Protein 8WFI (pdb70)

Nearest PDB structures (foldseek):
  8wfi-assembly1_A  TM=1.002E+00  e=4.660E-78  Homo sapiens
  8wfk-assembly1_A  TM=9.563E-01  e=1.901E-64  Homo sapiens
  6zbv-assembly1_A  TM=9.438E-01  e=5.512E-63  Homo sapiens
  8wfl-assembly1_A  TM=9.526E-01  e=3.012E-63  Homo sapiens
  6zpl-assembly1_B  TM=9.546E-01  e=2.461E-61  Homo sapiens

Radius of gyration: 24.07 Å; Cα contacts (8 Å, |Δi|>4): 732; chains: 1; bounding box: 59×46×77 Å

Solvent-accessible surface area: 22798 Å² total

Structure (mmCIF, N/CA/C/O backbone):
data_8WFI
#
_entry.id   8WFI
#
_cell.length_a   1.00
_cell.length_b   1.00
_cell.length_c   1.00
_cell.angle_alpha   90.00
_cell.angle_beta   90.00
_cell.angle_gamma   90.00
#
_symmetry.space_group_name_H-M   'P 1'
#
loop_
_entity.id
_entity.type
_entity.pdbx_description
1 polymer 'Isoform GlyT-1B of Sodium- and chloride-dependent glycine transporter 1'
2 non-polymer GLYCINE
3 non-polymer 'CHLORIDE ION'
4 non-polymer 'SODIUM ION'
5 water water
#
loop_
_atom_site.group_PDB
_atom_site.id
_atom_site.type_symbol
_atom_site.label_atom_id
_atom_site.label_alt_id
_atom_site.label_comp_id
_atom_site.label_asym_id
_atom_site.label_entity_id
_atom_site.label_seq_id
_atom_site.pdbx_PDB_ins_code
_atom_site.Cartn_x
_atom_site.Cartn_y
_atom_site.Cartn_z
_atom_site.occupancy
_atom_site.B_iso_or_equiv
_atom_site.auth_seq_id
_atom_site.auth_comp_id
_atom_site.auth_asym_id
_atom_site.auth_atom_id
_atom_site.pdbx_PDB_model_num
ATOM 1 N N . ARG A 1 1 ? 162.358 141.103 126.475 1.00 33.81 46 ARG A N 1
ATOM 2 C CA . ARG A 1 1 ? 161.070 140.798 127.085 1.00 33.81 46 ARG A CA 1
ATOM 3 C C . ARG A 1 1 ? 161.232 140.452 128.561 1.00 33.81 46 ARG A C 1
ATOM 4 O O . ARG A 1 1 ? 160.610 141.071 129.425 1.00 33.81 46 ARG A O 1
ATOM 12 N N . GLY A 1 2 ? 162.076 139.463 128.843 1.00 36.57 47 GLY A N 1
ATOM 13 C CA . GLY A 1 2 ? 162.278 139.011 130.205 1.00 36.57 47 GLY A CA 1
ATOM 14 C C . GLY A 1 2 ? 161.615 137.678 130.481 1.00 36.57 47 GLY A C 1
ATOM 15 O O . GLY A 1 2 ? 160.417 137.514 130.235 1.00 36.57 47 GLY A O 1
ATOM 16 N N . ASN A 1 3 ? 162.379 136.722 131.002 1.00 36.04 48 ASN A N 1
ATOM 17 C CA . ASN A 1 3 ? 161.876 135.390 131.291 1.00 36.04 48 ASN A CA 1
ATOM 18 C C . ASN A 1 3 ? 161.409 135.307 132.743 1.00 36.04 48 ASN A C 1
ATOM 19 O O . ASN A 1 3 ? 161.521 136.258 133.519 1.00 36.04 48 ASN A O 1
ATOM 24 N N . TRP A 1 4 ? 160.869 134.143 133.110 1.00 36.84 49 TRP A N 1
ATOM 25 C CA . TRP A 1 4 ? 160.371 133.943 134.467 1.00 36.84 49 TRP A CA 1
ATOM 26 C C . TRP A 1 4 ? 161.504 133.631 135.438 1.00 36.84 49 TRP A C 1
ATOM 27 O O . TRP A 1 4 ? 161.633 134.278 136.483 1.00 36.84 49 TRP A O 1
ATOM 38 N N . GLY A 1 5 ? 162.333 132.645 135.109 1.00 43.02 50 GLY A N 1
ATOM 39 C CA . GLY A 1 5 ? 163.403 132.231 135.994 1.00 43.02 50 GLY A CA 1
ATOM 40 C C . GLY A 1 5 ? 163.331 130.759 136.339 1.00 43.02 50 GLY A C 1
ATOM 41 O O . GLY A 1 5 ? 164.356 130.072 136.380 1.00 43.02 50 GLY A O 1
ATOM 42 N N . ASN A 1 6 ? 162.119 130.257 136.563 1.00 44.01 51 ASN A N 1
ATOM 43 C CA . ASN A 1 6 ? 161.920 128.839 136.826 1.00 44.01 51 ASN A CA 1
ATOM 44 C C . ASN A 1 6 ? 160.484 128.478 136.475 1.00 44.01 51 ASN A C 1
ATOM 45 O O . ASN A 1 6 ? 159.610 129.344 136.384 1.00 44.01 51 ASN A O 1
ATOM 50 N N . GLN A 1 7 ? 160.256 127.180 136.267 1.00 41.92 52 GLN A N 1
ATOM 51 C CA . GLN A 1 7 ? 158.928 126.711 135.881 1.00 41.92 52 GLN A CA 1
ATOM 52 C C . GLN A 1 7 ? 157.966 126.716 137.064 1.00 41.92 52 GLN A C 1
ATOM 53 O O . GLN A 1 7 ? 156.784 127.053 136.911 1.00 41.92 52 GLN A O 1
ATOM 59 N N . ILE A 1 8 ? 158.453 126.344 138.252 1.00 41.25 53 ILE A N 1
ATOM 60 C CA . ILE A 1 8 ? 157.587 126.296 139.422 1.00 41.25 53 ILE A CA 1
ATOM 61 C C . ILE A 1 8 ? 157.105 127.686 139.815 1.00 41.25 53 ILE A C 1
ATOM 62 O O . ILE A 1 8 ? 155.986 127.825 140.318 1.00 41.25 53 ILE A O 1
ATOM 67 N N . GLU A 1 9 ? 157.911 128.726 139.581 1.00 39.58 54 GLU A N 1
ATOM 68 C CA . GLU A 1 9 ? 157.458 130.088 139.844 1.00 39.58 54 GLU A CA 1
ATOM 69 C C . GLU A 1 9 ? 156.264 130.448 138.969 1.00 39.58 54 GLU A C 1
ATOM 70 O O . GLU A 1 9 ? 155.259 130.975 139.464 1.00 39.58 54 GLU A O 1
ATOM 76 N N . PHE A 1 10 ? 156.353 130.155 137.668 1.00 33.17 55 PHE A N 1
ATOM 77 C CA . PHE A 1 10 ? 155.243 130.426 136.761 1.00 33.17 55 PHE A CA 1
ATOM 78 C C . PHE A 1 10 ? 154.009 129.619 137.141 1.00 33.17 55 PHE A C 1
ATOM 79 O O . PHE A 1 10 ? 152.889 130.142 137.118 1.00 33.17 55 PHE A O 1
ATOM 87 N N . VAL A 1 11 ? 154.195 128.347 137.502 1.00 33.29 56 VAL A N 1
ATOM 88 C CA . VAL A 1 11 ? 153.054 127.508 137.862 1.00 33.29 56 VAL A CA 1
ATOM 89 C C . VAL A 1 11 ? 152.375 128.028 139.125 1.00 33.29 56 VAL A C 1
ATOM 90 O O . VAL A 1 11 ? 151.143 128.118 139.188 1.00 33.29 56 VAL A O 1
ATOM 94 N N . LEU A 1 12 ? 153.160 128.382 140.146 1.00 33.29 57 LEU A N 1
ATOM 95 C CA . LEU A 1 12 ? 152.581 128.890 141.386 1.00 33.29 57 LEU A CA 1
ATOM 96 C C . LEU A 1 12 ? 151.867 130.216 141.163 1.00 33.29 57 LEU A C 1
ATOM 97 O O . LEU A 1 12 ? 150.781 130.446 141.712 1.00 33.29 57 LEU A O 1
ATOM 102 N N . THR A 1 13 ? 152.461 131.107 140.366 1.00 30.85 58 THR A N 1
ATOM 103 C CA . THR A 1 13 ? 151.818 132.389 140.103 1.00 30.85 58 THR A CA 1
ATOM 104 C C . THR A 1 13 ? 150.527 132.212 139.311 1.00 30.85 58 THR A C 1
ATOM 105 O O . THR A 1 13 ? 149.536 132.903 139.578 1.00 30.85 58 THR A O 1
ATOM 109 N N . SER A 1 14 ? 150.508 131.282 138.353 1.00 28.07 59 SER A N 1
ATOM 110 C CA . SER A 1 14 ? 149.283 131.012 137.607 1.00 28.07 59 SER A CA 1
ATOM 111 C C . SER A 1 14 ? 148.214 130.375 138.486 1.00 28.07 59 SER A C 1
ATOM 112 O O . SER A 1 14 ? 147.024 130.652 138.306 1.00 28.07 59 SER A O 1
ATOM 115 N N . VAL A 1 15 ? 148.611 129.519 139.430 1.00 27.01 60 VAL A N 1
ATOM 116 C CA . VAL A 1 15 ? 147.650 128.960 140.376 1.00 27.01 60 VAL A CA 1
ATOM 117 C C . VAL A 1 15 ? 147.060 130.061 141.249 1.00 27.01 60 VAL A C 1
ATOM 118 O O . VAL A 1 15 ? 145.850 130.089 141.504 1.00 27.01 60 VAL A O 1
ATOM 122 N N . GLY A 1 16 ? 147.902 130.981 141.722 1.00 25.58 61 GLY A N 1
ATOM 123 C CA . GLY A 1 16 ? 147.396 132.113 142.482 1.00 25.58 61 GLY A CA 1
ATOM 124 C C . GLY A 1 16 ? 146.435 132.971 141.681 1.00 25.58 61 GLY A C 1
ATOM 125 O O . GLY A 1 16 ? 145.413 133.428 142.199 1.00 25.58 61 GLY A O 1
ATOM 126 N N . TYR A 1 17 ? 146.746 133.195 140.404 1.00 24.08 62 TYR A N 1
ATOM 127 C CA . TYR A 1 17 ? 145.857 133.959 139.533 1.00 24.08 62 TYR A CA 1
ATOM 128 C C . TYR A 1 17 ? 144.520 133.251 139.331 1.00 24.08 62 TYR A C 1
ATOM 129 O O . TYR A 1 17 ? 143.458 133.880 139.400 1.00 24.08 62 TYR A O 1
ATOM 138 N N . ALA A 1 18 ? 144.550 131.939 139.092 1.00 22.70 63 ALA A N 1
ATOM 139 C CA . ALA A 1 18 ? 143.352 131.229 138.651 1.00 22.70 63 ALA A CA 1
ATOM 140 C C . ALA A 1 18 ? 142.404 130.921 139.804 1.00 22.70 63 ALA A C 1
ATOM 141 O O . ALA A 1 18 ? 141.192 131.126 139.688 1.00 22.70 63 ALA A O 1
ATOM 143 N N . VAL A 1 19 ? 142.926 130.406 140.913 1.00 23.24 64 VAL A N 1
ATOM 144 C CA . VAL A 1 19 ? 142.089 129.996 142.037 1.00 23.24 64 VAL A CA 1
ATOM 145 C C . VAL A 1 19 ? 141.810 131.221 142.904 1.00 23.24 64 VAL A C 1
ATOM 146 O O . VAL A 1 19 ? 142.721 131.781 143.517 1.00 23.24 64 VAL A O 1
ATOM 150 N N . GLY A 1 20 ? 140.547 131.641 142.955 1.00 21.56 65 GLY A N 1
ATOM 151 C CA . GLY A 1 20 ? 140.161 132.785 143.757 1.00 21.56 65 GLY A CA 1
ATOM 152 C C . GLY A 1 20 ? 138.771 132.685 144.351 1.00 21.56 65 GLY A C 1
ATOM 153 O O . GLY A 1 20 ? 138.408 131.657 144.929 1.00 21.56 65 GLY A O 1
ATOM 154 N N . LEU A 1 21 ? 137.988 133.759 144.235 1.00 21.52 66 LEU A N 1
ATOM 155 C CA . LEU A 1 21 ? 136.632 133.781 144.769 1.00 21.52 66 LEU A CA 1
ATOM 156 C C . LEU A 1 21 ? 135.641 132.997 143.922 1.00 21.52 66 LEU A C 1
ATOM 157 O O . LEU A 1 21 ? 134.545 132.695 144.405 1.00 21.52 66 LEU A O 1
ATOM 162 N N . GLY A 1 22 ? 135.990 132.656 142.685 1.00 21.39 67 GLY A N 1
ATOM 163 C CA . GLY A 1 22 ? 135.109 131.860 141.859 1.00 21.39 67 GLY A CA 1
ATOM 164 C C . GLY A 1 22 ? 135.101 130.385 142.168 1.00 21.39 67 GLY A C 1
ATOM 165 O O . GLY A 1 22 ? 134.318 129.638 141.578 1.00 21.39 67 GLY A O 1
ATOM 166 N N . ASN A 1 23 ? 135.966 129.937 143.076 1.00 21.93 68 ASN A N 1
ATOM 167 C CA . ASN A 1 23 ? 135.976 128.548 143.511 1.00 21.93 68 ASN A CA 1
ATOM 168 C C . ASN A 1 23 ? 135.205 128.335 144.805 1.00 21.93 68 ASN A C 1
ATOM 169 O O . ASN A 1 23 ? 134.635 127.257 145.006 1.00 21.93 68 ASN A O 1
ATOM 174 N N . VAL A 1 24 ? 135.169 129.337 145.680 1.00 23.51 69 VAL A N 1
ATOM 175 C CA . VAL A 1 24 ? 134.613 129.180 147.019 1.00 23.51 69 VAL A CA 1
ATOM 176 C C . VAL A 1 24 ? 133.391 130.049 147.269 1.00 23.51 69 VAL A C 1
ATOM 177 O O . VAL A 1 24 ? 132.686 129.820 148.264 1.00 23.51 69 VAL A O 1
ATOM 181 N N . TRP A 1 25 ? 133.108 131.033 146.423 1.00 25.20 70 TRP A N 1
ATOM 182 C CA . TRP A 1 25 ? 131.962 131.909 146.635 1.00 25.20 70 TRP A CA 1
ATOM 183 C C . TRP A 1 25 ? 130.898 131.780 145.559 1.00 25.20 70 TRP A C 1
ATOM 184 O O . TRP A 1 25 ? 129.712 131.710 145.883 1.00 25.20 70 TRP A O 1
ATOM 195 N N . ARG A 1 26 ? 131.289 131.738 144.287 1.00 26.59 71 ARG A N 1
ATOM 196 C CA . ARG A 1 26 ? 130.336 131.708 143.184 1.00 26.59 71 ARG A CA 1
ATOM 197 C C . ARG A 1 26 ? 129.934 130.292 142.783 1.00 26.59 71 ARG A C 1
ATOM 198 O O . ARG A 1 26 ? 128.741 130.017 142.587 1.00 26.59 71 ARG A O 1
ATOM 206 N N . PHE A 1 27 ? 130.912 129.396 142.652 1.00 24.67 72 PHE A N 1
ATOM 207 C CA . PHE A 1 27 ? 130.611 127.998 142.356 1.00 24.67 72 PHE A CA 1
ATOM 208 C C . PHE A 1 27 ? 129.637 127.371 143.349 1.00 24.67 72 PHE A C 1
ATOM 209 O O . PHE A 1 27 ? 128.735 126.642 142.901 1.00 24.67 72 PHE A O 1
ATOM 217 N N . PRO A 1 28 ? 129.748 127.586 144.669 1.00 27.05 73 PRO A N 1
ATOM 218 C CA . PRO A 1 28 ? 128.767 126.966 145.579 1.00 27.05 73 PRO A CA 1
ATOM 219 C C . PRO A 1 28 ? 127.323 127.369 145.317 1.00 27.05 73 PRO A C 1
ATOM 220 O O . PRO A 1 28 ? 126.457 126.488 145.224 1.00 27.05 73 PRO A O 1
ATOM 224 N N . TYR A 1 29 ? 127.018 128.665 145.191 1.00 27.90 74 TYR A N 1
ATOM 225 C CA . TYR A 1 29 ? 125.612 128.999 144.999 1.00 27.90 74 TYR A CA 1
ATOM 226 C C . TYR A 1 29 ? 125.152 128.767 143.566 1.00 27.90 74 TYR A C 1
ATOM 227 O O . TYR A 1 29 ? 123.950 128.593 143.345 1.00 27.90 74 TYR A O 1
ATOM 236 N N . LEU A 1 30 ? 126.065 128.736 142.590 1.00 28.15 75 LEU A N 1
ATOM 237 C CA . LEU A 1 30 ? 125.652 128.334 141.248 1.00 28.15 75 LEU A CA 1
ATOM 238 C C . LEU A 1 30 ? 125.343 126.842 141.188 1.00 28.15 75 LEU A C 1
ATOM 239 O O . LEU A 1 30 ? 124.479 126.413 140.416 1.00 28.15 75 LEU A O 1
ATOM 244 N N . CYS A 1 31 ? 126.040 126.036 141.991 1.00 28.52 76 CYS A N 1
ATOM 245 C CA . CYS A 1 31 ? 125.712 124.616 142.073 1.00 28.52 76 CYS A CA 1
ATOM 246 C C . CYS A 1 31 ? 124.423 124.391 142.857 1.00 28.52 76 CYS A C 1
ATOM 247 O O . CYS A 1 31 ? 123.630 123.506 142.516 1.00 28.52 76 CYS A O 1
ATOM 250 N N . TYR A 1 32 ? 124.200 125.179 143.913 1.00 30.60 77 TYR A N 1
ATOM 251 C CA . TYR A 1 32 ? 122.983 125.030 144.706 1.00 30.60 77 TYR A CA 1
ATOM 252 C C . TYR A 1 32 ? 121.754 125.505 143.938 1.00 30.60 77 TYR A C 1
ATOM 253 O O . TYR A 1 32 ? 120.672 124.919 144.064 1.00 30.60 77 TYR A O 1
ATOM 262 N N . ARG A 1 33 ? 121.900 126.567 143.143 1.00 31.06 78 ARG A N 1
ATOM 263 C CA . ARG A 1 33 ? 120.777 127.098 142.378 1.00 31.06 78 ARG A CA 1
ATOM 264 C C . ARG A 1 33 ? 120.285 126.107 141.329 1.00 31.06 78 ARG A C 1
ATOM 265 O O . ARG A 1 33 ? 119.105 126.132 140.960 1.00 31.06 78 ARG A O 1
ATOM 273 N N . ASN A 1 34 ? 121.161 125.223 140.851 1.00 30.76 79 ASN A N 1
ATOM 274 C CA . ASN A 1 34 ? 120.825 124.266 139.807 1.00 30.76 79 ASN A CA 1
ATOM 275 C C . ASN A 1 34 ? 120.617 122.854 140.348 1.00 30.76 79 ASN A C 1
ATOM 276 O O . ASN A 1 34 ? 120.799 121.882 139.608 1.00 30.76 79 ASN A O 1
ATOM 281 N N . ALA A 1 35 ? 120.255 122.731 141.628 1.00 31.93 80 ALA A N 1
ATOM 282 C CA . ALA A 1 35 ? 119.837 121.467 142.243 1.00 31.93 80 ALA A CA 1
ATOM 283 C C . ALA A 1 35 ? 120.980 120.450 142.320 1.00 31.93 80 ALA A C 1
ATOM 284 O O . ALA A 1 35 ? 120.821 119.284 141.961 1.00 31.93 80 ALA A O 1
ATOM 286 N N . GLY A 1 36 ? 122.135 120.904 142.799 1.00 30.82 81 GLY A N 1
ATOM 287 C CA . GLY A 1 36 ? 123.213 120.003 143.164 1.00 30.82 81 GLY A CA 1
ATOM 288 C C . GLY A 1 36 ? 123.810 119.190 142.034 1.00 30.82 81 GLY A C 1
ATOM 289 O O . GLY A 1 36 ? 124.432 119.741 141.121 1.00 30.82 81 GLY A O 1
ATOM 290 N N . GLY A 1 37 ? 123.615 117.871 142.084 1.00 31.23 82 GLY A N 1
ATOM 291 C CA . GLY A 1 37 ? 124.212 116.964 141.120 1.00 31.23 82 GLY A CA 1
ATOM 292 C C . GLY A 1 37 ? 123.687 117.101 139.707 1.00 31.23 82 GLY A C 1
ATOM 293 O O . GLY A 1 37 ? 124.265 116.502 138.794 1.00 31.23 82 GLY A O 1
ATOM 294 N N . ALA A 1 38 ? 122.596 117.845 139.508 1.00 32.19 83 ALA A N 1
ATOM 295 C CA . ALA A 1 38 ? 122.151 118.158 138.157 1.00 32.19 83 ALA A CA 1
ATOM 296 C C . ALA A 1 38 ? 123.076 119.154 137.472 1.00 32.19 83 ALA A C 1
ATOM 297 O O . ALA A 1 38 ? 123.027 119.288 136.245 1.00 32.19 83 ALA A O 1
ATOM 299 N N . PHE A 1 39 ? 123.913 119.849 138.239 1.00 27.23 84 PHE A N 1
ATOM 300 C CA . PHE A 1 39 ? 124.870 120.811 137.713 1.00 27.23 84 PHE A CA 1
ATOM 301 C C . PHE A 1 39 ? 126.212 120.183 137.363 1.00 27.23 84 PHE A C 1
ATOM 302 O O . PHE A 1 39 ? 126.947 120.741 136.541 1.00 27.23 84 PHE A O 1
ATOM 310 N N . MET A 1 40 ? 126.535 119.028 137.951 1.00 28.61 85 MET A N 1
ATOM 311 C CA . MET A 1 40 ? 127.883 118.476 137.862 1.00 28.61 85 MET A CA 1
ATOM 312 C C . MET A 1 40 ? 128.180 117.876 136.492 1.00 28.61 85 MET A C 1
ATOM 313 O O . MET A 1 40 ? 129.291 118.035 135.974 1.00 28.61 85 MET A O 1
ATOM 318 N N . PHE A 1 41 ? 127.218 117.164 135.902 1.00 27.44 86 PHE A N 1
ATOM 319 C CA . PHE A 1 41 ? 127.460 116.519 134.612 1.00 27.44 86 PHE A CA 1
ATOM 320 C C . PHE A 1 41 ? 127.736 117.521 133.494 1.00 27.44 86 PHE A C 1
ATOM 321 O O . PHE A 1 41 ? 128.749 117.357 132.786 1.00 27.44 86 PHE A O 1
ATOM 329 N N . PRO A 1 42 ? 126.912 118.556 133.270 1.00 26.21 87 PRO A N 1
ATOM 330 C CA . PRO A 1 42 ? 127.295 119.577 132.282 1.00 26.21 87 PRO A CA 1
ATOM 331 C C . PRO A 1 42 ? 128.592 120.279 132.627 1.00 26.21 87 PRO A C 1
ATOM 332 O O . PRO A 1 42 ? 129.351 120.639 131.721 1.00 26.21 87 PRO A O 1
ATOM 336 N N . TYR A 1 43 ? 128.865 120.481 133.917 1.00 24.47 88 TYR A N 1
ATOM 337 C CA . TYR A 1 43 ? 130.098 121.137 134.342 1.00 24.47 88 TYR A CA 1
ATOM 338 C C . TYR A 1 43 ? 131.321 120.344 133.894 1.00 24.47 88 TYR A C 1
ATOM 339 O O . TYR A 1 43 ? 132.258 120.897 133.304 1.00 24.47 88 TYR A O 1
ATOM 348 N N . PHE A 1 44 ? 131.308 119.031 134.128 1.00 24.39 89 PHE A N 1
ATOM 349 C CA . PHE A 1 44 ? 132.445 118.202 133.741 1.00 24.39 89 PHE A CA 1
ATOM 350 C C . PHE A 1 44 ? 132.538 118.052 132.227 1.00 24.39 89 PHE A C 1
ATOM 351 O O . PHE A 1 44 ? 133.644 118.029 131.671 1.00 24.39 89 PHE A O 1
ATOM 359 N N . ILE A 1 45 ? 131.396 117.957 131.539 1.00 24.57 90 ILE A N 1
ATOM 360 C CA . ILE A 1 45 ? 131.423 117.879 130.078 1.00 24.57 90 ILE A CA 1
ATOM 361 C C . ILE A 1 45 ? 132.050 119.140 129.490 1.00 24.57 90 ILE A C 1
ATOM 362 O O . ILE A 1 45 ? 132.920 119.076 128.609 1.00 24.57 90 ILE A O 1
ATOM 367 N N . MET A 1 46 ? 131.626 120.306 129.984 1.00 23.75 91 MET A N 1
ATOM 368 C CA . MET A 1 46 ? 132.137 121.568 129.464 1.00 23.75 91 MET A CA 1
ATOM 369 C C . MET A 1 46 ? 133.606 121.756 129.815 1.00 23.75 91 MET A C 1
ATOM 370 O O . MET A 1 46 ? 134.358 122.373 129.053 1.00 23.75 91 MET A O 1
ATOM 375 N N . LEU A 1 47 ? 134.031 121.249 130.975 1.00 22.96 92 LEU A N 1
ATOM 376 C CA . LEU A 1 47 ? 135.450 121.290 131.311 1.00 22.96 92 LEU A CA 1
ATOM 377 C C . LEU A 1 47 ? 136.269 120.432 130.354 1.00 22.96 92 LEU A C 1
ATOM 378 O O . LEU A 1 47 ? 137.305 120.870 129.841 1.00 22.96 92 LEU A O 1
ATOM 383 N N . ILE A 1 48 ? 135.818 119.203 130.098 1.00 24.12 93 ILE A N 1
ATOM 384 C CA . ILE A 1 48 ? 136.629 118.273 129.321 1.00 24.12 93 ILE A CA 1
ATOM 385 C C . ILE A 1 48 ? 136.703 118.700 127.860 1.00 24.12 93 ILE A C 1
ATOM 386 O O . ILE A 1 48 ? 137.771 118.640 127.238 1.00 24.12 93 ILE A O 1
ATOM 391 N N . PHE A 1 49 ? 135.586 119.146 127.284 1.00 23.84 94 PHE A N 1
ATOM 392 C CA . PHE A 1 49 ? 135.550 119.349 125.841 1.00 23.84 94 PHE A CA 1
ATOM 393 C C . PHE A 1 49 ? 135.767 120.792 125.400 1.00 23.84 94 PHE A C 1
ATOM 394 O O . PHE A 1 49 ? 135.998 121.021 124.208 1.00 23.84 94 PHE A O 1
ATOM 402 N N . CYS A 1 50 ? 135.708 121.762 126.303 1.00 24.04 95 CYS A N 1
ATOM 403 C CA . CYS A 1 50 ? 135.888 123.145 125.863 1.00 24.04 95 CYS A CA 1
ATOM 404 C C . CYS A 1 50 ? 136.932 123.915 126.658 1.00 24.04 95 CYS A C 1
ATOM 405 O O . CYS A 1 50 ? 137.664 124.717 126.076 1.00 24.04 95 CYS A O 1
ATOM 408 N N . GLY A 1 51 ? 137.024 123.691 127.966 1.00 22.44 96 GLY A N 1
ATOM 409 C CA . GLY A 1 51 ? 137.886 124.493 128.815 1.00 22.44 96 GLY A CA 1
ATOM 410 C C . GLY A 1 51 ? 139.372 124.246 128.651 1.00 22.44 96 GLY A C 1
ATOM 411 O O . GLY A 1 51 ? 140.135 125.177 128.371 1.00 22.44 96 GLY A O 1
ATOM 412 N N . ILE A 1 52 ? 139.792 122.994 128.840 1.00 22.37 97 ILE A N 1
ATOM 413 C CA . ILE A 1 52 ? 141.213 122.658 128.715 1.00 22.37 97 ILE A CA 1
ATOM 414 C C . ILE A 1 52 ? 141.757 122.939 127.317 1.00 22.37 97 ILE A C 1
ATOM 415 O O . ILE A 1 52 ? 142.874 123.474 127.211 1.00 22.37 97 ILE A O 1
ATOM 420 N N . PRO A 1 53 ? 141.069 122.580 126.221 1.00 22.31 98 PRO A N 1
ATOM 421 C CA . PRO A 1 53 ? 141.610 122.928 124.893 1.00 22.31 98 PRO A CA 1
ATOM 422 C C . PRO A 1 53 ? 141.833 124.417 124.682 1.00 22.31 98 PRO A C 1
ATOM 423 O O . PRO A 1 53 ? 142.868 124.811 124.132 1.00 22.31 98 PRO A O 1
ATOM 427 N N . LEU A 1 54 ? 140.900 125.263 125.123 1.00 22.08 99 LEU A N 1
ATOM 428 C CA . LEU A 1 54 ? 141.065 126.697 124.917 1.00 22.08 99 LEU A CA 1
ATOM 429 C C . LEU A 1 54 ? 142.113 127.278 125.858 1.00 22.08 99 LEU A C 1
ATOM 430 O O . LEU A 1 54 ? 142.829 128.214 125.484 1.00 22.08 99 LEU A O 1
ATOM 435 N N . PHE A 1 55 ? 142.231 126.720 127.064 1.00 21.95 100 PHE A N 1
ATOM 436 C CA . PHE A 1 55 ? 143.316 127.089 127.968 1.00 21.95 100 PHE A CA 1
ATOM 437 C C . PHE A 1 55 ? 144.674 126.815 127.328 1.00 21.95 100 PHE A C 1
ATOM 438 O O . PHE A 1 55 ? 145.572 127.671 127.339 1.00 21.95 100 PHE A O 1
ATOM 446 N N . PHE A 1 56 ? 144.831 125.621 126.746 1.00 21.95 101 PHE A N 1
ATOM 447 C CA . PHE A 1 56 ? 146.083 125.270 126.082 1.00 21.95 101 PHE A CA 1
ATOM 448 C C . PHE A 1 56 ? 146.337 126.161 124.871 1.00 21.95 101 PHE A C 1
ATOM 449 O O . PHE A 1 56 ? 147.470 126.608 124.646 1.00 21.95 101 PHE A O 1
ATOM 457 N N . MET A 1 57 ? 145.296 126.426 124.078 1.00 22.00 102 MET A N 1
ATOM 458 C CA . MET A 1 57 ? 145.453 127.304 122.924 1.00 22.00 102 MET A CA 1
ATOM 459 C C . MET A 1 57 ? 145.941 128.681 123.348 1.00 22.00 102 MET A C 1
ATOM 460 O O . MET A 1 57 ? 146.861 129.238 122.739 1.00 22.00 102 MET A O 1
ATOM 465 N N . GLU A 1 58 ? 145.346 129.233 124.405 1.00 24.79 103 GLU A N 1
ATOM 466 C CA . GLU A 1 58 ? 145.713 130.568 124.856 1.00 24.79 103 GLU A CA 1
ATOM 467 C C . GLU A 1 58 ? 147.143 130.606 125.390 1.00 24.79 103 GLU A C 1
ATOM 468 O O . GLU A 1 58 ? 147.900 131.537 125.085 1.00 24.79 103 GLU A O 1
ATOM 474 N N . LEU A 1 59 ? 147.542 129.592 126.167 1.00 22.26 104 LEU A N 1
ATOM 475 C CA . LEU A 1 59 ? 148.913 129.564 126.676 1.00 22.26 104 LEU A CA 1
ATOM 476 C C . LEU A 1 59 ? 149.936 129.433 125.551 1.00 22.26 104 LEU A C 1
ATOM 477 O O . LEU A 1 59 ? 150.956 130.135 125.546 1.00 22.26 104 LEU A O 1
ATOM 482 N N . SER A 1 60 ? 149.688 128.543 124.586 1.00 21.00 105 SER A N 1
ATOM 483 C CA . SER A 1 60 ? 150.642 128.376 123.492 1.00 21.00 105 SER A CA 1
ATOM 484 C C . SER A 1 60 ? 150.703 129.623 122.618 1.00 21.00 105 SER A C 1
ATOM 485 O O . SER A 1 60 ? 151.779 130.005 122.139 1.00 21.00 105 SER A O 1
ATOM 488 N N . PHE A 1 61 ? 149.555 130.267 122.399 1.00 21.81 106 PHE A N 1
ATOM 489 C CA . PHE A 1 61 ? 149.504 131.464 121.573 1.00 21.81 106 PHE A CA 1
ATOM 490 C C . PHE A 1 61 ? 150.223 132.625 122.248 1.00 21.81 106 PHE A C 1
ATOM 491 O O . PHE A 1 61 ? 150.863 133.444 121.577 1.00 21.81 106 PHE A O 1
ATOM 499 N N . GLY A 1 62 ? 150.146 132.703 123.577 1.00 21.12 107 GLY A N 1
ATOM 500 C CA . GLY A 1 62 ? 150.969 133.662 124.297 1.00 21.12 107 GLY A CA 1
ATOM 501 C C . GLY A 1 62 ? 152.454 133.357 124.208 1.00 21.12 107 GLY A C 1
ATOM 502 O O . GLY A 1 62 ? 153.267 134.253 123.969 1.00 21.12 107 GLY A O 1
ATOM 503 N N . GLN A 1 63 ? 152.826 132.085 124.380 1.00 21.63 108 GLN A N 1
ATOM 504 C CA . GLN A 1 63 ? 154.242 131.726 124.443 1.00 21.63 108 GLN A CA 1
ATOM 505 C C . GLN A 1 63 ? 154.941 131.885 123.095 1.00 21.63 108 GLN A C 1
ATOM 506 O O . GLN A 1 63 ? 156.110 132.286 123.045 1.00 21.63 108 GLN A O 1
ATOM 512 N N . PHE A 1 64 ? 154.257 131.565 121.992 1.00 20.82 109 PHE A N 1
ATOM 513 C CA . PHE A 1 64 ? 154.930 131.533 120.695 1.00 20.82 109 PHE A CA 1
ATOM 514 C C . PHE A 1 64 ? 155.429 132.911 120.274 1.00 20.82 109 PHE A C 1
ATOM 515 O O . PHE A 1 64 ? 156.555 133.046 119.781 1.00 20.82 109 PHE A O 1
ATOM 523 N N . ALA A 1 65 ? 154.608 133.943 120.453 1.00 22.42 110 ALA A N 1
ATOM 524 C CA . ALA A 1 65 ? 154.926 135.270 119.943 1.00 22.42 110 ALA A CA 1
ATOM 525 C C . ALA A 1 65 ? 155.697 136.136 120.930 1.00 22.42 110 ALA A C 1
ATOM 526 O O . ALA A 1 65 ? 156.256 137.158 120.517 1.00 22.42 110 ALA A O 1
ATOM 528 N N . SER A 1 66 ? 155.755 135.748 122.207 1.00 22.55 111 SER A N 1
ATOM 529 C CA . SER A 1 66 ? 156.339 136.574 123.267 1.00 22.55 111 SER A CA 1
ATOM 530 C C . SER A 1 66 ? 155.650 137.935 123.347 1.00 22.55 111 SER A C 1
ATOM 531 O O . SER A 1 66 ? 156.295 138.971 123.511 1.00 22.55 111 SER A O 1
ATOM 534 N N . GLN A 1 67 ? 154.323 137.928 123.237 1.00 22.87 112 GLN A N 1
ATOM 535 C CA . GLN A 1 67 ? 153.522 139.141 123.228 1.00 22.87 112 GLN A CA 1
ATOM 536 C C . GLN A 1 67 ? 152.329 138.977 124.158 1.00 22.87 112 GLN A C 1
ATOM 537 O O . GLN A 1 67 ? 151.891 137.862 124.452 1.00 22.87 112 GLN A O 1
ATOM 543 N N . GLY A 1 68 ? 151.805 140.110 124.619 1.00 23.50 113 GLY A N 1
ATOM 544 C CA . GLY A 1 68 ? 150.637 140.132 125.471 1.00 23.50 113 GLY A CA 1
ATOM 545 C C . GLY A 1 68 ? 149.348 140.020 124.678 1.00 23.50 113 GLY A C 1
ATOM 546 O O . GLY A 1 68 ? 149.337 139.780 123.470 1.00 23.50 113 GLY A O 1
ATOM 547 N N . CYS A 1 69 ? 148.234 140.237 125.382 1.00 24.46 114 CYS A N 1
ATOM 548 C CA . CYS A 1 69 ? 146.915 140.027 124.790 1.00 24.46 114 CYS A CA 1
ATOM 549 C C . CYS A 1 69 ? 146.616 140.980 123.636 1.00 24.46 114 CYS A C 1
ATOM 550 O O . CYS A 1 69 ? 145.707 140.705 122.847 1.00 24.46 114 CYS A O 1
ATOM 553 N N . LEU A 1 70 ? 147.347 142.086 123.514 1.00 24.18 115 LEU A N 1
ATOM 554 C CA . LEU A 1 70 ? 147.146 143.009 122.405 1.00 24.18 115 LEU A CA 1
ATOM 555 C C . LEU A 1 70 ? 148.168 142.847 121.290 1.00 24.18 115 LEU A C 1
ATOM 556 O O . LEU A 1 70 ? 147.819 143.021 120.119 1.00 24.18 115 LEU A O 1
ATOM 561 N N . GLY A 1 71 ? 149.417 142.515 121.618 1.00 23.10 116 GLY A N 1
ATOM 562 C CA . GLY A 1 71 ? 150.450 142.397 120.606 1.00 23.10 116 GLY A CA 1
ATOM 563 C C . GLY A 1 71 ? 150.486 141.081 119.864 1.00 23.10 116 GLY A C 1
ATOM 564 O O . GLY A 1 71 ? 151.242 140.954 118.897 1.00 23.10 116 GLY A O 1
ATOM 565 N N . VAL A 1 72 ? 149.701 140.093 120.301 1.00 22.52 117 VAL A N 1
ATOM 566 C CA . VAL A 1 72 ? 149.636 138.807 119.608 1.00 22.52 117 VAL A CA 1
ATOM 567 C C . VAL A 1 72 ? 148.826 138.848 118.325 1.00 22.52 117 VAL A C 1
ATOM 568 O O . VAL A 1 72 ? 148.856 137.878 117.559 1.00 22.52 117 VAL A O 1
ATOM 572 N N . TRP A 1 73 ? 148.108 139.937 118.060 1.00 21.71 118 TRP A N 1
ATOM 573 C CA . TRP A 1 73 ? 147.240 140.016 116.896 1.00 21.71 118 TRP A CA 1
ATOM 574 C C . TRP A 1 73 ? 147.952 140.554 115.661 1.00 21.71 118 TRP A C 1
ATOM 575 O O . TRP A 1 73 ? 147.298 141.100 114.767 1.00 21.71 118 TRP A O 1
ATOM 586 N N . ARG A 1 74 ? 149.277 140.414 115.597 1.00 25.18 119 ARG A N 1
ATOM 587 C CA . ARG A 1 74 ? 149.978 140.565 114.329 1.00 25.18 119 ARG A CA 1
ATOM 588 C C . ARG A 1 74 ? 149.733 139.376 113.413 1.00 25.18 119 ARG A C 1
ATOM 589 O O . ARG A 1 74 ? 149.987 139.470 112.208 1.00 25.18 119 ARG A O 1
ATOM 597 N N . ILE A 1 75 ? 149.253 138.261 113.967 1.00 23.37 120 ILE A N 1
ATOM 598 C CA . ILE A 1 75 ? 148.879 137.105 113.162 1.00 23.37 120 ILE A CA 1
ATOM 599 C C . ILE A 1 75 ? 147.698 137.438 112.257 1.00 23.37 120 ILE A C 1
ATOM 600 O O . ILE A 1 75 ? 147.553 136.858 111.174 1.00 23.37 120 ILE A O 1
ATOM 605 N N . SER A 1 76 ? 146.841 138.365 112.679 1.00 25.01 121 SER A N 1
ATOM 606 C CA . SER A 1 76 ? 145.715 138.848 111.893 1.00 25.01 121 SER A CA 1
ATOM 607 C C . SER A 1 76 ? 145.335 140.234 112.398 1.00 25.01 121 SER A C 1
ATOM 608 O O . SER A 1 76 ? 144.558 140.357 113.353 1.00 25.01 121 SER A O 1
ATOM 611 N N . PRO A 1 77 ? 145.868 141.297 111.789 1.00 26.09 122 PRO A N 1
ATOM 612 C CA . PRO A 1 77 ? 145.696 142.643 112.360 1.00 26.09 122 PRO A CA 1
ATOM 613 C C . PRO A 1 77 ? 144.253 143.108 112.467 1.00 26.09 122 PRO A C 1
ATOM 614 O O . PRO A 1 77 ? 143.967 143.987 113.289 1.00 26.09 122 PRO A O 1
ATOM 618 N N . MET A 1 78 ? 143.336 142.558 111.674 1.00 26.34 123 MET A N 1
ATOM 619 C CA . MET A 1 78 ? 141.950 143.009 111.682 1.00 26.34 123 MET A CA 1
ATOM 620 C C . MET A 1 78 ? 141.154 142.477 112.870 1.00 26.34 123 MET A C 1
ATOM 621 O O . MET A 1 78 ? 140.035 142.945 113.103 1.00 26.34 123 MET A O 1
ATOM 626 N N . PHE A 1 79 ? 141.697 141.524 113.629 1.00 21.96 124 PHE A N 1
ATOM 627 C CA . PHE A 1 79 ? 140.997 140.910 114.751 1.00 21.96 124 PHE A CA 1
ATOM 628 C C . PHE A 1 79 ? 141.542 141.374 116.100 1.00 21.96 124 PHE A C 1
ATOM 629 O O . PHE A 1 79 ? 141.475 140.639 117.087 1.00 21.96 124 PHE A O 1
ATOM 637 N N . LYS A 1 80 ? 142.073 142.596 116.160 1.00 22.15 125 LYS A N 1
ATOM 638 C CA . LYS A 1 80 ? 142.633 143.123 117.398 1.00 22.15 125 LYS A CA 1
ATOM 639 C C . LYS A 1 80 ? 141.572 143.458 118.441 1.00 22.15 125 LYS A C 1
ATOM 640 O O . LYS A 1 80 ? 141.915 143.645 119.613 1.00 22.15 125 LYS A O 1
ATOM 646 N N . GLY A 1 81 ? 140.296 143.528 118.051 1.00 22.34 126 GLY A N 1
ATOM 647 C CA . GLY A 1 81 ? 139.241 143.841 119.001 1.00 22.34 126 GLY A CA 1
ATOM 648 C C . GLY A 1 81 ? 138.991 142.761 120.035 1.00 22.34 126 GLY A C 1
ATOM 649 O O . GLY A 1 81 ? 138.299 143.015 121.027 1.00 22.34 126 GLY A O 1
ATOM 650 N N . VAL A 1 82 ? 139.526 141.557 119.819 1.00 21.47 127 VAL A N 1
ATOM 651 C CA . VAL A 1 82 ? 139.398 140.486 120.806 1.00 21.47 127 VAL A CA 1
ATOM 652 C C . VAL A 1 82 ? 140.109 140.871 122.100 1.00 21.47 127 VAL A C 1
ATOM 653 O O . VAL A 1 82 ? 139.566 140.718 123.203 1.00 21.47 127 VAL A O 1
ATOM 657 N N . GLY A 1 83 ? 141.331 141.395 121.981 1.00 22.19 128 GLY A N 1
ATOM 658 C CA . GLY A 1 83 ? 142.061 141.833 123.160 1.00 22.19 128 GLY A CA 1
ATOM 659 C C . GLY A 1 83 ? 141.402 143.004 123.862 1.00 22.19 128 GLY A C 1
ATOM 660 O O . GLY A 1 83 ? 141.382 143.069 125.095 1.00 22.19 128 GLY A O 1
ATOM 661 N N . TYR A 1 84 ? 140.852 143.944 123.091 1.00 22.23 129 TYR A N 1
ATOM 662 C CA . TYR A 1 84 ? 140.144 145.072 123.688 1.00 22.23 129 TYR A CA 1
ATOM 663 C C . TYR A 1 84 ? 138.903 144.607 124.442 1.00 22.23 129 TYR A C 1
ATOM 664 O O . TYR A 1 84 ? 138.603 145.112 125.532 1.00 22.23 129 TYR A O 1
ATOM 673 N N . GLY A 1 85 ? 138.169 143.643 123.879 1.00 21.71 130 GLY A N 1
ATOM 674 C CA . GLY A 1 85 ? 137.056 143.055 124.607 1.00 21.71 130 GLY A CA 1
ATOM 675 C C . GLY A 1 85 ? 137.493 142.375 125.891 1.00 21.71 130 GLY A C 1
ATOM 676 O O . GLY A 1 85 ? 136.842 142.516 126.933 1.00 21.71 130 GLY A O 1
ATOM 677 N N . MET A 1 86 ? 138.611 141.645 125.839 1.00 21.59 131 MET A N 1
ATOM 678 C CA . MET A 1 86 ? 139.158 141.032 127.047 1.00 21.59 131 MET A CA 1
ATOM 679 C C . MET A 1 86 ? 139.472 142.082 128.108 1.00 21.59 131 MET A C 1
ATOM 680 O O . MET A 1 86 ? 139.177 141.890 129.294 1.00 21.59 131 MET A O 1
ATOM 685 N N . MET A 1 87 ? 140.068 143.203 127.695 1.00 23.88 132 MET A N 1
ATOM 686 C CA . MET A 1 87 ? 140.389 144.274 128.636 1.00 23.88 132 MET A CA 1
ATOM 687 C C . MET A 1 87 ? 139.129 144.885 129.241 1.00 23.88 132 MET A C 1
ATOM 688 O O . MET A 1 87 ? 139.096 145.209 130.437 1.00 23.88 132 MET A O 1
ATOM 693 N N . VAL A 1 88 ? 138.085 145.060 128.426 1.00 21.13 133 VAL A N 1
ATOM 694 C CA . VAL A 1 88 ? 136.829 145.609 128.933 1.00 21.13 133 VAL A CA 1
ATOM 695 C C . VAL A 1 88 ? 136.227 144.684 129.986 1.00 21.13 133 VAL A C 1
ATOM 696 O O . VAL A 1 88 ? 135.778 145.135 131.053 1.00 21.13 133 VAL A O 1
ATOM 700 N N . VAL A 1 89 ? 136.220 143.377 129.715 1.00 21.98 134 VAL A N 1
ATOM 701 C CA . VAL A 1 89 ? 135.678 142.436 130.694 1.00 21.98 134 VAL A CA 1
ATOM 702 C C . VAL A 1 89 ? 136.527 142.429 131.962 1.00 21.98 134 VAL A C 1
ATOM 703 O O . VAL A 1 89 ? 136.001 142.290 133.072 1.00 21.98 134 VAL A O 1
ATOM 707 N N . SER A 1 90 ? 137.849 142.564 131.822 1.00 22.37 135 SER A N 1
ATOM 708 C CA . SER A 1 90 ? 138.710 142.609 133.001 1.00 22.37 135 SER A CA 1
ATOM 709 C C . SER A 1 90 ? 138.400 143.821 133.872 1.00 22.37 135 SER A C 1
ATOM 710 O O . SER A 1 90 ? 138.356 143.714 135.105 1.00 22.37 135 SER A O 1
ATOM 713 N N . THR A 1 91 ? 138.186 144.982 133.249 1.00 22.72 136 THR A N 1
ATOM 714 C CA . THR A 1 91 ? 137.796 146.171 134.007 1.00 22.72 136 THR A CA 1
ATOM 715 C C . THR A 1 91 ? 136.472 145.945 134.733 1.00 22.72 136 THR A C 1
ATOM 716 O O . THR A 1 91 ? 136.335 146.256 135.930 1.00 22.72 136 THR A O 1
ATOM 720 N N . TYR A 1 92 ? 135.492 145.376 134.023 1.00 22.15 137 TYR A N 1
ATOM 721 C CA . TYR A 1 92 ? 134.196 145.085 134.633 1.00 22.15 137 TYR A CA 1
ATOM 722 C C . TYR A 1 92 ? 134.352 144.193 135.858 1.00 22.15 137 TYR A C 1
ATOM 723 O O . TYR A 1 92 ? 133.794 144.478 136.923 1.00 22.15 137 TYR A O 1
ATOM 732 N N . ILE A 1 93 ? 135.111 143.102 135.722 1.00 21.61 138 ILE A N 1
ATOM 733 C CA . ILE A 1 93 ? 135.261 142.155 136.823 1.00 21.61 138 ILE A CA 1
ATOM 734 C C . ILE A 1 93 ? 135.979 142.803 137.999 1.00 21.61 138 ILE A C 1
ATOM 735 O O . ILE A 1 93 ? 135.581 142.622 139.160 1.00 21.61 138 ILE A O 1
ATOM 740 N N . GLY A 1 94 ? 137.047 143.558 137.722 1.00 22.98 139 GLY A N 1
ATOM 741 C CA . GLY A 1 94 ? 137.842 144.140 138.783 1.00 22.98 139 GLY A CA 1
ATOM 742 C C . GLY A 1 94 ? 137.165 145.275 139.515 1.00 22.98 139 GLY A C 1
ATOM 743 O O . GLY A 1 94 ? 137.637 145.672 140.585 1.00 22.98 139 GLY A O 1
ATOM 744 N N . ILE A 1 95 ? 136.090 145.832 138.953 1.00 22.88 140 ILE A N 1
ATOM 745 C CA . ILE A 1 95 ? 135.330 146.829 139.707 1.00 22.88 140 ILE A CA 1
ATOM 746 C C . ILE A 1 95 ? 134.658 146.199 140.932 1.00 22.88 140 ILE A C 1
ATOM 747 O O . ILE A 1 95 ? 134.744 146.736 142.043 1.00 22.88 140 ILE A O 1
ATOM 752 N N . TYR A 1 96 ? 133.994 145.047 140.763 1.00 22.02 141 TYR A N 1
ATOM 753 C CA . TYR A 1 96 ? 133.175 144.482 141.838 1.00 22.02 141 TYR A CA 1
ATOM 754 C C . TYR A 1 96 ? 133.836 143.332 142.599 1.00 22.02 141 TYR A C 1
ATOM 755 O O . TYR A 1 96 ? 133.383 142.997 143.711 1.00 22.02 141 TYR A O 1
ATOM 764 N N . TYR A 1 97 ? 134.891 142.725 142.041 1.00 21.01 142 TYR A N 1
ATOM 765 C CA . TYR A 1 97 ? 135.644 141.715 142.779 1.00 21.01 142 TYR A CA 1
ATOM 766 C C . TYR A 1 97 ? 136.120 142.259 144.121 1.00 21.01 142 TYR A C 1
ATOM 767 O O . TYR A 1 97 ? 136.019 141.587 145.157 1.00 21.01 142 TYR A O 1
ATOM 776 N N . ASN A 1 98 ? 136.613 143.494 144.126 1.00 22.64 143 ASN A N 1
ATOM 777 C CA . ASN A 1 98 ? 137.168 144.062 145.342 1.00 22.64 143 ASN A CA 1
ATOM 778 C C . ASN A 1 98 ? 136.070 144.483 146.319 1.00 22.64 143 ASN A C 1
ATOM 779 O O . ASN A 1 98 ? 136.312 144.522 147.526 1.00 22.64 143 ASN A O 1
ATOM 784 N N . VAL A 1 99 ? 134.851 144.741 145.836 1.00 20.74 144 VAL A N 1
ATOM 785 C CA . VAL A 1 99 ? 133.724 144.946 146.745 1.00 20.74 144 VAL A CA 1
ATOM 786 C C . VAL A 1 99 ? 133.378 143.647 147.468 1.00 20.74 144 VAL A C 1
ATOM 787 O O . VAL A 1 99 ? 133.083 143.644 148.674 1.00 20.74 144 VAL A O 1
ATOM 791 N N . VAL A 1 100 ? 133.405 142.523 146.748 1.00 20.34 145 VAL A N 1
ATOM 792 C CA . VAL A 1 100 ? 133.234 141.235 147.426 1.00 20.34 145 VAL A CA 1
ATOM 793 C C . VAL A 1 100 ? 134.343 141.029 148.458 1.00 20.34 145 VAL A C 1
ATOM 794 O O . VAL A 1 100 ? 134.099 140.561 149.585 1.00 20.34 145 VAL A O 1
ATOM 798 N N . ILE A 1 101 ? 135.574 141.398 148.096 1.00 20.85 146 ILE A N 1
ATOM 799 C CA . ILE A 1 101 ? 136.699 141.294 149.026 1.00 20.85 146 ILE A CA 1
ATOM 800 C C . ILE A 1 101 ? 136.455 142.139 150.277 1.00 20.85 146 ILE A C 1
ATOM 801 O O . ILE A 1 101 ? 136.762 141.718 151.399 1.00 20.85 146 ILE A O 1
ATOM 806 N N . CYS A 1 102 ? 135.914 143.348 150.109 1.00 21.94 147 CYS A N 1
ATOM 807 C CA . CYS A 1 102 ? 135.709 144.221 151.263 1.00 21.94 147 CYS A CA 1
ATOM 808 C C . CYS A 1 102 ? 134.577 143.721 152.155 1.00 21.94 147 CYS A C 1
ATOM 809 O O . CYS A 1 102 ? 134.623 143.911 153.377 1.00 21.94 147 CYS A O 1
ATOM 812 N N . ILE A 1 103 ? 133.558 143.082 151.576 1.00 21.29 148 ILE A N 1
ATOM 813 C CA . ILE A 1 103 ? 132.541 142.437 152.408 1.00 21.29 148 ILE A CA 1
ATOM 814 C C . ILE A 1 103 ? 133.168 141.314 153.232 1.00 21.29 148 ILE A C 1
ATOM 815 O O . ILE A 1 103 ? 132.852 141.134 154.421 1.00 21.29 148 ILE A O 1
ATOM 820 N N . ALA A 1 104 ? 134.077 140.550 152.617 1.00 21.55 149 ALA A N 1
ATOM 821 C CA . ALA A 1 104 ? 134.814 139.538 153.373 1.00 21.55 149 ALA A CA 1
ATOM 822 C C . ALA A 1 104 ? 135.632 140.168 154.499 1.00 21.55 149 ALA A C 1
ATOM 823 O O . ALA A 1 104 ? 135.707 139.617 155.604 1.00 21.55 149 ALA A O 1
ATOM 825 N N . PHE A 1 105 ? 136.262 141.317 154.231 1.00 22.35 150 PHE A N 1
ATOM 826 C CA . PHE A 1 105 ? 136.984 142.043 155.278 1.00 22.35 150 PHE A CA 1
ATOM 827 C C . PHE A 1 105 ? 136.065 142.432 156.429 1.00 22.35 150 PHE A C 1
ATOM 828 O O . PHE A 1 105 ? 136.446 142.327 157.602 1.00 22.35 150 PHE A O 1
ATOM 836 N N . TYR A 1 106 ? 134.865 142.919 156.111 1.00 22.86 151 TYR A N 1
ATOM 837 C CA . TYR A 1 106 ? 133.924 143.315 157.155 1.00 22.86 151 TYR A CA 1
ATOM 838 C C . TYR A 1 106 ? 133.553 142.127 158.035 1.00 22.86 151 TYR A C 1
ATOM 839 O O . TYR A 1 106 ? 133.529 142.234 159.268 1.00 22.86 151 TYR A O 1
ATOM 848 N N . TYR A 1 107 ? 133.263 140.980 157.416 1.00 23.00 152 TYR A N 1
ATOM 849 C CA . TYR A 1 107 ? 132.929 139.801 158.214 1.00 23.00 152 TYR A CA 1
ATOM 850 C C . TYR A 1 107 ? 134.117 139.321 159.044 1.00 23.00 152 TYR A C 1
ATOM 851 O O . TYR A 1 107 ? 133.941 138.906 160.200 1.00 23.00 152 TYR A O 1
ATOM 860 N N . PHE A 1 108 ? 135.327 139.380 158.483 1.00 24.13 153 PHE A N 1
ATOM 861 C CA . PHE A 1 108 ? 136.518 138.990 159.232 1.00 24.13 153 PHE A CA 1
ATOM 862 C C . PHE A 1 108 ? 136.725 139.882 160.450 1.00 24.13 153 PHE A C 1
ATOM 863 O O . PHE A 1 108 ? 137.054 139.392 161.536 1.00 24.13 153 PHE A O 1
ATOM 871 N N . PHE A 1 109 ? 136.537 141.194 160.292 1.00 26.71 154 PHE A N 1
ATOM 872 C CA . PHE A 1 109 ? 136.655 142.095 161.434 1.00 26.71 154 PHE A CA 1
ATOM 873 C C . PHE A 1 109 ? 135.553 141.854 162.458 1.00 26.71 154 PHE A C 1
ATOM 874 O O . PHE A 1 109 ? 135.799 141.959 163.665 1.00 26.71 154 PHE A O 1
ATOM 882 N N . SER A 1 110 ? 134.339 141.536 162.005 1.00 28.32 155 SER A N 1
ATOM 883 C CA . SER A 1 110 ? 133.244 141.270 162.931 1.00 28.32 155 SER A CA 1
ATOM 884 C C . SER A 1 110 ? 133.380 139.936 163.654 1.00 28.32 155 SER A C 1
ATOM 885 O O . SER A 1 110 ? 132.716 139.740 164.676 1.00 28.32 155 SER A O 1
ATOM 888 N N . SER A 1 111 ? 134.214 139.022 163.160 1.00 27.97 156 SER A N 1
ATOM 889 C CA . SER A 1 111 ? 134.396 137.725 163.804 1.00 27.97 156 SER A CA 1
ATOM 890 C C . SER A 1 111 ? 135.333 137.766 165.009 1.00 27.97 156 SER A C 1
ATOM 891 O O . SER A 1 111 ? 135.586 136.716 165.607 1.00 27.97 156 SER A O 1
ATOM 894 N N . MET A 1 112 ? 135.849 138.934 165.381 1.00 31.63 157 MET A N 1
ATOM 895 C CA . MET A 1 112 ? 136.834 139.045 166.460 1.00 31.63 157 MET A CA 1
ATOM 896 C C . MET A 1 112 ? 136.179 139.278 167.819 1.00 31.63 157 MET A C 1
ATOM 897 O O . MET A 1 112 ? 136.481 140.247 168.513 1.00 31.63 157 MET A O 1
ATOM 902 N N . THR A 1 113 ? 135.281 138.380 168.220 1.00 33.99 158 THR A N 1
ATOM 903 C CA . THR A 1 113 ? 134.566 138.504 169.482 1.00 33.99 158 THR A CA 1
ATOM 904 C C . THR A 1 113 ? 134.416 137.130 170.118 1.00 33.99 158 THR A C 1
ATOM 905 O O . THR A 1 113 ? 134.631 136.096 169.480 1.00 33.99 158 THR A O 1
ATOM 909 N N . HIS A 1 114 ? 134.043 137.129 171.400 1.00 36.34 159 HIS A N 1
ATOM 910 C CA . HIS A 1 114 ? 133.760 135.878 172.095 1.00 36.34 159 HIS A CA 1
ATOM 911 C C . HIS A 1 114 ? 132.440 135.262 171.647 1.00 36.34 159 HIS A C 1
ATOM 912 O O . HIS A 1 114 ? 132.300 134.034 171.663 1.00 36.34 159 HIS A O 1
ATOM 919 N N . VAL A 1 115 ? 131.469 136.086 171.260 1.00 32.61 160 VAL A N 1
ATOM 920 C CA . VAL A 1 115 ? 130.179 135.625 170.760 1.00 32.61 160 VAL A CA 1
ATOM 921 C C . VAL A 1 115 ? 129.944 136.257 169.396 1.00 32.61 160 VAL A C 1
ATOM 922 O O . VAL A 1 115 ? 130.107 137.471 169.237 1.00 32.61 160 VAL A O 1
ATOM 926 N N . LEU A 1 116 ? 129.570 135.438 168.418 1.00 29.37 161 LEU A N 1
ATOM 927 C CA . LEU A 1 116 ? 129.292 135.958 167.087 1.00 29.37 161 LEU A CA 1
ATOM 928 C C . LEU A 1 116 ? 128.042 136.837 167.116 1.00 29.37 161 LEU A C 1
ATOM 929 O O . LEU A 1 116 ? 127.049 136.487 167.760 1.00 29.37 161 LEU A O 1
ATOM 934 N N . PRO A 1 117 ? 128.061 137.988 166.434 1.00 28.42 162 PRO A N 1
ATOM 935 C CA . PRO A 1 117 ? 126.930 138.926 166.531 1.00 28.42 162 PRO A CA 1
ATOM 936 C C . PRO A 1 117 ? 125.672 138.480 165.797 1.00 28.42 162 PRO A C 1
ATOM 937 O O . PRO A 1 117 ? 124.629 139.125 165.963 1.00 28.42 162 PRO A O 1
ATOM 941 N N . TRP A 1 118 ? 125.727 137.415 164.998 1.00 28.27 163 TRP A N 1
ATOM 942 C CA . TRP A 1 118 ? 124.575 136.936 164.241 1.00 28.27 163 TRP A CA 1
ATOM 943 C C . TRP A 1 118 ? 124.003 135.644 164.822 1.00 28.27 163 TRP A C 1
ATOM 944 O O . TRP A 1 118 ? 123.401 134.847 164.101 1.00 28.27 163 TRP A O 1
ATOM 955 N N . ALA A 1 119 ? 124.176 135.429 166.125 1.00 31.77 164 ALA A N 1
ATOM 956 C CA . ALA A 1 119 ? 123.802 134.168 166.753 1.00 31.77 164 ALA A CA 1
ATOM 957 C C . ALA A 1 119 ? 122.416 134.178 167.383 1.00 31.77 164 ALA A C 1
ATOM 958 O O . ALA A 1 119 ? 121.782 133.121 167.460 1.00 31.77 164 ALA A O 1
ATOM 960 N N . TYR A 1 120 ? 121.925 135.331 167.832 1.00 36.03 165 TYR A N 1
ATOM 961 C CA . TYR A 1 120 ? 120.660 135.410 168.549 1.00 36.03 165 TYR A CA 1
ATOM 962 C C . TYR A 1 120 ? 119.744 136.433 167.889 1.00 36.03 165 TYR A C 1
ATOM 963 O O . TYR A 1 120 ? 120.127 137.133 166.948 1.00 36.03 165 TYR A O 1
ATOM 972 N N . CYS A 1 121 ? 118.512 136.508 168.398 1.00 40.40 166 CYS A N 1
ATOM 973 C CA . CYS A 1 121 ? 117.484 137.394 167.868 1.00 40.40 166 CYS A CA 1
ATOM 974 C C . CYS A 1 121 ? 117.105 138.503 168.846 1.00 40.40 166 CYS A C 1
ATOM 975 O O . CYS A 1 121 ? 116.032 139.098 168.712 1.00 40.40 166 CYS A O 1
ATOM 978 N N . ASN A 1 122 ? 117.958 138.793 169.824 1.00 40.66 167 ASN A N 1
ATOM 979 C CA . ASN A 1 122 ? 117.670 139.784 170.857 1.00 40.66 167 ASN A CA 1
ATOM 980 C C . ASN A 1 122 ? 118.422 141.090 170.613 1.00 40.66 167 ASN A C 1
ATOM 981 O O . ASN A 1 122 ? 118.869 141.754 171.549 1.00 40.66 167 ASN A O 1
ATOM 986 N N . ASN A 1 123 ? 118.563 141.472 169.352 1.00 38.09 168 ASN A N 1
ATOM 987 C CA . ASN A 1 123 ? 119.285 142.665 168.948 1.00 38.09 168 ASN A CA 1
ATOM 988 C C . ASN A 1 123 ? 118.318 143.754 168.497 1.00 38.09 168 ASN A C 1
ATOM 989 O O . ASN A 1 123 ? 117.163 143.473 168.162 1.00 38.09 168 ASN A O 1
ATOM 994 N N . PRO A 1 124 ? 118.751 145.020 168.502 1.00 37.70 169 PRO A N 1
ATOM 995 C CA . PRO A 1 124 ? 117.846 146.100 168.071 1.00 37.70 169 PRO A CA 1
ATOM 996 C C . PRO A 1 124 ? 117.337 145.950 166.647 1.00 37.70 169 PRO A C 1
ATOM 997 O O . PRO A 1 124 ? 116.213 146.376 166.356 1.00 37.70 169 PRO A O 1
ATOM 1001 N N . TRP A 1 125 ? 118.122 145.359 165.749 1.00 33.88 170 TRP A N 1
ATOM 1002 C CA . TRP A 1 125 ? 117.730 145.229 164.352 1.00 33.88 170 TRP A CA 1
ATOM 1003 C C . TRP A 1 125 ? 116.869 144.001 164.081 1.00 33.88 170 TRP A C 1
ATOM 1004 O O . TRP A 1 125 ? 116.447 143.801 162.938 1.00 33.88 170 TRP A O 1
ATOM 1015 N N . ASN A 1 126 ? 116.595 143.183 165.091 1.00 37.66 171 ASN A N 1
ATOM 1016 C CA . ASN A 1 126 ? 115.804 141.976 164.907 1.00 37.66 171 ASN A CA 1
ATOM 1017 C C . ASN A 1 126 ? 114.313 142.286 164.986 1.00 37.66 171 ASN A C 1
ATOM 1018 O O . ASN A 1 126 ? 113.883 143.202 165.691 1.00 37.66 171 ASN A O 1
ATOM 1023 N N . THR A 1 127 ? 113.528 141.509 164.245 1.00 43.24 172 THR A N 1
ATOM 1024 C CA . THR A 1 127 ? 112.083 141.658 164.205 1.00 43.24 172 THR A CA 1
ATOM 1025 C C . THR A 1 127 ? 111.417 140.533 164.994 1.00 43.24 172 THR A C 1
ATOM 1026 O O . THR A 1 127 ? 112.075 139.669 165.579 1.00 43.24 172 THR A O 1
ATOM 1030 N N . HIS A 1 128 ? 110.084 140.547 165.011 1.00 50.60 173 HIS A N 1
ATOM 1031 C CA . HIS A 1 128 ? 109.324 139.508 165.692 1.00 50.60 173 HIS A CA 1
ATOM 1032 C C . HIS A 1 128 ? 109.239 138.217 164.889 1.00 50.60 173 HIS A C 1
ATOM 1033 O O . HIS A 1 128 ? 108.799 137.197 165.431 1.00 50.60 173 HIS A O 1
ATOM 1040 N N . ASP A 1 129 ? 109.646 138.234 163.622 1.00 48.85 174 ASP A N 1
ATOM 1041 C CA . ASP A 1 129 ? 109.684 137.039 162.792 1.00 48.85 174 ASP A CA 1
ATOM 1042 C C . ASP A 1 129 ? 110.988 136.265 162.928 1.00 48.85 174 ASP A C 1
ATOM 1043 O O . ASP A 1 129 ? 111.119 135.193 162.329 1.00 48.85 174 ASP A O 1
ATOM 1048 N N . CYS A 1 130 ? 111.951 136.780 163.690 1.00 45.01 175 CYS A N 1
ATOM 1049 C CA . CYS A 1 130 ? 113.217 136.085 163.878 1.00 45.01 175 CYS A CA 1
ATOM 1050 C C . CYS A 1 130 ? 112.987 134.770 164.612 1.00 45.01 175 CYS A C 1
ATOM 1051 O O . CYS A 1 130 ? 112.265 134.721 165.612 1.00 45.01 175 CYS A O 1
ATOM 1054 N N . ALA A 1 131 ? 113.602 133.701 164.109 1.00 43.62 176 ALA A N 1
ATOM 1055 C CA . ALA A 1 131 ? 113.489 132.377 164.713 1.00 43.62 176 ALA A CA 1
ATOM 1056 C C . ALA A 1 131 ? 114.822 131.666 164.540 1.00 43.62 176 ALA A C 1
ATOM 1057 O O . ALA A 1 131 ? 115.141 131.200 163.441 1.00 43.62 176 ALA A O 1
ATOM 1059 N N . GLY A 1 132 ? 115.599 131.582 165.620 1.00 40.91 177 GLY A N 1
ATOM 1060 C CA . GLY A 1 132 ? 116.886 130.926 165.596 1.00 40.91 177 GLY A CA 1
ATOM 1061 C C . GLY A 1 132 ? 116.831 129.516 166.164 1.00 40.91 177 GLY A C 1
ATOM 1062 O O . GLY A 1 132 ? 115.799 129.024 166.612 1.00 40.91 177 GLY A O 1
ATOM 1063 N N . VAL A 1 133 ? 117.992 128.862 166.133 1.00 39.98 178 VAL A N 1
ATOM 1064 C CA . VAL A 1 133 ? 118.132 127.498 166.626 1.00 39.98 178 VAL A CA 1
ATOM 1065 C C . VAL A 1 133 ? 118.856 127.448 167.967 1.00 39.98 178 VAL A C 1
ATOM 1066 O O . VAL A 1 133 ? 119.102 126.359 168.493 1.00 39.98 178 VAL A O 1
ATOM 1070 N N . LEU A 1 134 ? 119.200 128.600 168.533 1.00 38.80 179 LEU A N 1
ATOM 1071 C CA . LEU A 1 134 ? 119.873 128.647 169.826 1.00 38.80 179 LEU A CA 1
ATOM 1072 C C . LEU A 1 134 ? 118.895 129.004 170.940 1.00 38.80 179 LEU A C 1
ATOM 1073 O O . LEU A 1 134 ? 118.081 129.916 170.796 1.00 38.80 179 LEU A O 1
ATOM 1078 N N . ARG A 1 162 ? 111.145 130.314 157.009 1.00 41.09 207 ARG A N 1
ATOM 1079 C CA . ARG A 1 162 ? 111.917 130.548 158.224 1.00 41.09 207 ARG A CA 1
ATOM 1080 C C . ARG A 1 162 ? 112.874 131.720 158.049 1.00 41.09 207 ARG A C 1
ATOM 1081 O O . ARG A 1 162 ? 113.614 131.786 157.067 1.00 41.09 207 ARG A O 1
ATOM 1089 N N . THR A 1 163 ? 112.856 132.642 159.008 1.00 41.62 208 THR A N 1
ATOM 1090 C CA . THR A 1 163 ? 113.743 133.800 159.008 1.00 41.62 208 THR A CA 1
ATOM 1091 C C . THR A 1 163 ? 114.863 133.544 160.011 1.00 41.62 208 THR A C 1
ATOM 1092 O O . THR A 1 163 ? 114.624 133.490 161.221 1.00 41.62 208 THR A O 1
ATOM 1096 N N . SER A 1 164 ? 116.080 133.386 159.504 1.00 35.54 209 SER A N 1
ATOM 1097 C CA . SER A 1 164 ? 117.288 133.091 160.256 1.00 35.54 209 SER A CA 1
ATOM 1098 C C . SER A 1 164 ? 117.886 134.362 160.851 1.00 35.54 209 SER A C 1
ATOM 1099 O O . SER A 1 164 ? 117.768 135.444 160.267 1.00 35.54 209 SER A O 1
ATOM 1102 N N . PRO A 1 165 ? 118.516 134.261 162.025 1.00 33.87 210 PRO A N 1
ATOM 1103 C CA . PRO A 1 165 ? 119.272 135.413 162.544 1.00 33.87 210 PRO A CA 1
ATOM 1104 C C . PRO A 1 165 ? 120.406 135.844 161.631 1.00 33.87 210 PRO A C 1
ATOM 1105 O O . PRO A 1 165 ? 120.689 137.043 161.534 1.00 33.87 210 PRO A O 1
ATOM 1109 N N . SER A 1 166 ? 121.065 134.898 160.957 1.00 30.93 211 SER A N 1
ATOM 1110 C CA . SER A 1 166 ? 122.149 135.249 160.044 1.00 30.93 211 SER A CA 1
ATOM 1111 C C . SER A 1 166 ? 121.631 136.020 158.835 1.00 30.93 211 SER A C 1
ATOM 1112 O O . SER A 1 166 ? 122.231 137.020 158.425 1.00 30.93 211 SER A O 1
ATOM 1115 N N . GLU A 1 167 ? 120.514 135.572 158.257 1.00 31.95 212 GLU A N 1
ATOM 1116 C CA . GLU A 1 167 ? 119.942 136.264 157.107 1.00 31.95 212 GLU A CA 1
ATOM 1117 C C . GLU A 1 167 ? 119.512 137.677 157.47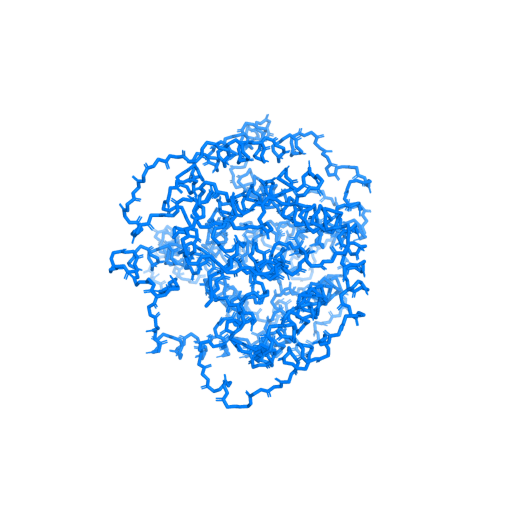3 1.00 31.95 212 GLU A C 1
ATOM 1118 O O . GLU A 1 167 ? 119.725 138.622 156.704 1.00 31.95 212 GLU A O 1
ATOM 1124 N N . GLU A 1 168 ? 118.913 137.843 158.651 1.00 33.62 213 GLU A N 1
ATOM 1125 C CA . GLU A 1 168 ? 118.418 139.155 159.047 1.00 33.62 213 GLU A CA 1
ATOM 1126 C C . GLU A 1 1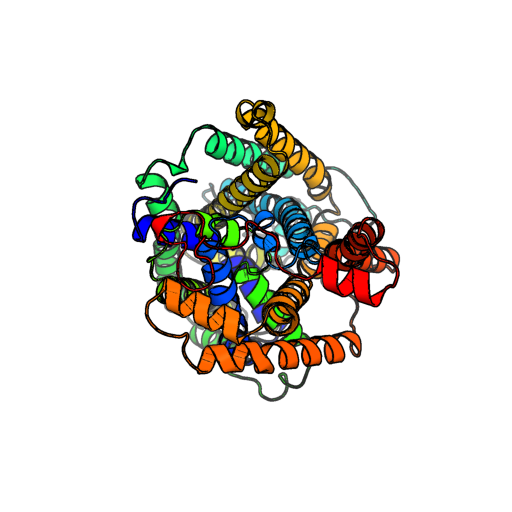68 ? 119.564 140.070 159.469 1.00 33.62 213 GLU A C 1
ATOM 1127 O O . GLU A 1 168 ? 119.486 141.291 159.294 1.00 33.62 213 GLU A O 1
ATOM 1133 N N . TYR A 1 169 ? 120.644 139.497 160.006 1.00 27.54 214 TYR A N 1
ATOM 1134 C CA . TYR A 1 169 ? 121.876 140.255 160.215 1.00 27.54 214 TYR A CA 1
ATOM 1135 C C . TYR A 1 169 ? 122.449 140.747 158.891 1.00 27.54 214 TYR A C 1
ATOM 1136 O O . TYR A 1 169 ? 122.890 141.896 158.776 1.00 27.54 214 TYR A O 1
ATOM 1145 N N . TRP A 1 170 ? 122.460 139.875 157.881 1.00 27.10 215 TRP A N 1
ATOM 1146 C CA . TRP A 1 170 ? 122.978 140.237 156.565 1.00 27.10 215 TRP A CA 1
ATOM 1147 C C . TRP A 1 170 ? 122.134 141.324 155.909 1.00 27.10 215 TRP A C 1
ATOM 1148 O O . TRP A 1 170 ? 122.671 142.246 155.285 1.00 27.10 215 TRP A O 1
ATOM 1159 N N . ARG A 1 171 ? 120.813 141.237 156.047 1.00 30.35 216 ARG A N 1
ATOM 1160 C CA . ARG A 1 171 ? 119.911 142.106 155.304 1.00 30.35 216 ARG A CA 1
ATOM 1161 C C . ARG A 1 171 ? 119.594 143.420 156.009 1.00 30.35 216 ARG A C 1
ATOM 1162 O O . ARG A 1 171 ? 119.510 144.455 155.338 1.00 30.35 216 ARG A O 1
ATOM 1170 N N . LEU A 1 172 ? 119.421 143.420 157.332 1.00 28.49 217 LEU A N 1
ATOM 1171 C CA . LEU A 1 172 ? 118.978 144.611 158.040 1.00 28.49 217 LEU A CA 1
ATOM 1172 C C . LEU A 1 172 ? 120.070 145.325 158.821 1.00 28.49 217 LEU A C 1
ATOM 1173 O O . LEU A 1 172 ? 119.803 146.402 159.367 1.00 28.49 217 LEU A O 1
ATOM 1178 N N . TYR A 1 173 ? 121.275 144.775 158.900 1.00 27.28 218 TYR A N 1
ATOM 1179 C CA . TYR A 1 173 ? 122.350 145.417 159.645 1.00 27.28 218 TYR A CA 1
ATOM 1180 C C . TYR A 1 173 ? 123.574 145.730 158.802 1.00 27.28 218 TYR A C 1
ATOM 1181 O O . TYR A 1 173 ? 124.126 146.827 158.914 1.00 27.28 218 TYR A O 1
ATOM 1190 N N . VAL A 1 174 ? 124.016 144.800 157.961 1.00 25.18 219 VAL A N 1
ATOM 1191 C CA . VAL A 1 174 ? 125.222 144.999 157.163 1.00 25.18 219 VAL A CA 1
ATOM 1192 C C . VAL A 1 174 ? 124.917 145.749 155.875 1.00 25.18 219 VAL A C 1
ATOM 1193 O O . VAL A 1 174 ? 125.559 146.754 155.560 1.00 25.18 219 VAL A O 1
ATOM 1197 N N . LEU A 1 175 ? 123.935 145.274 155.112 1.00 25.84 220 LEU A N 1
ATOM 1198 C CA . LEU A 1 175 ? 123.586 145.890 153.839 1.00 25.84 220 LEU A CA 1
ATOM 1199 C C . LEU A 1 175 ? 122.576 147.019 153.992 1.00 25.84 220 LEU A C 1
ATOM 1200 O O . LEU A 1 175 ? 122.677 148.032 153.291 1.00 25.84 220 LEU A O 1
ATOM 1205 N N . LYS A 1 176 ? 121.613 146.866 154.900 1.00 27.10 221 LYS A N 1
ATOM 1206 C CA . LYS A 1 176 ? 120.453 147.751 154.99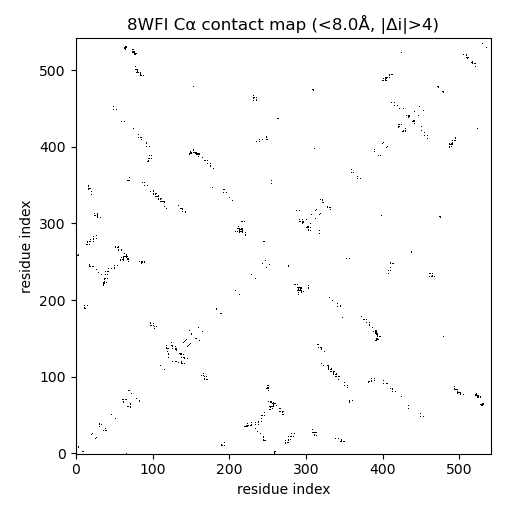4 1.00 27.10 221 LYS A CA 1
ATOM 1207 C C . LYS A 1 176 ? 119.804 147.920 153.621 1.00 27.10 221 LYS A C 1
ATOM 1208 O O . LYS A 1 176 ? 119.696 149.018 153.074 1.00 27.10 221 LYS A O 1
ATOM 1214 N N . LEU A 1 177 ? 119.369 146.787 153.075 1.00 27.37 222 LEU A N 1
ATOM 1215 C CA . LEU A 1 177 ? 118.901 146.723 151.698 1.00 27.37 222 LEU A CA 1
ATOM 1216 C C . LEU A 1 177 ? 117.665 147.592 151.487 1.00 27.37 222 LEU A C 1
ATOM 1217 O O . LEU A 1 177 ? 116.811 147.727 152.367 1.00 27.37 222 LEU A O 1
ATOM 1222 N N . SER A 1 178 ? 117.582 148.188 150.301 1.00 29.34 223 SER A N 1
ATOM 1223 C CA . SER A 1 178 ? 116.432 148.983 149.901 1.00 29.34 223 SER A CA 1
ATOM 1224 C C . SER A 1 178 ? 115.356 148.068 149.318 1.00 29.34 223 SER A C 1
ATOM 1225 O O . SER A 1 178 ? 115.451 146.840 149.380 1.00 29.34 223 SER A O 1
ATOM 1228 N N . ASP A 1 179 ? 114.315 148.663 148.740 1.00 32.07 224 ASP A N 1
ATOM 1229 C CA . ASP A 1 179 ? 113.228 147.906 148.137 1.00 32.07 224 ASP A CA 1
ATOM 1230 C C . ASP A 1 179 ? 113.267 147.900 146.614 1.00 32.07 224 ASP A C 1
ATOM 1231 O O . ASP A 1 179 ? 112.500 147.155 145.996 1.00 32.07 224 ASP A O 1
ATOM 1236 N N . ASP A 1 180 ? 114.134 148.700 145.997 1.00 31.24 225 ASP A N 1
ATOM 1237 C CA . ASP A 1 180 ? 114.257 148.727 144.547 1.00 31.24 225 ASP A CA 1
ATOM 1238 C C . ASP A 1 180 ? 115.702 149.029 144.178 1.00 31.24 225 ASP A C 1
ATOM 1239 O O . ASP A 1 180 ? 116.457 149.603 144.965 1.00 31.24 225 ASP A O 1
ATOM 1244 N N . ILE A 1 181 ? 116.080 148.628 142.962 1.00 28.31 226 ILE A N 1
ATOM 1245 C CA . ILE A 1 181 ? 117.424 148.914 142.469 1.00 28.31 226 ILE A CA 1
ATOM 1246 C C . ILE A 1 181 ? 117.613 150.411 142.252 1.00 28.31 226 ILE A C 1
ATOM 1247 O O . ILE A 1 181 ? 118.723 150.934 142.412 1.00 28.31 226 ILE A O 1
ATOM 1252 N N . GLY A 1 182 ? 116.548 151.125 141.899 1.00 30.34 227 GLY A N 1
ATOM 1253 C CA . GLY A 1 182 ? 116.611 152.553 141.687 1.00 30.34 227 GLY A CA 1
ATOM 1254 C C . GLY A 1 182 ? 116.528 153.399 142.933 1.00 30.34 227 GLY A C 1
ATOM 1255 O O . GLY A 1 182 ? 116.558 154.629 142.837 1.00 30.34 227 GLY A O 1
ATOM 1256 N N . ASN A 1 183 ? 116.427 152.778 144.106 1.00 31.85 228 ASN A N 1
ATOM 1257 C CA . ASN A 1 183 ? 116.342 153.493 145.378 1.00 31.85 228 ASN A CA 1
ATOM 1258 C C . ASN A 1 183 ? 117.750 153.600 145.956 1.00 31.85 228 ASN A C 1
ATOM 1259 O O . ASN A 1 183 ? 118.190 152.759 146.738 1.00 31.85 228 ASN A O 1
ATOM 1264 N N . PHE A 1 184 ? 118.459 154.651 145.555 1.00 33.58 229 PHE A N 1
ATOM 1265 C CA . PHE A 1 184 ? 119.798 154.936 146.060 1.00 33.58 229 PHE A CA 1
ATOM 1266 C C . PHE A 1 184 ? 119.657 155.681 147.382 1.00 33.58 229 PHE A C 1
ATOM 1267 O O . PHE A 1 184 ? 119.309 156.866 147.400 1.00 33.58 229 PHE A O 1
ATOM 1275 N N . GLY A 1 185 ? 119.926 154.994 148.488 1.00 30.41 230 GLY A N 1
ATOM 1276 C CA . GLY A 1 185 ? 119.757 155.598 149.794 1.00 30.41 230 GLY A CA 1
ATOM 1277 C C . GLY A 1 185 ? 121.002 156.311 150.274 1.00 30.41 230 GLY A C 1
ATOM 1278 O O . GLY A 1 185 ? 121.462 157.265 149.641 1.00 30.41 230 GLY A O 1
ATOM 1279 N N . GLU A 1 186 ? 121.554 155.859 151.394 1.00 29.06 231 GLU A N 1
ATOM 1280 C CA . GLU A 1 186 ? 122.795 156.392 151.931 1.00 29.06 231 GLU A CA 1
ATOM 1281 C C . GLU A 1 186 ? 123.945 155.430 151.653 1.00 29.06 231 GLU A C 1
ATOM 1282 O O . GLU A 1 186 ? 123.744 154.263 151.312 1.00 29.06 231 GLU A O 1
ATOM 1288 N N . VAL A 1 187 ? 125.162 155.943 151.801 1.00 27.14 232 VAL A N 1
ATOM 1289 C CA . VAL A 1 187 ? 126.363 155.134 151.625 1.00 27.14 232 VAL A CA 1
ATOM 1290 C C . VAL A 1 187 ? 126.696 154.452 152.945 1.00 27.14 232 VAL A C 1
ATOM 1291 O O . VAL A 1 187 ? 126.650 155.078 154.011 1.00 27.14 232 VAL A O 1
ATOM 1295 N N . ARG A 1 188 ? 127.018 153.162 152.880 1.00 26.33 233 ARG A N 1
ATOM 1296 C CA . ARG A 1 188 ? 127.420 152.394 154.057 1.00 26.33 233 ARG A CA 1
ATOM 1297 C C . ARG A 1 188 ? 128.873 152.725 154.375 1.00 26.33 233 ARG A C 1
ATOM 1298 O O . ARG A 1 188 ? 129.791 152.273 153.689 1.00 26.33 233 ARG A O 1
ATOM 1306 N N . LEU A 1 189 ? 129.082 153.521 155.424 1.00 24.57 234 LEU A N 1
ATOM 1307 C CA . LEU A 1 189 ? 130.427 153.991 155.748 1.00 24.57 234 LEU A CA 1
ATOM 1308 C C . LEU A 1 189 ? 131.409 152.879 156.115 1.00 24.57 234 LEU A C 1
ATOM 1309 O O . LEU A 1 189 ? 132.560 152.941 155.647 1.00 24.57 234 LEU A O 1
ATOM 1314 N N . PRO A 1 190 ? 131.064 151.882 156.946 1.00 24.19 235 PRO A N 1
ATOM 1315 C CA . PRO A 1 190 ? 132.028 150.792 157.192 1.00 24.19 235 PRO A CA 1
ATOM 1316 C C . PRO A 1 190 ? 132.446 150.056 155.930 1.00 24.19 235 PRO A C 1
ATOM 1317 O O . PRO A 1 190 ? 133.619 149.680 155.789 1.00 24.19 235 PRO A O 1
ATOM 1321 N N . LEU A 1 191 ? 131.516 149.852 154.997 1.00 24.65 236 LEU A N 1
ATOM 1322 C CA . LEU A 1 191 ? 131.860 149.187 153.745 1.00 24.65 236 LEU A CA 1
ATOM 1323 C C . LEU A 1 191 ? 132.774 150.057 152.891 1.00 24.65 236 LEU A C 1
ATOM 1324 O O . LEU A 1 191 ? 133.682 149.546 152.226 1.00 24.65 236 LEU A O 1
ATOM 1329 N N . LEU A 1 192 ? 132.551 151.373 152.897 1.00 24.84 237 LEU A N 1
ATOM 1330 C CA . LEU A 1 192 ? 133.450 152.279 152.188 1.00 24.84 237 LEU A CA 1
ATOM 1331 C C . LEU A 1 192 ? 134.852 152.241 152.786 1.00 24.84 237 LEU A C 1
ATOM 1332 O O . LEU A 1 192 ? 135.850 152.251 152.054 1.00 24.84 237 LEU A O 1
ATOM 1337 N N . GLY A 1 193 ? 134.945 152.201 154.116 1.00 23.27 238 GLY A N 1
ATOM 1338 C CA . GLY A 1 193 ? 136.244 152.063 154.752 1.00 23.27 238 GLY A CA 1
ATOM 1339 C C . GLY A 1 193 ? 136.944 150.771 154.375 1.00 23.27 238 GLY A C 1
ATOM 1340 O O . GLY A 1 193 ? 138.140 150.766 154.067 1.00 23.27 238 GLY A O 1
ATOM 1341 N N . CYS A 1 194 ? 136.201 149.661 154.367 1.00 23.02 239 CYS A N 1
ATOM 1342 C CA . CYS A 1 194 ? 136.787 148.382 153.977 1.00 23.02 239 CYS A CA 1
ATOM 1343 C C . CYS A 1 194 ? 137.261 148.404 152.527 1.00 23.02 239 CYS A C 1
ATOM 1344 O O . CYS A 1 194 ? 138.335 147.880 152.210 1.00 23.02 239 CYS A O 1
ATOM 1347 N N . LEU A 1 195 ? 136.473 149.007 151.632 1.00 23.34 240 LEU A N 1
ATOM 1348 C CA . LEU A 1 195 ? 136.869 149.105 150.230 1.00 23.34 240 LEU A CA 1
ATOM 1349 C C . LEU A 1 195 ? 138.130 149.946 150.063 1.00 23.34 240 LEU A C 1
ATOM 1350 O O . LEU A 1 195 ? 139.035 149.585 149.296 1.00 23.34 240 LEU A O 1
ATOM 1355 N N . GLY A 1 196 ? 138.204 151.077 150.769 1.00 23.93 241 GLY A N 1
ATOM 1356 C CA . GLY A 1 196 ? 139.401 151.899 150.712 1.00 23.93 241 GLY A CA 1
ATOM 1357 C C . GLY A 1 196 ? 140.631 151.169 151.211 1.00 23.93 241 GLY A C 1
ATOM 1358 O O . GLY A 1 196 ? 141.698 151.236 150.594 1.00 23.93 241 GLY A O 1
ATOM 1359 N N . VAL A 1 197 ? 140.493 150.440 152.322 1.00 24.53 242 VAL A N 1
ATOM 1360 C CA . VAL A 1 197 ? 141.617 149.672 152.853 1.00 24.53 242 VAL A CA 1
ATOM 1361 C C . VAL A 1 197 ? 142.053 148.598 151.863 1.00 24.53 242 VAL A C 1
ATOM 1362 O O . VAL A 1 197 ? 143.252 148.374 151.659 1.00 24.53 242 VAL A O 1
ATOM 1366 N N . SER A 1 198 ? 141.092 147.913 151.239 1.00 24.16 243 SER A N 1
ATOM 1367 C CA . SER A 1 198 ? 141.430 146.872 150.271 1.00 24.16 243 SER A CA 1
ATOM 1368 C C . SER A 1 198 ? 142.203 147.446 149.086 1.00 24.16 243 SER A C 1
ATOM 1369 O O . SER A 1 198 ? 143.230 146.891 148.667 1.00 24.16 243 SER A O 1
ATOM 1372 N N . TRP A 1 199 ? 141.721 148.5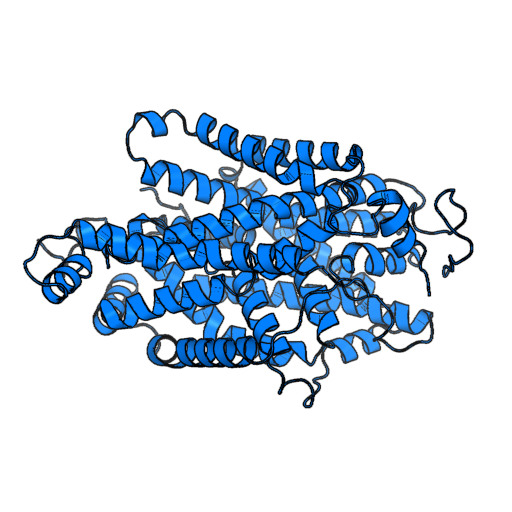62 148.532 1.00 22.36 244 TRP A N 1
ATOM 1373 C CA . TRP A 1 199 ? 142.412 149.173 147.400 1.00 22.36 244 TRP A CA 1
ATOM 1374 C C . TRP A 1 199 ? 143.805 149.654 147.793 1.00 22.36 244 TRP A C 1
ATOM 1375 O O . TRP A 1 199 ? 144.762 149.500 147.024 1.00 22.36 244 TRP A O 1
ATOM 1386 N N . LEU A 1 200 ? 143.939 150.239 148.987 1.00 25.16 245 LEU A N 1
ATOM 1387 C CA . LEU A 1 200 ? 145.252 150.679 149.448 1.00 25.16 245 LEU A CA 1
ATOM 1388 C C . LEU A 1 200 ? 146.209 149.503 149.598 1.00 25.16 245 LEU A C 1
ATOM 1389 O O . LEU A 1 200 ? 147.388 149.600 149.234 1.00 25.16 245 LEU A O 1
ATOM 1394 N N . VAL A 1 201 ? 145.718 148.381 150.131 1.00 26.97 246 VAL A N 1
ATOM 1395 C CA . VAL A 1 201 ? 146.560 147.200 150.304 1.00 26.97 246 VAL A CA 1
ATOM 1396 C C . VAL A 1 201 ? 147.048 146.694 148.952 1.00 26.97 246 VAL A C 1
ATOM 1397 O O . VAL A 1 201 ? 148.235 146.391 148.771 1.00 26.97 246 VAL A O 1
ATOM 1401 N N . VAL A 1 202 ? 146.139 146.608 147.976 1.00 27.25 247 VAL A N 1
ATOM 1402 C CA . VAL A 1 202 ? 146.531 146.107 146.660 1.00 27.25 247 VAL A CA 1
ATOM 1403 C C . VAL A 1 202 ? 147.536 147.048 146.000 1.00 27.25 247 VAL A C 1
ATOM 1404 O O . VAL A 1 202 ? 148.521 146.601 145.398 1.00 27.25 247 VAL A O 1
ATOM 1408 N N . PHE A 1 203 ? 147.309 148.362 146.102 1.00 28.66 248 PHE A N 1
ATOM 1409 C CA . PHE A 1 203 ? 148.237 149.319 145.502 1.00 28.66 248 PHE A CA 1
ATOM 1410 C C . PHE A 1 203 ? 149.622 149.229 146.137 1.00 28.66 248 PHE A C 1
ATOM 1411 O O . PHE A 1 203 ? 150.640 149.233 145.430 1.00 28.66 248 PHE A O 1
ATOM 1419 N N . LEU A 1 204 ? 149.680 149.148 147.469 1.00 31.17 249 LEU A N 1
ATOM 1420 C CA . LEU A 1 204 ? 150.969 149.067 148.148 1.00 31.17 249 LEU A CA 1
ATOM 1421 C C . LEU A 1 204 ? 151.688 147.763 147.835 1.00 31.17 249 LEU A C 1
ATOM 1422 O O . LEU A 1 204 ? 152.921 147.744 147.756 1.00 31.17 249 LEU A O 1
ATOM 1427 N N . CYS A 1 205 ? 150.948 146.667 147.657 1.00 33.53 250 CYS A N 1
ATOM 1428 C CA . CYS A 1 205 ? 151.585 145.428 147.225 1.00 33.53 250 CYS A CA 1
ATOM 1429 C C . CYS A 1 205 ? 152.108 145.545 145.798 1.00 33.53 250 CYS A C 1
ATOM 1430 O O . CYS A 1 205 ? 153.170 145.001 145.474 1.00 33.53 250 CYS A O 1
ATOM 1433 N N . LEU A 1 206 ? 151.377 146.250 144.932 1.00 31.92 251 LEU A N 1
ATOM 1434 C CA . LEU A 1 206 ? 151.779 146.349 143.532 1.00 31.92 251 LEU A CA 1
ATOM 1435 C C . LEU A 1 206 ? 153.029 147.204 143.358 1.00 31.92 251 LEU A C 1
ATOM 1436 O O . LEU A 1 206 ? 153.920 146.850 142.578 1.00 31.92 251 LEU A O 1
ATOM 1441 N N . ILE A 1 207 ? 153.118 148.337 144.065 1.00 35.02 252 ILE A N 1
ATOM 1442 C CA . ILE A 1 207 ? 154.210 149.276 143.814 1.00 35.02 252 ILE A CA 1
ATOM 1443 C C . ILE A 1 207 ? 155.462 148.983 144.630 1.00 35.02 252 ILE A C 1
ATOM 1444 O O . ILE A 1 207 ? 156.487 149.649 144.426 1.00 35.02 252 ILE A O 1
ATOM 1449 N N . ARG A 1 208 ? 155.422 148.017 145.545 1.00 40.46 253 ARG A N 1
ATOM 1450 C CA . ARG A 1 208 ? 156.575 147.705 146.381 1.00 40.46 253 ARG A CA 1
ATOM 1451 C C . ARG A 1 208 ? 157.299 146.437 145.945 1.00 40.46 253 ARG A C 1
ATOM 1452 O O . ARG A 1 208 ? 158.206 145.983 146.650 1.00 40.46 253 ARG A O 1
ATOM 1460 N N . GLY A 1 209 ? 156.931 145.861 144.802 1.00 42.96 254 GLY A N 1
ATOM 1461 C CA . GLY A 1 209 ? 157.578 144.659 144.313 1.00 42.96 254 GLY A CA 1
ATOM 1462 C C . GLY A 1 209 ? 157.440 143.473 145.245 1.00 42.96 254 GLY A C 1
ATOM 1463 O O . GLY A 1 209 ? 158.428 142.804 145.564 1.00 42.96 254 GLY A O 1
ATOM 1464 N N . VAL A 1 210 ? 156.217 143.224 145.715 1.00 44.78 255 VAL A N 1
ATOM 1465 C CA . VAL A 1 210 ? 155.984 142.127 146.650 1.00 44.78 255 VAL A CA 1
ATOM 1466 C C . VAL A 1 210 ? 156.167 140.780 145.960 1.00 44.78 255 VAL A C 1
ATOM 1467 O O . VAL A 1 210 ? 156.696 139.831 146.552 1.00 44.78 255 VAL A O 1
ATOM 1471 N N . LYS A 1 211 ? 155.750 140.675 144.696 1.00 46.75 256 LYS A N 1
ATOM 1472 C CA . LYS A 1 211 ? 155.848 139.415 143.966 1.00 46.75 256 LYS A CA 1
ATOM 1473 C C . LYS A 1 211 ? 157.286 138.961 143.747 1.00 46.75 256 LYS A C 1
ATOM 1474 O O . LYS A 1 211 ? 157.500 137.792 143.411 1.00 46.75 256 LYS A O 1
ATOM 1480 N N . SER A 1 212 ? 158.268 139.844 143.927 1.00 49.18 257 SER A N 1
ATOM 1481 C CA . SER A 1 212 ? 159.667 139.469 143.771 1.00 49.18 257 SER A CA 1
ATOM 1482 C C . SER A 1 212 ? 160.169 138.563 144.889 1.00 49.18 257 SER A C 1
ATOM 1483 O O . SER A 1 212 ? 161.280 138.033 144.780 1.00 49.18 257 SER A O 1
ATOM 1486 N N . SER A 1 213 ? 159.389 138.374 145.949 1.00 49.27 258 SER A N 1
ATOM 1487 C CA . SER A 1 213 ? 159.772 137.528 147.071 1.00 49.27 258 SER A CA 1
ATOM 1488 C C . SER A 1 213 ? 159.089 136.173 146.948 1.00 49.27 258 SER A C 1
ATOM 1489 O O . SER A 1 213 ? 157.883 136.101 146.688 1.00 49.27 258 SER A O 1
ATOM 1492 N N . GLY A 1 214 ? 159.861 135.105 147.134 1.00 50.04 259 GLY A N 1
ATOM 1493 C CA . GLY A 1 214 ? 159.347 133.755 147.038 1.00 50.04 259 GLY A CA 1
ATOM 1494 C C . GLY A 1 214 ? 158.630 133.237 148.260 1.00 50.04 259 GLY A C 1
ATOM 1495 O O . GLY A 1 214 ? 158.141 132.105 148.245 1.00 50.04 259 GLY A O 1
ATOM 1496 N N . LYS A 1 215 ? 158.554 134.030 149.329 1.00 48.42 260 LYS A N 1
ATOM 1497 C CA . LYS A 1 215 ? 157.830 133.628 150.527 1.00 48.42 260 LYS A CA 1
ATOM 1498 C C . LYS A 1 215 ? 156.384 134.100 150.536 1.00 48.42 260 LYS A C 1
ATOM 1499 O O . LYS A 1 215 ? 155.555 133.499 151.228 1.00 48.42 260 LYS A O 1
ATOM 1505 N N . VAL A 1 216 ? 156.061 135.156 149.789 1.00 45.31 261 VAL A N 1
ATOM 1506 C CA . VAL A 1 216 ? 154.691 135.654 149.759 1.00 45.31 261 VAL A CA 1
ATOM 1507 C C . VAL A 1 216 ? 153.857 134.876 148.751 1.00 45.31 261 VAL A C 1
ATOM 1508 O O . VAL A 1 216 ? 152.712 134.501 149.033 1.00 45.31 261 VAL A O 1
ATOM 1512 N N . VAL A 1 217 ? 154.414 134.618 147.565 1.00 43.25 262 VAL A N 1
ATOM 1513 C CA . VAL A 1 217 ? 153.691 133.861 146.547 1.00 43.25 262 VAL A CA 1
ATOM 1514 C C . VAL A 1 217 ? 153.427 132.441 147.027 1.00 43.25 262 VAL A C 1
ATOM 1515 O O . VAL A 1 217 ? 152.343 131.887 146.810 1.00 43.25 262 VAL A O 1
ATOM 1519 N N . TYR A 1 218 ? 154.417 131.827 147.679 1.00 43.52 263 TYR A N 1
ATOM 1520 C CA . TYR A 1 218 ? 154.234 130.479 148.204 1.00 43.52 263 TYR A CA 1
ATOM 1521 C C . TYR A 1 218 ? 153.145 130.440 149.271 1.00 43.52 263 TYR A C 1
ATOM 1522 O O . TYR A 1 218 ? 152.312 129.528 149.284 1.00 43.52 263 TYR A O 1
ATOM 1531 N N . PHE A 1 219 ? 153.137 131.424 150.173 1.00 38.34 264 PHE A N 1
ATOM 1532 C CA . PHE A 1 219 ? 152.141 131.442 151.241 1.00 38.34 264 PHE A CA 1
ATOM 1533 C C . PHE A 1 219 ? 150.741 131.698 150.697 1.00 38.34 264 PHE A C 1
ATOM 1534 O O . PHE A 1 219 ? 149.771 131.081 151.151 1.00 38.34 264 PHE A O 1
ATOM 1542 N N . THR A 1 220 ? 150.615 132.606 149.727 1.00 36.52 265 THR A N 1
ATOM 1543 C CA . THR A 1 220 ? 149.299 133.007 149.244 1.00 36.52 265 THR A CA 1
ATOM 1544 C C . THR A 1 220 ? 148.575 131.878 148.518 1.00 36.52 265 THR A C 1
ATOM 1545 O O . THR A 1 220 ? 147.340 131.850 148.516 1.00 36.52 265 THR A O 1
ATOM 1549 N N . ALA A 1 221 ? 149.308 130.935 147.927 1.00 36.51 266 ALA A N 1
ATOM 1550 C CA . ALA A 1 221 ? 148.715 129.865 147.137 1.00 36.51 266 ALA A CA 1
ATOM 1551 C C . ALA A 1 221 ? 148.763 128.508 147.831 1.00 36.51 266 ALA A C 1
ATOM 1552 O O . ALA A 1 221 ? 148.485 127.489 147.191 1.00 36.51 266 ALA A O 1
ATOM 1554 N N . THR A 1 222 ? 149.104 128.463 149.112 1.00 36.35 267 THR A N 1
ATOM 1555 C CA . THR A 1 222 ? 149.220 127.185 149.811 1.00 36.35 267 THR A CA 1
ATOM 1556 C C . THR A 1 222 ? 148.396 127.120 151.090 1.00 36.35 267 THR A C 1
ATOM 1557 O O . THR A 1 222 ? 147.812 126.074 151.382 1.00 36.35 267 THR A O 1
ATOM 1561 N N . PHE A 1 223 ? 148.329 128.209 151.853 1.00 32.27 268 PHE A N 1
ATOM 1562 C CA . PHE A 1 223 ? 147.569 128.288 153.099 1.00 32.27 268 PHE A CA 1
ATOM 1563 C C . PHE A 1 223 ? 146.073 128.014 152.922 1.00 32.27 268 PHE A C 1
ATOM 1564 O O . PHE A 1 223 ? 145.466 127.366 153.792 1.00 32.27 268 PHE A O 1
ATOM 1572 N N . PRO A 1 224 ? 145.428 128.507 151.852 1.00 30.36 269 PRO A N 1
ATOM 1573 C CA . PRO A 1 224 ? 144.008 128.172 151.661 1.00 30.36 269 PRO A CA 1
ATOM 1574 C C . PRO A 1 224 ? 143.734 126.682 151.635 1.00 30.36 269 PRO A C 1
ATOM 1575 O O . PRO A 1 224 ? 142.664 126.257 152.081 1.00 30.36 269 PRO A O 1
ATOM 1579 N N . TYR A 1 225 ? 144.669 125.871 151.139 1.00 28.79 270 TYR A N 1
ATOM 1580 C CA . TYR A 1 225 ? 144.471 124.426 151.160 1.00 28.79 270 TYR A CA 1
ATOM 1581 C C . TYR A 1 225 ? 144.522 123.869 152.576 1.00 28.79 270 TYR A C 1
ATOM 1582 O O . TYR A 1 225 ? 143.772 122.943 152.899 1.00 28.79 270 TYR A O 1
ATOM 1591 N N . VAL A 1 226 ? 145.377 124.426 153.436 1.00 27.64 271 VAL A N 1
ATOM 1592 C CA . VAL A 1 226 ? 145.389 124.029 154.843 1.00 27.64 271 VAL A CA 1
ATOM 1593 C C . VAL A 1 226 ? 144.054 124.368 155.499 1.00 27.64 271 VAL A C 1
ATOM 1594 O O . VAL A 1 226 ? 143.474 123.559 156.238 1.00 27.64 271 VAL A O 1
ATOM 1598 N N . VAL A 1 227 ? 143.546 125.575 155.231 1.00 26.87 272 VAL A N 1
ATOM 1599 C CA . VAL A 1 227 ? 142.268 125.984 155.811 1.00 26.87 272 VAL A CA 1
ATOM 1600 C C . VAL A 1 227 ? 141.140 125.087 155.312 1.00 26.87 272 VAL A C 1
ATOM 1601 O O . VAL A 1 227 ? 140.268 124.667 156.085 1.00 26.87 272 VAL A O 1
ATOM 1605 N N . LEU A 1 228 ? 141.139 124.781 154.012 1.00 26.14 273 LEU A N 1
ATOM 1606 C CA . LEU A 1 228 ? 140.109 123.920 153.442 1.00 26.14 273 LEU A CA 1
ATOM 1607 C C . LEU A 1 228 ? 140.184 122.511 154.017 1.00 26.14 273 LEU A C 1
ATOM 1608 O O . LEU A 1 228 ? 139.151 121.883 154.263 1.00 26.14 273 LEU A O 1
ATOM 1613 N N . THR A 1 229 ? 141.396 121.996 154.234 1.00 25.34 274 THR A N 1
ATOM 1614 C CA . THR A 1 229 ? 141.543 120.679 154.846 1.00 25.34 274 THR A CA 1
ATOM 1615 C C . THR A 1 229 ? 140.987 120.663 156.265 1.00 25.34 274 THR A C 1
ATOM 1616 O O . THR A 1 229 ? 140.284 119.721 156.655 1.00 25.34 274 THR A O 1
ATOM 1620 N N . ILE A 1 230 ? 141.289 121.700 157.051 1.00 26.15 275 ILE A N 1
ATOM 1621 C CA . ILE A 1 230 ? 140.778 121.761 158.419 1.00 26.15 275 ILE A CA 1
ATOM 1622 C C . ILE A 1 230 ? 139.254 121.835 158.419 1.00 26.15 275 ILE A C 1
ATOM 1623 O O . ILE A 1 230 ? 138.581 121.134 159.189 1.00 26.15 275 ILE A O 1
ATOM 1628 N N . LEU A 1 231 ? 138.687 122.676 157.550 1.00 26.25 276 LEU A N 1
ATOM 1629 C CA . LEU A 1 231 ? 137.234 122.802 157.481 1.00 26.25 276 LEU A CA 1
ATOM 1630 C C . LEU A 1 231 ? 136.582 121.504 157.018 1.00 26.25 276 LEU A C 1
ATOM 1631 O O . LEU A 1 231 ? 135.520 121.124 157.523 1.00 26.25 276 LEU A O 1
ATOM 1636 N N . PHE A 1 232 ? 137.202 120.811 156.059 1.00 26.13 277 PHE A N 1
ATOM 1637 C CA . PHE A 1 232 ? 136.686 119.528 155.594 1.00 26.13 277 PHE A CA 1
ATOM 1638 C C . PHE A 1 232 ? 136.664 118.505 156.722 1.00 26.13 277 PHE A C 1
ATOM 1639 O O . PHE A 1 232 ? 135.656 117.820 156.939 1.00 26.13 277 PHE A O 1
ATOM 1647 N N . VAL A 1 233 ? 137.772 118.397 157.461 1.00 26.79 278 VAL A N 1
ATOM 1648 C CA . VAL A 1 233 ? 137.841 117.431 158.554 1.00 26.79 278 VAL A CA 1
ATOM 1649 C C . VAL A 1 233 ? 136.803 117.759 159.618 1.00 26.79 278 VAL A C 1
ATOM 1650 O O . VAL A 1 233 ? 136.137 116.865 160.154 1.00 26.79 278 VAL A O 1
ATOM 1654 N N . ARG A 1 234 ? 136.640 119.047 159.935 1.00 28.91 279 ARG A N 1
ATOM 1655 C CA . ARG A 1 234 ? 135.643 119.440 160.926 1.00 28.91 279 ARG A CA 1
ATOM 1656 C C . ARG A 1 234 ? 134.226 119.127 160.451 1.00 28.91 279 ARG A C 1
ATOM 1657 O O . ARG A 1 234 ? 133.388 118.677 161.241 1.00 28.91 279 ARG A O 1
ATOM 1665 N N . GLY A 1 235 ? 133.940 119.346 159.167 1.00 28.19 280 GLY A N 1
ATOM 1666 C CA . GLY A 1 235 ? 132.578 119.227 158.683 1.00 28.19 280 GLY A CA 1
ATOM 1667 C C . GLY A 1 235 ? 132.132 117.848 158.247 1.00 28.19 280 GLY A C 1
ATOM 1668 O O . GLY A 1 235 ? 130.925 117.637 158.100 1.00 28.19 280 GLY A O 1
ATOM 1669 N N . VAL A 1 236 ? 133.051 116.908 158.011 1.00 29.68 281 VAL A N 1
ATOM 1670 C CA . VAL A 1 236 ? 132.641 115.562 157.608 1.00 29.68 281 VAL A CA 1
ATOM 1671 C C . VAL A 1 236 ? 132.357 114.648 158.792 1.00 29.68 281 VAL A C 1
ATOM 1672 O O . VAL A 1 236 ? 131.903 113.511 158.584 1.00 29.68 281 VAL A O 1
ATOM 1676 N N . THR A 1 237 ? 132.600 115.101 160.020 1.00 31.17 282 THR A N 1
ATOM 1677 C CA . THR A 1 237 ? 132.367 114.299 161.213 1.00 31.17 282 THR A CA 1
ATOM 1678 C C . THR A 1 237 ? 131.067 114.669 161.918 1.00 31.17 282 THR A C 1
ATOM 1679 O O . THR A 1 237 ? 130.876 114.307 163.084 1.00 31.17 282 THR A O 1
ATOM 1683 N N . LEU A 1 238 ? 130.173 115.377 161.235 1.00 33.03 283 LEU A N 1
ATOM 1684 C CA . LEU A 1 238 ? 128.922 115.838 161.815 1.00 33.03 283 LEU A CA 1
ATOM 1685 C C . LEU A 1 238 ? 127.767 114.945 161.377 1.00 33.03 283 LEU A C 1
ATOM 1686 O O . LEU A 1 238 ? 127.787 114.355 160.295 1.00 33.03 283 LEU A O 1
ATOM 1691 N N . GLU A 1 239 ? 126.757 114.851 162.239 1.00 36.74 284 GLU A N 1
ATOM 1692 C CA . GLU A 1 239 ? 125.582 114.042 161.943 1.00 36.74 284 GLU A CA 1
ATOM 1693 C C . GLU A 1 239 ? 124.763 114.684 160.828 1.00 36.74 284 GLU A C 1
ATOM 1694 O O . GLU A 1 239 ? 124.371 115.851 160.924 1.00 36.74 284 GLU A O 1
ATOM 1700 N N . GLY A 1 240 ? 124.496 113.916 159.775 1.00 34.00 285 GLY A N 1
ATOM 1701 C CA . GLY A 1 240 ? 123.752 114.403 158.633 1.00 34.00 285 GLY A CA 1
ATOM 1702 C C . GLY A 1 240 ? 124.587 114.892 157.471 1.00 34.00 285 GLY A C 1
ATOM 1703 O O . GLY A 1 240 ? 124.017 115.318 156.459 1.00 34.00 285 GLY A O 1
ATOM 1704 N N . ALA A 1 241 ? 125.917 114.850 157.578 1.00 32.67 286 ALA A N 1
ATOM 1705 C CA . ALA A 1 241 ? 126.767 115.329 156.491 1.00 32.67 286 ALA A CA 1
ATOM 1706 C C . ALA A 1 241 ? 126.650 114.440 155.259 1.00 32.67 286 ALA A C 1
ATOM 1707 O O . ALA A 1 241 ? 126.760 114.920 154.123 1.00 32.67 286 ALA A O 1
ATOM 1709 N N . PHE A 1 242 ? 126.434 113.138 155.465 1.00 34.06 287 PHE A N 1
ATOM 1710 C CA . PHE A 1 242 ? 126.316 112.214 154.343 1.00 34.06 287 PHE A CA 1
ATOM 1711 C C . PHE A 1 242 ? 125.107 112.532 153.473 1.00 34.06 287 PHE A C 1
ATOM 1712 O O . PHE A 1 242 ? 125.166 112.362 152.252 1.00 34.06 287 PHE A O 1
ATOM 1720 N N . ASP A 1 243 ? 124.005 112.984 154.077 1.00 34.33 288 ASP A N 1
ATOM 1721 C CA . ASP A 1 243 ? 122.837 113.374 153.292 1.00 34.33 288 ASP A CA 1
ATOM 1722 C C . ASP A 1 243 ? 123.152 114.551 152.3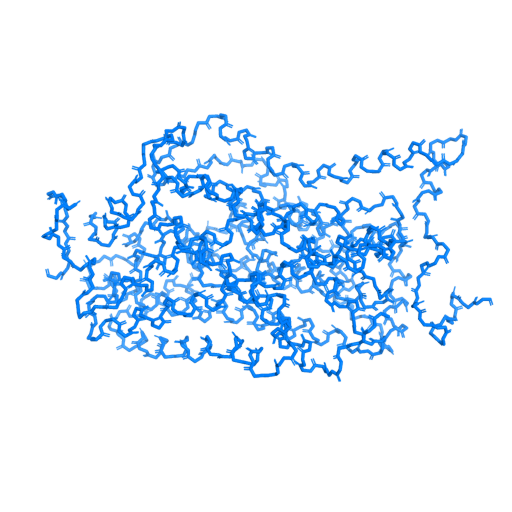77 1.00 34.33 288 ASP A C 1
ATOM 1723 O O . ASP A 1 243 ? 122.774 114.551 151.197 1.00 34.33 288 ASP A O 1
ATOM 1728 N N . GLY A 1 244 ? 123.848 115.562 152.902 1.00 31.09 289 GLY A N 1
ATOM 1729 C CA . GLY A 1 244 ? 124.310 116.662 152.076 1.00 31.09 289 GLY A CA 1
ATOM 1730 C C . GLY A 1 244 ? 125.259 116.253 150.974 1.00 31.09 289 GLY A C 1
ATOM 1731 O O . GLY A 1 244 ? 125.123 116.736 149.847 1.00 31.09 289 GLY A O 1
ATOM 1732 N N . ILE A 1 245 ? 126.196 115.348 151.267 1.00 30.89 290 ILE A N 1
ATOM 1733 C CA . ILE A 1 245 ? 127.109 114.859 150.236 1.00 30.89 290 ILE A CA 1
ATOM 1734 C C . ILE A 1 245 ? 126.343 114.119 149.143 1.00 30.89 290 ILE A C 1
ATOM 1735 O O . ILE A 1 245 ? 126.608 114.301 147.946 1.00 30.89 290 ILE A O 1
ATOM 1740 N N . MET A 1 246 ? 125.381 113.276 149.533 1.00 33.67 291 MET A N 1
ATOM 1741 C CA . MET A 1 246 ? 124.580 112.549 148.553 1.00 33.67 291 MET A CA 1
ATOM 1742 C C . MET A 1 246 ? 123.771 113.498 147.681 1.00 33.67 291 MET A C 1
ATOM 1743 O O . MET A 1 246 ? 123.666 113.296 146.467 1.00 33.67 291 MET A O 1
ATOM 1748 N N . TYR A 1 247 ? 123.183 114.536 148.279 1.00 31.94 292 TYR A N 1
ATOM 1749 C CA . TYR A 1 247 ? 122.496 115.538 147.470 1.00 31.94 292 TYR A CA 1
ATOM 1750 C C . TYR A 1 247 ? 123.464 116.250 146.533 1.00 31.94 292 TYR A C 1
ATOM 1751 O O . TYR A 1 247 ? 123.108 116.570 145.393 1.00 31.94 292 TYR A O 1
ATOM 1760 N N . TYR A 1 248 ? 124.691 116.495 146.996 1.00 28.49 293 TYR A N 1
ATOM 1761 C CA . TYR A 1 248 ? 125.689 117.193 146.194 1.00 28.49 293 TYR A CA 1
ATOM 1762 C C . TYR A 1 248 ? 126.157 116.360 145.005 1.00 28.49 293 TYR A C 1
ATOM 1763 O O . TYR A 1 248 ? 126.511 116.920 143.961 1.00 28.49 293 TYR A O 1
ATOM 1772 N N . LEU A 1 249 ? 126.164 115.031 145.133 1.00 31.78 294 LEU A N 1
ATOM 1773 C CA . LEU A 1 249 ? 126.761 114.179 144.113 1.00 31.78 294 LEU A CA 1
ATOM 1774 C C . LEU A 1 249 ? 125.777 113.345 143.301 1.00 31.78 294 LEU A C 1
ATOM 1775 O O . LEU A 1 249 ? 126.187 112.767 142.289 1.00 31.78 294 LEU A O 1
ATOM 1780 N N . THR A 1 250 ? 124.510 113.257 143.694 1.00 33.81 295 THR A N 1
ATOM 1781 C CA . THR A 1 250 ? 123.570 112.392 142.983 1.00 33.81 295 THR A CA 1
ATOM 1782 C C . THR A 1 250 ? 123.025 113.096 141.745 1.00 33.81 295 THR A C 1
ATOM 1783 O O . THR A 1 250 ? 122.451 114.183 141.866 1.00 33.81 295 THR A O 1
ATOM 1787 N N . PRO A 1 251 ? 123.178 112.520 140.553 1.00 37.54 296 PRO A N 1
ATOM 1788 C CA . PRO A 1 251 ? 122.656 113.169 139.345 1.00 37.54 296 PRO A CA 1
ATOM 1789 C C . PRO A 1 251 ? 121.137 113.144 139.286 1.00 37.54 296 PRO A C 1
ATOM 1790 O O . PRO A 1 251 ? 120.478 112.270 139.856 1.00 37.54 296 PRO A O 1
ATOM 1794 N N . GLN A 1 252 ? 120.584 114.124 138.575 1.00 40.35 297 GLN A N 1
ATOM 1795 C CA . GLN A 1 252 ? 119.152 114.209 138.294 1.00 40.35 297 GLN A CA 1
ATOM 1796 C C . GLN A 1 252 ? 119.000 114.279 136.778 1.00 40.35 297 GLN A C 1
ATOM 1797 O O . GLN A 1 252 ? 119.227 115.330 136.170 1.00 40.35 297 GLN A O 1
ATOM 1803 N N . TRP A 1 253 ? 118.612 113.158 136.170 1.00 42.70 298 TRP A N 1
ATOM 1804 C CA . TRP A 1 253 ? 118.633 113.023 134.719 1.00 42.70 298 TRP A CA 1
ATOM 1805 C C . TRP A 1 253 ? 117.543 113.829 134.023 1.00 42.70 298 TRP A C 1
ATOM 1806 O O . TRP A 1 253 ? 117.611 113.995 132.800 1.00 42.70 298 TRP A O 1
ATOM 1817 N N . ASP A 1 254 ? 116.551 114.327 134.755 1.00 45.36 299 ASP A N 1
ATOM 1818 C CA . ASP A 1 254 ? 115.441 115.060 134.162 1.00 45.36 299 ASP A CA 1
ATOM 1819 C C . ASP A 1 254 ? 115.639 116.573 134.163 1.00 45.36 299 ASP A C 1
ATOM 1820 O O . ASP A 1 254 ? 114.812 117.288 133.589 1.00 45.36 299 ASP A O 1
ATOM 1825 N N . LYS A 1 255 ? 116.706 117.077 134.784 1.00 42.14 300 LYS A N 1
ATOM 1826 C CA . LYS A 1 255 ? 116.960 118.513 134.852 1.00 42.14 300 LYS A CA 1
ATOM 1827 C C . LYS A 1 255 ? 118.173 118.918 134.020 1.00 42.14 300 LYS A C 1
ATOM 1828 O O . LYS A 1 255 ? 118.712 120.013 134.201 1.00 42.14 300 LYS A O 1
ATOM 1834 N N . ILE A 1 256 ? 118.610 118.056 133.107 1.00 39.74 301 ILE A N 1
ATOM 1835 C CA . ILE A 1 256 ? 119.758 118.346 132.259 1.00 39.74 301 ILE A CA 1
ATOM 1836 C C . ILE A 1 256 ? 119.348 118.754 130.846 1.00 39.74 301 ILE A C 1
ATOM 1837 O O . ILE A 1 256 ? 120.142 119.410 130.152 1.00 39.74 301 ILE A O 1
ATOM 1842 N N . LEU A 1 257 ? 118.126 118.451 130.421 1.00 39.02 302 LEU A N 1
ATOM 1843 C CA . LEU A 1 257 ? 117.654 118.796 129.087 1.00 39.02 302 LEU A CA 1
ATOM 1844 C C . LEU A 1 257 ? 117.252 120.263 128.955 1.00 39.02 302 LEU A C 1
ATOM 1845 O O . LEU A 1 257 ? 116.581 120.618 127.980 1.00 39.02 302 LEU A O 1
ATOM 1850 N N . ALA A 1 258 ? 117.641 121.113 129.902 1.00 34.98 303 ALA A N 1
ATOM 1851 C CA . ALA A 1 258 ? 117.333 122.535 129.872 1.00 34.98 303 ALA A CA 1
ATOM 1852 C C . ALA A 1 258 ? 118.597 123.333 129.579 1.00 34.98 303 ALA A C 1
ATOM 1853 O O . ALA A 1 258 ? 119.684 122.985 130.050 1.00 34.98 303 ALA A O 1
ATOM 1855 N N . ALA A 1 259 ? 118.450 124.406 128.802 1.00 32.95 304 ALA A N 1
ATOM 1856 C CA . ALA A 1 259 ? 119.598 125.198 128.377 1.00 32.95 304 ALA A CA 1
ATOM 1857 C C . ALA A 1 259 ? 120.141 126.106 129.474 1.00 32.95 304 ALA A C 1
ATOM 1858 O O . ALA A 1 259 ? 121.290 126.554 129.374 1.00 32.95 304 ALA A O 1
ATOM 1860 N N . LYS A 1 260 ? 119.345 126.391 130.507 1.00 31.68 305 LYS A N 1
ATOM 1861 C CA . LYS A 1 260 ? 119.795 127.285 131.569 1.00 31.68 305 LYS A CA 1
ATOM 1862 C C . LYS A 1 260 ? 120.991 126.706 132.315 1.00 31.68 305 LYS A C 1
ATOM 1863 O O . LYS A 1 260 ? 121.977 127.411 132.570 1.00 31.68 305 LYS A O 1
ATOM 1869 N N . VAL A 1 261 ? 120.930 125.418 132.657 1.00 29.44 306 VAL A N 1
ATOM 1870 C CA . VAL A 1 261 ? 122.019 124.796 133.405 1.00 29.44 306 VAL A CA 1
ATOM 1871 C C . VAL A 1 261 ? 123.272 124.691 132.541 1.00 29.44 306 VAL A C 1
ATOM 1872 O O . VAL A 1 261 ? 124.391 124.874 133.031 1.00 29.44 306 VAL A O 1
ATOM 1876 N N . TRP A 1 262 ? 123.108 124.411 131.245 1.00 27.14 307 TRP A N 1
ATOM 1877 C CA . TRP A 1 262 ? 124.258 124.341 130.348 1.00 27.14 307 TRP A CA 1
ATOM 1878 C C . TRP A 1 262 ? 124.929 125.702 130.196 1.00 27.14 307 TRP A C 1
ATOM 1879 O O . TRP A 1 262 ? 126.164 125.800 130.219 1.00 27.14 307 TRP A O 1
ATOM 1890 N N . GLY A 1 263 ? 124.133 126.763 130.043 1.00 26.06 308 GLY A N 1
ATOM 1891 C CA . GLY A 1 263 ? 124.702 128.099 129.982 1.00 26.06 308 GLY A CA 1
ATOM 1892 C C . GLY A 1 263 ? 125.416 128.485 131.262 1.00 26.06 308 GLY A C 1
ATOM 1893 O O . GLY A 1 263 ? 126.514 129.051 131.228 1.00 26.06 308 GLY A O 1
ATOM 1894 N N . ASP A 1 264 ? 124.813 128.164 132.411 1.00 27.73 309 ASP A N 1
ATOM 1895 C CA . ASP A 1 264 ? 125.452 128.453 133.690 1.00 27.73 309 ASP A CA 1
ATOM 1896 C C . ASP A 1 264 ? 126.767 127.697 133.838 1.00 27.73 309 ASP A C 1
ATOM 1897 O O . ASP A 1 264 ? 127.761 128.257 134.313 1.00 27.73 309 ASP A O 1
ATOM 1902 N N . ALA A 1 265 ? 126.791 126.423 133.438 1.00 24.88 310 ALA A N 1
ATOM 1903 C CA . ALA A 1 265 ? 128.013 125.634 133.540 1.00 24.88 310 ALA A CA 1
ATOM 1904 C C . ALA A 1 265 ? 129.110 126.183 132.636 1.00 24.88 310 ALA A C 1
ATOM 1905 O O . ALA A 1 265 ? 130.271 126.283 133.053 1.00 24.88 310 ALA A O 1
ATOM 1907 N N . ALA A 1 266 ? 128.764 126.546 131.399 1.00 23.62 311 ALA A N 1
ATOM 1908 C CA . ALA A 1 266 ? 129.753 127.121 130.492 1.00 23.62 311 ALA A CA 1
ATOM 1909 C C . ALA A 1 266 ? 130.316 128.422 131.050 1.00 23.62 311 ALA A C 1
ATOM 1910 O O . ALA A 1 266 ? 131.538 128.643 131.044 1.00 23.62 311 ALA A O 1
ATOM 1912 N N . SER A 1 267 ? 129.434 129.293 131.549 1.00 24.10 312 SER A N 1
ATOM 1913 C CA . SER A 1 267 ? 129.881 130.567 132.100 1.00 24.10 312 SER A CA 1
ATOM 1914 C C . SER A 1 267 ? 130.778 130.361 133.313 1.00 24.10 312 SER A C 1
ATOM 1915 O O . SER A 1 267 ? 131.807 131.031 133.449 1.00 24.10 312 SER A O 1
ATOM 1918 N N . GLN A 1 268 ? 130.405 129.438 134.205 1.00 22.20 313 GLN A N 1
ATOM 1919 C CA . GLN A 1 268 ? 131.216 129.185 135.391 1.00 22.20 313 GLN A CA 1
ATOM 1920 C C . GLN A 1 268 ? 132.584 128.629 135.019 1.00 22.20 313 GLN A C 1
ATOM 1921 O O . GLN A 1 268 ? 133.601 129.040 135.588 1.00 22.20 313 GLN A O 1
ATOM 1927 N N . ILE A 1 269 ? 132.633 127.703 134.057 1.00 22.68 314 ILE A N 1
ATOM 1928 C CA . ILE A 1 269 ? 133.914 127.130 133.649 1.00 22.68 314 ILE A CA 1
ATOM 1929 C C . ILE A 1 269 ? 134.823 128.209 133.073 1.00 22.68 314 ILE A C 1
ATOM 1930 O O . ILE A 1 269 ? 136.000 128.319 133.450 1.00 22.68 314 ILE A O 1
ATOM 1935 N N . PHE A 1 270 ? 134.291 129.039 132.171 1.00 23.09 315 PHE A N 1
ATOM 1936 C CA . PHE A 1 270 ? 135.129 130.064 131.555 1.00 23.09 315 PHE A CA 1
ATOM 1937 C C . PHE A 1 270 ? 135.543 131.140 132.554 1.00 23.09 315 PHE A C 1
ATOM 1938 O O . PHE A 1 270 ? 136.671 131.641 132.488 1.00 23.09 315 PHE A O 1
ATOM 1946 N N . TYR A 1 271 ? 134.654 131.510 133.480 1.00 21.22 316 TYR A N 1
ATOM 1947 C CA . TYR A 1 271 ? 134.998 132.500 134.495 1.00 21.22 316 TYR A CA 1
ATOM 1948 C C . TYR A 1 271 ? 136.060 131.973 135.452 1.00 21.22 316 TYR A C 1
ATOM 1949 O O . TYR A 1 271 ? 136.983 132.706 135.826 1.00 21.22 316 TYR A O 1
ATOM 1958 N N . SER A 1 272 ? 135.949 130.708 135.863 1.00 21.33 317 SER A N 1
ATOM 1959 C CA . SER A 1 272 ? 136.887 130.158 136.830 1.00 21.33 317 SER A CA 1
ATOM 1960 C C . SER A 1 272 ? 138.251 129.877 136.211 1.00 21.33 317 SER A C 1
ATOM 1961 O O . SER A 1 272 ? 139.274 130.050 136.882 1.00 21.33 317 SER A O 1
ATOM 1964 N N . LEU A 1 273 ? 138.297 129.455 134.946 1.00 21.39 318 LEU A N 1
ATOM 1965 C CA . LEU A 1 273 ? 139.589 129.256 134.301 1.00 21.39 318 LEU A CA 1
ATOM 1966 C C . LEU A 1 273 ? 140.238 130.560 133.850 1.00 21.39 318 LEU A C 1
ATOM 1967 O O . LEU A 1 273 ? 141.428 130.555 133.519 1.00 21.39 318 LEU A O 1
ATOM 1972 N N . GLY A 1 274 ? 139.499 131.670 133.842 1.00 22.65 319 GLY A N 1
ATOM 1973 C CA . GLY A 1 274 ? 140.031 132.951 133.417 1.00 22.65 319 GLY A CA 1
ATOM 1974 C C . GLY A 1 274 ? 140.430 132.983 131.956 1.00 22.65 319 GLY A C 1
ATOM 1975 O O . GLY A 1 274 ? 141.518 133.451 131.611 1.00 22.65 319 GLY A O 1
ATOM 1976 N N . CYS A 1 275 ? 139.552 132.481 131.086 1.00 25.48 320 CYS A N 1
ATOM 1977 C CA . CYS A 1 275 ? 139.923 132.251 129.693 1.00 25.48 320 CYS A CA 1
ATOM 1978 C C . CYS A 1 275 ? 140.045 133.561 128.919 1.00 25.48 320 CYS A C 1
ATOM 1979 O O . CYS A 1 275 ? 141.119 133.894 128.406 1.00 25.48 320 CYS A O 1
ATOM 1982 N N . ALA A 1 276 ? 138.955 134.319 128.816 1.00 22.30 321 ALA A N 1
ATOM 1983 C CA . ALA A 1 276 ? 138.951 135.553 128.039 1.00 22.30 321 ALA A CA 1
ATOM 1984 C C . ALA A 1 276 ? 139.199 136.786 128.902 1.00 22.30 321 ALA A C 1
ATOM 1985 O O . ALA A 1 276 ? 138.734 137.880 128.569 1.00 22.30 321 ALA A O 1
ATOM 1987 N N . TRP A 1 277 ? 139.918 136.626 130.014 1.00 21.43 322 TRP A N 1
ATOM 1988 C CA . TRP A 1 277 ? 140.304 137.772 130.828 1.00 21.43 322 TRP A CA 1
ATOM 1989 C C . TRP A 1 277 ? 141.460 138.543 130.203 1.00 21.43 322 TRP A C 1
ATOM 1990 O O . TRP A 1 277 ? 141.541 139.766 130.357 1.00 21.43 322 TRP A O 1
ATOM 2001 N N . GLY A 1 278 ? 142.356 137.849 129.505 1.00 23.80 323 GLY A N 1
ATOM 2002 C CA . GLY A 1 278 ? 143.497 138.459 128.860 1.00 23.80 323 GLY A CA 1
ATOM 2003 C C . GLY A 1 278 ? 144.801 138.343 129.619 1.00 23.80 323 GLY A C 1
ATOM 2004 O O . GLY A 1 278 ? 145.858 138.631 129.045 1.00 23.80 323 GLY A O 1
ATOM 2005 N N . GLY A 1 279 ? 144.763 137.942 130.893 1.00 23.70 324 GLY A N 1
ATOM 2006 C CA . GLY A 1 279 ? 145.982 137.846 131.676 1.00 23.70 324 GLY A CA 1
ATOM 2007 C C . GLY A 1 279 ? 146.805 136.605 131.418 1.00 23.70 324 GLY A C 1
ATOM 2008 O O . GLY A 1 279 ? 148.006 136.604 131.703 1.00 23.70 324 GLY A O 1
ATOM 2009 N N . LEU A 1 280 ? 146.186 135.545 130.892 1.00 24.17 325 LEU A N 1
ATOM 2010 C CA . LEU A 1 280 ? 146.927 134.321 130.598 1.00 24.17 325 LEU A CA 1
ATOM 2011 C C . LEU A 1 280 ? 147.942 134.537 129.482 1.00 24.17 325 LEU A C 1
ATOM 2012 O O . LEU A 1 280 ? 149.076 134.053 129.569 1.00 24.17 325 LEU A O 1
ATOM 2017 N N . ILE A 1 281 ? 147.555 135.259 128.426 1.00 23.25 326 ILE A N 1
ATOM 2018 C CA . ILE A 1 281 ? 148.480 135.541 127.330 1.00 23.25 326 ILE A CA 1
ATOM 2019 C C . ILE A 1 281 ? 149.645 136.391 127.820 1.00 23.25 326 ILE A C 1
ATOM 2020 O O . ILE A 1 281 ? 150.809 136.133 127.485 1.00 23.25 326 ILE A O 1
ATOM 2025 N N . THR A 1 282 ? 149.350 137.416 128.623 1.00 24.77 327 THR A N 1
ATOM 2026 C CA . THR A 1 282 ? 150.402 138.271 129.162 1.00 24.77 327 THR A CA 1
ATOM 2027 C C . THR A 1 282 ? 151.350 137.483 130.057 1.00 24.77 327 THR A C 1
ATOM 2028 O O . THR A 1 282 ? 152.570 137.673 130.003 1.00 24.77 327 THR A O 1
ATOM 2032 N N . MET A 1 283 ? 150.804 136.596 130.890 1.00 27.04 328 MET A N 1
ATOM 2033 C CA . MET A 1 283 ? 151.640 135.789 131.772 1.00 27.04 328 MET A CA 1
ATOM 2034 C C . MET A 1 283 ? 152.502 134.809 130.983 1.00 27.04 328 MET A C 1
ATOM 2035 O O . MET A 1 283 ? 153.667 134.581 131.328 1.00 27.04 328 MET A O 1
ATOM 2040 N N . ALA A 1 284 ? 151.947 134.215 129.925 1.00 23.25 329 ALA A N 1
ATOM 2041 C CA . ALA A 1 284 ? 152.686 133.251 129.121 1.00 23.25 329 ALA A CA 1
ATOM 2042 C C . ALA A 1 284 ? 153.701 133.905 128.194 1.00 23.25 329 ALA A C 1
ATOM 2043 O O . ALA A 1 284 ? 154.615 133.222 127.720 1.00 23.25 329 ALA A O 1
ATOM 2045 N N . SER A 1 285 ? 153.564 135.205 127.922 1.00 24.89 330 SER A N 1
ATOM 2046 C CA . SER A 1 285 ? 154.532 135.896 127.077 1.00 24.89 330 SER A CA 1
ATOM 2047 C C . SER A 1 285 ? 155.936 135.926 127.670 1.00 24.89 330 SER A C 1
ATOM 2048 O O . SER A 1 285 ? 156.889 136.208 126.937 1.00 24.89 330 SER A O 1
ATOM 2051 N N . TYR A 1 286 ? 156.090 135.650 128.964 1.00 28.19 331 TYR A N 1
ATOM 2052 C CA . TYR A 1 286 ? 157.395 135.641 129.612 1.00 28.19 331 TYR A CA 1
ATOM 2053 C C . TYR A 1 286 ? 158.046 134.263 129.634 1.00 28.19 331 TYR A C 1
ATOM 2054 O O . TYR A 1 286 ? 159.172 134.138 130.122 1.00 28.19 331 TYR A O 1
ATOM 2063 N N . ASN A 1 287 ? 157.375 133.235 129.126 1.00 26.38 332 ASN A N 1
ATOM 2064 C CA . ASN A 1 287 ? 157.939 131.893 129.107 1.00 26.38 332 ASN A CA 1
ATOM 2065 C C . ASN A 1 287 ? 158.999 131.765 128.019 1.00 26.38 332 ASN A C 1
ATOM 2066 O O . ASN A 1 287 ? 158.972 132.470 127.007 1.00 26.38 332 ASN A O 1
ATOM 2071 N N . LYS A 1 288 ? 159.940 130.850 128.239 1.00 25.40 333 LYS A N 1
ATOM 2072 C CA . LYS A 1 288 ? 160.946 130.553 127.232 1.00 25.40 333 LYS A CA 1
ATOM 2073 C C . LYS A 1 288 ? 160.321 129.811 126.055 1.00 25.40 333 LYS A C 1
ATOM 2074 O O . LYS A 1 288 ? 159.234 129.236 126.153 1.00 25.40 333 LYS A O 1
ATOM 2080 N N . PHE A 1 289 ? 161.030 129.832 124.925 1.00 22.38 334 PHE A N 1
ATOM 2081 C CA . PHE A 1 289 ? 160.480 129.282 123.690 1.00 22.38 334 PHE A CA 1
ATOM 2082 C C . PHE A 1 289 ? 160.230 127.782 123.807 1.00 22.38 334 PHE A C 1
ATOM 2083 O O . PHE A 1 289 ? 159.159 127.292 123.441 1.00 22.38 334 PHE A O 1
ATOM 2091 N N . HIS A 1 290 ? 161.200 127.036 124.332 1.00 23.16 335 HIS A N 1
ATOM 2092 C CA . HIS A 1 290 ? 161.107 125.584 124.384 1.00 23.16 335 HIS A CA 1
ATOM 2093 C C . HIS A 1 290 ? 160.488 125.073 125.681 1.00 23.16 335 HIS A C 1
ATOM 2094 O O . HIS A 1 290 ? 160.637 123.889 126.003 1.00 23.16 335 HIS A O 1
ATOM 2101 N N . ASN A 1 291 ? 159.800 125.934 126.426 1.00 24.16 336 ASN A N 1
ATOM 2102 C CA . ASN A 1 291 ? 159.087 125.501 127.618 1.00 24.16 336 ASN A CA 1
ATOM 2103 C C . ASN A 1 291 ? 157.887 124.639 127.237 1.00 24.16 336 ASN A C 1
ATOM 2104 O O . ASN A 1 291 ? 157.214 124.890 126.234 1.00 24.16 336 ASN A O 1
ATOM 2109 N N . ASN A 1 292 ? 157.623 123.613 128.045 1.00 25.05 337 ASN A N 1
ATOM 2110 C CA . ASN A 1 292 ? 156.516 122.686 127.804 1.00 25.05 337 ASN A CA 1
ATOM 2111 C C . ASN A 1 292 ? 155.236 123.297 128.360 1.00 25.05 337 ASN A C 1
ATOM 2112 O O . ASN A 1 292 ? 154.898 123.133 129.532 1.00 25.05 337 ASN A O 1
ATOM 2117 N N . CYS A 1 293 ? 154.507 124.009 127.500 1.00 26.23 338 CYS A N 1
ATOM 2118 C CA . CYS A 1 293 ? 153.266 124.657 127.905 1.00 26.23 338 CYS A CA 1
ATOM 2119 C C . CYS A 1 293 ? 152.063 123.724 127.872 1.00 26.23 338 CYS A C 1
ATOM 2120 O O . CYS A 1 293 ? 150.992 124.107 128.351 1.00 26.23 338 CYS A O 1
ATOM 2123 N N . TYR A 1 294 ? 152.209 122.518 127.322 1.00 26.23 339 TYR A N 1
ATOM 2124 C CA . TYR A 1 294 ? 151.094 121.579 127.263 1.00 26.23 339 TYR A CA 1
ATOM 2125 C C . TYR A 1 294 ? 150.822 120.943 128.623 1.00 26.23 339 TYR A C 1
ATOM 2126 O O . TYR A 1 294 ? 149.663 120.700 128.977 1.00 26.23 339 TYR A O 1
ATOM 2135 N N . ARG A 1 295 ? 151.875 120.670 129.394 1.00 29.43 340 ARG A N 1
ATOM 2136 C CA . ARG A 1 295 ? 151.723 120.050 130.707 1.00 29.43 340 ARG A CA 1
ATOM 2137 C C . ARG A 1 295 ? 151.236 121.050 131.754 1.00 29.43 340 ARG A C 1
ATOM 2138 O O . ARG A 1 295 ? 150.428 120.700 132.629 1.00 29.43 340 ARG A O 1
ATOM 2146 N N . ASP A 1 296 ? 151.707 122.297 131.666 1.00 28.89 341 ASP A N 1
ATOM 2147 C CA . ASP A 1 296 ? 151.326 123.319 132.637 1.00 28.89 341 ASP A CA 1
ATOM 2148 C C . ASP A 1 296 ? 149.830 123.598 132.595 1.00 28.89 341 ASP A C 1
ATOM 2149 O O . ASP A 1 296 ? 149.194 123.774 133.642 1.00 28.89 341 ASP A O 1
ATOM 2154 N N . SER A 1 297 ? 149.255 123.663 131.393 1.00 26.72 342 SER A N 1
ATOM 2155 C CA . SER A 1 297 ? 147.828 123.940 131.265 1.00 26.72 342 SER A CA 1
ATOM 2156 C C . SER A 1 297 ? 146.994 122.839 131.906 1.00 26.72 342 SER A C 1
ATOM 2157 O O . SER A 1 297 ? 146.022 123.121 132.621 1.00 26.72 342 SER A O 1
ATOM 2160 N N . VAL A 1 298 ? 147.367 121.580 131.672 1.00 26.64 343 VAL A N 1
ATOM 2161 C CA . VAL A 1 298 ? 146.655 120.460 132.279 1.00 26.64 343 VAL A CA 1
ATOM 2162 C C . VAL A 1 298 ? 146.745 120.540 133.797 1.00 26.64 343 VAL A C 1
ATOM 2163 O O . VAL A 1 298 ? 145.741 120.390 134.508 1.00 26.64 343 VAL A O 1
ATOM 2167 N N . ILE A 1 299 ? 147.951 120.800 134.313 1.00 26.97 344 ILE A N 1
ATOM 2168 C CA . ILE A 1 299 ? 148.141 120.867 135.761 1.00 26.97 344 ILE A CA 1
ATOM 2169 C C . ILE A 1 299 ? 147.263 121.957 136.367 1.00 26.97 344 ILE A C 1
ATOM 2170 O O . ILE A 1 299 ? 146.553 121.732 137.357 1.00 26.97 344 ILE A O 1
ATOM 2175 N N . ILE A 1 300 ? 147.279 123.149 135.765 1.00 25.76 345 ILE A N 1
ATOM 2176 C CA . ILE A 1 300 ? 146.548 124.282 136.326 1.00 25.76 345 ILE A CA 1
ATOM 2177 C C . ILE A 1 300 ? 145.042 124.042 136.269 1.00 25.76 345 ILE A C 1
ATOM 2178 O O . ILE A 1 300 ? 144.320 124.311 137.241 1.00 25.76 345 ILE A O 1
ATOM 2183 N N . SER A 1 301 ? 144.541 123.529 135.139 1.00 24.81 346 SER A N 1
ATOM 2184 C CA . SER A 1 301 ? 143.107 123.276 135.017 1.00 24.81 346 SER A CA 1
ATOM 2185 C C . SER A 1 301 ? 142.634 122.238 136.028 1.00 24.81 346 SER A C 1
ATOM 2186 O O . SER A 1 301 ? 141.591 122.417 136.680 1.00 24.81 346 SER A O 1
ATOM 2189 N N . ILE A 1 302 ? 143.390 121.145 136.178 1.00 24.27 347 ILE A N 1
ATOM 2190 C CA . ILE A 1 302 ? 142.990 120.102 137.117 1.00 24.27 347 ILE A CA 1
ATOM 2191 C C . ILE A 1 302 ? 143.013 120.634 138.543 1.00 24.27 347 ILE A C 1
ATOM 2192 O O . ILE A 1 302 ? 142.110 120.348 139.340 1.00 24.27 347 ILE A O 1
ATOM 2197 N N . THR A 1 303 ? 144.035 121.425 138.888 1.00 24.12 348 THR A N 1
ATOM 2198 C CA . THR A 1 303 ? 144.100 122.002 140.228 1.00 24.12 348 THR A CA 1
ATOM 2199 C C . THR A 1 303 ? 142.898 122.899 140.503 1.00 24.12 348 THR A C 1
ATOM 2200 O O . THR A 1 303 ? 142.286 122.820 141.578 1.00 24.12 348 THR A O 1
ATOM 2204 N N . ASN A 1 304 ? 142.533 123.744 139.535 1.00 23.22 349 ASN A N 1
ATOM 2205 C CA . ASN A 1 304 ? 141.398 124.646 139.709 1.00 23.22 349 ASN A CA 1
ATOM 2206 C C . ASN A 1 304 ? 140.103 123.871 139.953 1.00 23.22 349 ASN A C 1
ATOM 2207 O O . ASN A 1 304 ? 139.357 124.150 140.908 1.00 23.22 349 ASN A O 1
ATOM 2212 N N . CYS A 1 305 ? 139.830 122.873 139.109 1.00 23.94 350 CYS A N 1
ATOM 2213 C CA . CYS A 1 305 ? 138.572 122.142 139.246 1.00 23.94 350 CYS A CA 1
ATOM 2214 C C . CYS A 1 305 ? 138.541 121.304 140.521 1.00 23.94 350 CYS A C 1
ATOM 2215 O O . CYS A 1 305 ? 137.489 121.185 141.168 1.00 23.94 350 CYS A O 1
ATOM 2218 N N . ALA A 1 306 ? 139.679 120.717 140.903 1.00 22.63 351 ALA A N 1
ATOM 2219 C CA . ALA A 1 306 ? 139.735 119.962 142.150 1.00 22.63 351 ALA A CA 1
ATOM 2220 C C . ALA A 1 306 ? 139.477 120.864 143.349 1.00 22.63 351 ALA A C 1
ATOM 2221 O O . ALA A 1 306 ? 138.798 120.461 144.302 1.00 22.63 351 ALA A O 1
ATOM 2223 N N . THR A 1 307 ? 140.012 122.090 143.322 1.00 22.66 352 THR A N 1
ATOM 2224 C CA . THR A 1 307 ? 139.734 123.035 144.400 1.00 22.66 352 THR A CA 1
ATOM 2225 C C . THR A 1 307 ? 138.244 123.343 144.491 1.00 22.66 352 THR A C 1
ATOM 2226 O O . THR A 1 307 ? 137.675 123.385 145.593 1.00 22.66 352 THR A O 1
ATOM 2230 N N . SER A 1 308 ? 137.594 123.558 143.342 1.00 22.36 353 SER A N 1
ATOM 2231 C CA . SER A 1 308 ? 136.154 123.821 143.360 1.00 22.36 353 SER A CA 1
ATOM 2232 C C . SER A 1 308 ? 135.376 122.650 143.957 1.00 22.36 353 SER A C 1
ATOM 2233 O O . SER A 1 308 ? 134.477 122.846 144.788 1.00 22.36 353 SER A O 1
ATOM 2236 N N . VAL A 1 309 ? 135.714 121.423 143.553 1.00 24.14 354 VAL A N 1
ATOM 2237 C CA . VAL A 1 309 ? 135.001 120.248 144.058 1.00 24.14 354 VAL A CA 1
ATOM 2238 C C . VAL A 1 309 ? 135.214 120.091 145.562 1.00 24.14 354 VAL A C 1
ATOM 2239 O O . VAL A 1 309 ? 134.284 119.750 146.309 1.00 24.14 354 VAL A O 1
ATOM 2243 N N . TYR A 1 310 ? 136.441 120.334 146.027 1.00 24.37 355 TYR A N 1
ATOM 2244 C CA . TYR A 1 310 ? 136.755 120.198 147.446 1.00 24.37 355 TYR A CA 1
ATOM 2245 C C . TYR A 1 310 ? 135.979 121.215 148.283 1.00 24.37 355 TYR A C 1
ATOM 2246 O O . TYR A 1 310 ? 135.423 120.876 149.340 1.00 24.37 355 TYR A O 1
ATOM 2255 N N . ALA A 1 311 ? 135.902 122.463 147.808 1.00 24.32 356 ALA A N 1
ATOM 2256 C CA . ALA A 1 311 ? 135.105 123.469 148.507 1.00 24.32 356 ALA A CA 1
ATOM 2257 C C . ALA A 1 311 ? 133.625 123.097 148.524 1.00 24.32 356 ALA A C 1
ATOM 2258 O O . ALA A 1 311 ? 132.929 123.321 149.527 1.00 24.32 356 ALA A O 1
ATOM 2260 N N . GLY A 1 312 ? 133.121 122.546 147.416 1.00 25.39 357 GLY A N 1
ATOM 2261 C CA . GLY A 1 312 ? 131.739 122.092 147.392 1.00 25.39 357 GLY A CA 1
ATOM 2262 C C . GLY A 1 312 ? 131.459 121.016 148.426 1.00 25.39 357 GLY A C 1
ATOM 2263 O O . GLY A 1 312 ? 130.431 121.049 149.109 1.00 25.39 357 GLY A O 1
ATOM 2264 N N . PHE A 1 313 ? 132.373 120.050 148.553 1.00 26.00 358 PHE A N 1
ATOM 2265 C CA . PHE A 1 313 ? 132.275 119.062 149.626 1.00 26.00 358 PHE A CA 1
ATOM 2266 C C . PHE A 1 313 ? 132.188 119.741 150.988 1.00 26.00 358 PHE A C 1
ATOM 2267 O O . PHE A 1 313 ? 131.308 119.425 151.806 1.00 26.00 358 PHE A O 1
ATOM 2275 N N . VAL A 1 314 ? 133.097 120.689 151.238 1.00 26.94 359 VAL A N 1
ATOM 2276 C CA . VAL A 1 314 ? 133.176 121.335 152.547 1.00 26.94 359 VAL A CA 1
ATOM 2277 C C . VAL A 1 314 ? 131.859 122.022 152.891 1.00 26.94 359 VAL A C 1
ATOM 2278 O O . VAL A 1 314 ? 131.368 121.926 154.023 1.00 26.94 359 VAL A O 1
ATOM 2282 N N . ILE A 1 315 ? 131.266 122.723 151.927 1.00 27.42 360 ILE A N 1
ATOM 2283 C CA . ILE A 1 315 ? 130.043 123.473 152.213 1.00 27.42 360 ILE A CA 1
ATOM 2284 C C . ILE A 1 315 ? 128.838 122.542 152.346 1.00 27.42 360 ILE A C 1
ATOM 2285 O O . ILE A 1 315 ? 128.034 122.668 153.283 1.00 27.42 360 ILE A O 1
ATOM 2290 N N . PHE A 1 316 ? 128.692 121.588 151.422 1.00 28.08 361 PHE A N 1
ATOM 2291 C CA . PHE A 1 316 ? 127.514 120.732 151.446 1.00 28.08 361 PHE A CA 1
ATOM 2292 C C . PHE A 1 316 ? 127.491 119.796 152.647 1.00 28.08 361 PHE A C 1
ATOM 2293 O O . PHE A 1 316 ? 126.402 119.386 153.068 1.00 28.08 361 PHE A O 1
ATOM 2301 N N . SER A 1 317 ? 128.651 119.470 153.229 1.00 29.32 362 SER A N 1
ATOM 2302 C CA . SER A 1 317 ? 128.647 118.641 154.433 1.00 29.32 362 SER A CA 1
ATOM 2303 C C . SER A 1 317 ? 127.838 119.290 155.554 1.00 29.32 362 SER A C 1
ATOM 2304 O O . SER A 1 317 ? 126.908 118.683 156.105 1.00 29.32 362 SER A O 1
ATOM 2307 N N . ILE A 1 318 ? 128.149 120.545 155.891 1.00 31.21 363 ILE A N 1
ATOM 2308 C CA . ILE A 1 318 ? 127.388 121.157 156.975 1.00 31.21 363 ILE A CA 1
ATOM 2309 C C . ILE A 1 318 ? 126.048 121.693 156.507 1.00 31.21 363 ILE A C 1
ATOM 2310 O O . ILE A 1 318 ? 125.172 121.922 157.346 1.00 31.21 363 ILE A O 1
ATOM 2315 N N . LEU A 1 319 ? 125.840 121.878 155.199 1.00 30.79 364 LEU A N 1
ATOM 2316 C CA . LEU A 1 319 ? 124.472 122.087 154.728 1.00 30.79 364 LEU A CA 1
ATOM 2317 C C . LEU A 1 319 ? 123.590 120.896 155.092 1.00 30.79 364 LEU A C 1
ATOM 2318 O O . LEU A 1 319 ? 122.478 121.062 155.608 1.00 30.79 364 LEU A O 1
ATOM 2323 N N . GLY A 1 320 ? 124.086 119.681 154.845 1.00 32.05 365 GLY A N 1
ATOM 2324 C CA . GLY A 1 320 ? 123.348 118.493 155.245 1.00 32.05 365 GLY A CA 1
ATOM 2325 C C . GLY A 1 320 ? 123.197 118.375 156.750 1.00 32.05 365 GLY A C 1
ATOM 2326 O O . GLY A 1 320 ? 122.141 117.979 157.249 1.00 32.05 365 GLY A O 1
ATOM 2327 N N . PHE A 1 321 ? 124.251 118.723 157.493 1.00 33.90 366 PHE A N 1
ATOM 2328 C CA . PHE A 1 321 ? 124.171 118.693 158.953 1.00 33.90 366 PHE A CA 1
ATOM 2329 C C . PHE A 1 321 ? 123.096 119.647 159.475 1.00 33.90 366 PHE A C 1
ATOM 2330 O O . PHE A 1 321 ? 122.298 119.285 160.351 1.00 33.90 366 PHE A O 1
ATOM 2338 N N . MET A 1 322 ? 123.044 120.864 158.929 1.00 36.61 367 MET A N 1
ATOM 2339 C CA . MET A 1 322 ? 122.041 121.837 159.349 1.00 36.61 367 MET A CA 1
ATOM 2340 C C . MET A 1 322 ? 120.638 121.395 158.951 1.00 36.61 367 MET A C 1
ATOM 2341 O O . MET A 1 322 ? 119.682 121.586 159.713 1.00 36.61 367 MET A O 1
ATOM 2346 N N . ALA A 1 323 ? 120.492 120.803 157.761 1.00 35.89 368 ALA A N 1
ATOM 2347 C CA . ALA A 1 323 ? 119.190 120.284 157.351 1.00 35.89 368 ALA A CA 1
ATOM 2348 C C . ALA A 1 323 ? 118.720 119.176 158.283 1.00 35.89 368 ALA A C 1
ATOM 2349 O O . ALA A 1 323 ? 117.535 119.104 158.627 1.00 35.89 368 ALA A O 1
ATOM 2351 N N . ASN A 1 324 ? 119.636 118.297 158.696 1.00 38.00 369 ASN A N 1
ATOM 2352 C CA . ASN A 1 324 ? 119.288 117.263 159.666 1.00 38.00 369 ASN A CA 1
ATOM 2353 C C . ASN A 1 324 ? 118.870 117.876 160.995 1.00 38.00 369 ASN A C 1
ATOM 2354 O O . ASN A 1 324 ? 117.933 117.394 161.643 1.00 38.00 369 ASN A O 1
ATOM 2359 N N . HIS A 1 325 ? 119.562 118.934 161.425 1.00 40.55 370 HIS A N 1
ATOM 2360 C CA . HIS A 1 325 ? 119.178 119.608 162.662 1.00 40.55 370 HIS A CA 1
ATOM 2361 C C . HIS A 1 325 ? 117.778 120.205 162.566 1.00 40.55 370 HIS A C 1
ATOM 2362 O O . HIS A 1 325 ? 116.989 120.111 163.513 1.00 40.55 370 HIS A O 1
ATOM 2369 N N . LEU A 1 326 ? 117.453 120.829 161.433 1.00 40.24 371 LEU A N 1
ATOM 2370 C CA . LEU A 1 326 ? 116.166 121.500 161.283 1.00 40.24 371 LEU A CA 1
ATOM 2371 C C . LEU A 1 326 ? 115.016 120.549 160.975 1.00 40.24 371 LEU A C 1
ATOM 2372 O O . LEU A 1 326 ? 113.856 120.963 161.071 1.00 40.24 371 LEU A O 1
ATOM 2377 N N . GLY A 1 327 ? 115.295 119.301 160.609 1.00 40.55 372 GLY A N 1
ATOM 2378 C CA . GLY A 1 327 ? 114.228 118.366 160.315 1.00 40.55 372 GLY A CA 1
ATOM 2379 C C . GLY A 1 327 ? 113.660 118.451 158.918 1.00 40.55 372 GLY A C 1
ATOM 2380 O O . GLY A 1 327 ? 112.611 117.857 158.652 1.00 40.55 372 GLY A O 1
ATOM 2381 N N . VAL A 1 328 ? 114.332 119.149 158.004 1.00 39.73 373 VAL A N 1
ATOM 2382 C CA . VAL A 1 328 ? 113.823 119.343 156.651 1.00 39.73 373 VAL A CA 1
ATOM 2383 C C . VAL A 1 328 ? 114.754 118.671 155.651 1.00 39.73 373 VAL A C 1
ATOM 2384 O O . VAL A 1 328 ? 115.773 118.083 156.030 1.00 39.73 373 VAL A O 1
ATOM 2388 N N . ASP A 1 329 ? 114.403 118.746 154.371 1.00 42.26 374 ASP A N 1
ATOM 2389 C CA . ASP A 1 329 ? 115.212 118.148 153.322 1.00 42.26 374 ASP A CA 1
ATOM 2390 C C . ASP A 1 329 ? 116.511 118.934 153.144 1.00 42.26 374 ASP A C 1
ATOM 2391 O O . ASP A 1 329 ? 116.654 120.063 153.619 1.00 42.26 374 ASP A O 1
ATOM 2396 N N . VAL A 1 330 ? 117.481 118.306 152.472 1.00 39.43 375 VAL A N 1
ATOM 2397 C CA . VAL A 1 330 ? 118.756 118.971 152.216 1.00 39.43 375 VAL A CA 1
ATOM 2398 C C . VAL A 1 330 ? 118.548 120.193 151.331 1.00 39.43 375 VAL A C 1
ATOM 2399 O O . VAL A 1 330 ? 119.155 121.247 151.550 1.00 39.43 375 VAL A O 1
ATOM 2403 N N . SER A 1 331 ? 117.700 120.071 150.316 1.00 41.67 376 SER A N 1
ATOM 2404 C CA . SER A 1 331 ? 117.258 121.242 149.580 1.00 41.67 376 SER A CA 1
ATOM 2405 C C . SER A 1 331 ? 116.310 122.062 150.454 1.00 41.67 376 SER A C 1
ATOM 2406 O O . SER A 1 331 ? 116.039 121.723 151.609 1.00 41.67 376 SER A O 1
ATOM 2409 N N . ARG A 1 332 ? 115.816 123.170 149.895 1.00 43.99 377 ARG A N 1
ATOM 2410 C CA . ARG A 1 332 ? 114.857 124.070 150.557 1.00 43.99 377 ARG A CA 1
ATOM 2411 C C . ARG A 1 332 ? 115.247 124.375 152.005 1.00 43.99 377 ARG A C 1
ATOM 2412 O O . ARG A 1 332 ? 114.388 124.604 152.860 1.00 43.99 377 ARG A O 1
ATOM 2420 N N . VAL A 1 333 ? 116.547 124.391 152.293 1.00 39.00 378 VAL A N 1
ATOM 2421 C CA . VAL A 1 333 ? 117.037 124.771 153.611 1.00 39.00 378 VAL A CA 1
ATOM 2422 C C . VAL A 1 333 ? 117.666 126.159 153.609 1.00 39.00 378 VAL A C 1
ATOM 2423 O O . VAL A 1 333 ? 117.722 126.797 154.671 1.00 39.00 378 VAL A O 1
ATOM 2427 N N . ALA A 1 334 ? 118.116 126.653 152.459 1.00 36.93 379 ALA A N 1
ATOM 2428 C CA . ALA A 1 334 ? 118.725 127.966 152.344 1.00 36.93 379 ALA A CA 1
ATOM 2429 C C . ALA A 1 334 ? 118.150 128.684 151.131 1.00 36.93 379 ALA A C 1
ATOM 2430 O O . ALA A 1 334 ? 117.541 128.072 150.250 1.00 36.93 379 ALA A O 1
ATOM 2432 N N . ASP A 1 335 ? 118.343 129.998 151.101 1.00 38.88 380 ASP A N 1
ATOM 2433 C CA . ASP A 1 335 ? 117.890 130.801 149.978 1.00 38.88 380 ASP A CA 1
ATOM 2434 C C . ASP A 1 335 ? 118.870 130.695 148.813 1.00 38.88 380 ASP A C 1
ATOM 2435 O O . ASP A 1 335 ? 120.030 130.307 148.972 1.00 38.88 380 ASP A O 1
ATOM 2440 N N . HIS A 1 336 ? 118.384 131.049 147.627 1.00 37.29 381 HIS A N 1
ATOM 2441 C CA . HIS A 1 336 ? 119.205 131.063 146.424 1.00 37.29 381 HIS A CA 1
ATOM 2442 C C . HIS A 1 336 ? 119.736 132.473 146.199 1.00 37.29 381 HIS A C 1
ATOM 2443 O O . HIS A 1 336 ? 118.957 133.429 146.128 1.00 37.29 381 HIS A O 1
ATOM 2450 N N . GLY A 1 337 ? 121.055 132.602 146.093 1.00 31.56 382 GLY A N 1
ATOM 2451 C CA . GLY A 1 337 ? 121.667 133.880 145.824 1.00 31.56 382 GLY A CA 1
ATOM 2452 C C . GLY A 1 337 ? 123.137 133.919 146.183 1.00 31.56 382 GLY A C 1
ATOM 2453 O O . GLY A 1 337 ? 123.693 132.968 146.739 1.00 31.56 382 GLY A O 1
ATOM 2454 N N . PRO A 1 338 ? 123.799 135.034 145.860 1.00 29.97 383 PRO A N 1
ATOM 2455 C CA . PRO A 1 338 ? 125.238 135.153 146.145 1.00 29.97 383 PRO A CA 1
ATOM 2456 C C . PRO A 1 338 ? 125.576 135.198 147.626 1.00 29.97 383 PRO A C 1
ATOM 2457 O O . PRO A 1 338 ? 126.752 135.040 147.975 1.00 29.97 383 PRO A O 1
ATOM 2461 N N . GLY A 1 339 ? 124.597 135.408 148.499 1.00 27.91 384 GLY A N 1
ATOM 2462 C CA . GLY A 1 339 ? 124.806 135.487 149.927 1.00 27.91 384 GLY A CA 1
ATOM 2463 C C . GLY A 1 339 ? 124.845 134.160 150.650 1.00 27.91 384 GLY A C 1
ATOM 2464 O O . GLY A 1 339 ? 124.824 134.149 151.885 1.00 27.91 384 GLY A O 1
ATOM 2465 N N . LEU A 1 340 ? 124.917 133.042 149.924 1.00 28.21 385 LEU A N 1
ATOM 2466 C CA . LEU A 1 340 ? 124.913 131.729 150.563 1.00 28.21 385 LEU A CA 1
ATOM 2467 C C . LEU A 1 340 ? 126.096 131.571 151.510 1.00 28.21 385 LEU A C 1
ATOM 2468 O O . LEU A 1 340 ? 125.939 131.109 152.646 1.00 28.21 385 LEU A O 1
ATOM 2473 N N . ALA A 1 341 ? 127.290 131.971 151.066 1.00 27.30 386 ALA A N 1
ATOM 2474 C CA . ALA A 1 341 ? 128.482 131.828 151.892 1.00 27.30 386 ALA A CA 1
ATOM 2475 C C . ALA A 1 341 ? 128.516 132.821 153.046 1.00 27.30 386 ALA A C 1
ATOM 2476 O O . ALA A 1 341 ? 129.269 132.611 154.003 1.00 27.30 386 ALA A O 1
ATOM 2478 N N . PHE A 1 342 ? 127.728 133.893 152.979 1.00 25.83 387 PHE A N 1
ATOM 2479 C CA . PHE A 1 342 ? 127.675 134.884 154.043 1.00 25.83 387 PHE A CA 1
ATOM 2480 C C . PHE A 1 342 ? 126.499 134.689 154.990 1.00 25.83 387 PHE A C 1
ATOM 2481 O O . PHE A 1 342 ? 126.416 135.397 155.998 1.00 25.83 387 PHE A O 1
ATOM 2489 N N . VAL A 1 343 ? 125.596 133.754 154.700 1.00 27.03 388 VAL A N 1
ATOM 2490 C CA . VAL A 1 343 ? 124.385 133.547 155.493 1.00 27.03 388 VAL A CA 1
ATOM 2491 C C . VAL A 1 343 ? 124.283 132.108 155.991 1.00 27.03 388 VAL A C 1
ATOM 2492 O O . VAL A 1 343 ? 124.135 131.866 157.190 1.00 27.03 388 VAL A O 1
ATOM 2496 N N . ALA A 1 344 ? 124.348 131.135 155.079 1.00 28.32 389 ALA A N 1
ATOM 2497 C CA . ALA A 1 344 ? 124.111 129.747 155.463 1.00 28.32 389 ALA A CA 1
ATOM 2498 C C . ALA A 1 344 ? 125.296 129.166 156.227 1.00 28.32 389 ALA A C 1
ATOM 2499 O O . ALA A 1 344 ? 125.115 128.466 157.230 1.00 28.32 389 ALA A O 1
ATOM 2501 N N . TYR A 1 345 ? 126.517 129.436 155.762 1.00 29.55 390 TYR A N 1
ATOM 2502 C CA . TYR A 1 345 ? 127.700 128.891 156.427 1.00 29.55 390 TYR A CA 1
ATOM 2503 C C . TYR A 1 345 ? 127.861 129.390 157.861 1.00 29.55 390 TYR A C 1
ATOM 2504 O O . TYR A 1 345 ? 128.017 128.552 158.768 1.00 29.55 390 TYR A O 1
ATOM 2513 N N . PRO A 1 346 ? 127.853 130.702 158.144 1.00 29.56 391 PRO A N 1
ATOM 2514 C CA . PRO A 1 346 ? 128.034 131.141 159.540 1.00 29.56 391 PRO A CA 1
ATOM 2515 C C . PRO A 1 346 ? 126.910 130.711 160.463 1.00 29.56 391 PRO A C 1
ATOM 2516 O O . PRO A 1 346 ? 127.150 130.476 161.655 1.00 29.56 391 PRO A O 1
ATOM 2520 N N . GLU A 1 347 ? 125.685 130.604 159.947 1.00 32.03 392 GLU A N 1
ATOM 2521 C CA . GLU A 1 347 ? 124.566 130.186 160.782 1.00 32.03 392 GLU A CA 1
ATOM 2522 C C . GLU A 1 347 ? 124.747 128.751 161.259 1.00 32.03 392 GLU A C 1
ATOM 2523 O O . GLU A 1 347 ? 124.349 128.416 162.380 1.00 32.03 392 GLU A O 1
ATOM 2529 N N . ALA A 1 348 ? 125.349 127.898 160.428 1.00 31.31 393 ALA A N 1
ATOM 2530 C CA . ALA A 1 348 ? 125.701 126.551 160.854 1.00 31.31 393 ALA A CA 1
ATOM 2531 C C . ALA A 1 348 ? 126.940 126.535 161.740 1.00 31.31 393 ALA A C 1
ATOM 2532 O O . ALA A 1 348 ? 127.020 125.722 162.667 1.00 31.31 393 ALA A O 1
ATOM 2534 N N . LEU A 1 349 ? 127.913 127.413 161.473 1.00 30.98 394 LEU A N 1
ATOM 2535 C CA . LEU A 1 349 ? 129.089 127.503 162.334 1.00 30.98 394 LEU A CA 1
ATOM 2536 C C . LEU A 1 349 ? 128.731 127.914 163.754 1.00 30.98 394 LEU A C 1
ATOM 2537 O O . LEU A 1 349 ? 129.438 127.540 164.696 1.00 30.98 394 LEU A O 1
ATOM 2542 N N . THR A 1 350 ? 127.656 128.685 163.921 1.00 32.18 395 THR A N 1
ATOM 2543 C CA . THR A 1 350 ? 127.219 129.122 165.244 1.00 32.18 395 THR A CA 1
ATOM 2544 C C . THR A 1 350 ? 126.904 127.952 166.177 1.00 32.18 395 THR A C 1
ATOM 2545 O O . THR A 1 350 ? 127.098 128.073 167.391 1.00 32.18 395 THR A O 1
ATOM 2549 N N . LEU A 1 351 ? 126.467 126.814 165.639 1.00 34.62 396 LEU A N 1
ATOM 2550 C CA . LEU A 1 351 ? 126.105 125.656 166.451 1.00 34.62 396 LEU A CA 1
ATOM 2551 C C . LEU A 1 351 ? 127.305 124.844 166.924 1.00 34.62 396 LEU A C 1
ATOM 2552 O O . LEU A 1 351 ? 127.120 123.896 167.693 1.00 34.62 396 LEU A O 1
ATOM 2557 N N . LEU A 1 352 ? 128.518 125.180 166.487 1.00 32.78 397 LEU A N 1
ATOM 2558 C CA . LEU A 1 352 ? 129.699 124.412 166.846 1.00 32.78 397 LEU A CA 1
ATOM 2559 C C . LEU A 1 352 ? 130.466 125.090 167.975 1.00 32.78 397 LEU A C 1
ATOM 2560 O O . LEU A 1 352 ? 130.358 126.304 168.167 1.00 32.78 397 LEU A O 1
ATOM 2565 N N . PRO A 1 353 ? 131.239 124.329 168.747 1.00 32.40 398 PRO A N 1
ATOM 2566 C CA . PRO A 1 353 ? 132.130 124.946 169.735 1.00 32.40 398 PRO A CA 1
ATOM 2567 C C . PRO A 1 353 ? 133.212 125.776 169.059 1.00 32.40 398 PRO A C 1
ATOM 2568 O O . PRO A 1 353 ? 133.560 125.562 167.896 1.00 32.40 398 PRO A O 1
ATOM 2572 N N . ILE A 1 354 ? 133.748 126.729 169.831 1.00 30.73 399 ILE A N 1
ATOM 2573 C CA . ILE A 1 354 ? 134.702 127.754 169.397 1.00 30.73 399 ILE A CA 1
ATOM 2574 C C . ILE A 1 354 ? 134.396 128.225 167.978 1.00 30.73 399 ILE A C 1
ATOM 2575 O O . ILE A 1 354 ? 135.241 128.138 167.080 1.00 30.73 399 ILE A O 1
ATOM 2580 N N . SER A 1 355 ? 133.182 128.740 167.783 1.00 29.68 400 SER A N 1
ATOM 2581 C CA . SER A 1 355 ? 132.768 129.246 166.476 1.00 29.68 400 SER A CA 1
ATOM 2582 C C . SER A 1 355 ? 133.639 130.377 165.929 1.00 29.68 400 SER A C 1
ATOM 2583 O O . SER A 1 355 ? 133.895 130.380 164.709 1.00 29.68 400 SER A O 1
ATOM 2586 N N . PRO A 1 356 ? 134.082 131.363 166.723 1.00 29.82 401 PRO A N 1
ATOM 2587 C CA . PRO A 1 356 ? 134.903 132.442 166.146 1.00 29.82 401 PRO A CA 1
ATOM 2588 C C . PRO A 1 356 ? 136.164 131.960 165.454 1.00 29.82 401 PRO A C 1
ATOM 2589 O O . PRO A 1 356 ? 136.587 132.585 164.476 1.00 29.82 401 PRO A O 1
ATOM 2593 N N . LEU A 1 357 ? 136.779 130.871 165.924 1.00 29.47 402 LEU A N 1
ATOM 2594 C CA . LEU A 1 357 ? 137.956 130.329 165.248 1.00 29.47 402 LEU A CA 1
ATOM 2595 C C . LEU A 1 357 ? 137.627 129.910 163.819 1.00 29.47 402 LEU A C 1
ATOM 2596 O O . LEU A 1 357 ? 138.332 130.278 162.869 1.00 29.47 402 LEU A O 1
ATOM 2601 N N . TRP A 1 358 ? 136.550 129.139 163.652 1.00 28.16 403 TRP A N 1
ATOM 2602 C CA . TRP A 1 358 ? 136.150 128.694 162.321 1.00 28.16 403 TRP A CA 1
ATOM 2603 C C . TRP A 1 358 ? 135.768 129.874 161.440 1.00 28.16 403 TRP A C 1
ATOM 2604 O O . TRP A 1 358 ? 136.108 129.906 160.249 1.00 28.16 403 TRP A O 1
ATOM 2615 N N . SER A 1 359 ? 135.060 130.856 162.007 1.00 27.36 404 SER A N 1
ATOM 2616 C CA . SER A 1 359 ? 134.678 132.033 161.232 1.00 27.36 404 SER A CA 1
ATOM 2617 C C . SER A 1 359 ? 135.907 132.797 160.748 1.00 27.36 404 SER A C 1
ATOM 2618 O O . SER A 1 359 ? 135.989 133.194 159.576 1.00 27.36 404 SER A O 1
ATOM 2621 N N . LEU A 1 360 ? 136.875 133.010 161.643 1.00 26.34 405 LEU A N 1
ATOM 2622 C CA . LEU A 1 360 ? 138.089 133.725 161.273 1.00 26.34 405 LEU A CA 1
ATOM 2623 C C . LEU A 1 360 ? 138.850 132.983 160.185 1.00 26.34 405 LEU A C 1
ATOM 2624 O O . LEU A 1 360 ? 139.320 133.597 159.221 1.00 26.34 405 LEU A O 1
ATOM 2629 N N . LEU A 1 361 ? 138.969 131.658 160.316 1.00 25.22 406 LEU A N 1
ATOM 2630 C CA . LEU A 1 361 ? 139.667 130.876 159.299 1.00 25.22 406 LEU A CA 1
ATOM 2631 C C . LEU A 1 361 ? 138.979 130.998 157.944 1.00 25.22 406 LEU A C 1
ATOM 2632 O O . LEU A 1 361 ? 139.632 131.238 156.918 1.00 25.22 406 LEU A O 1
ATOM 2637 N N . PHE A 1 362 ? 137.650 130.864 157.930 1.00 25.25 407 PHE A N 1
ATOM 2638 C CA . PHE A 1 362 ? 136.891 130.927 156.684 1.00 25.25 407 PHE A CA 1
ATOM 2639 C C . PHE A 1 362 ? 137.077 132.274 155.990 1.00 25.25 407 PHE A C 1
ATOM 2640 O O . PHE A 1 362 ? 137.403 132.340 154.793 1.00 25.25 407 PHE A O 1
ATOM 2648 N N . PHE A 1 363 ? 136.908 133.366 156.737 1.00 23.88 408 PHE A N 1
ATOM 2649 C CA . PHE A 1 363 ? 136.969 134.680 156.107 1.00 23.88 408 PHE A CA 1
ATOM 2650 C C . PHE A 1 363 ? 138.394 135.081 155.737 1.00 23.88 408 PHE A C 1
ATOM 2651 O O . PHE A 1 363 ? 138.594 135.763 154.723 1.00 23.88 408 PHE A O 1
ATOM 2659 N N . PHE A 1 364 ? 139.395 134.646 156.509 1.00 25.06 409 PHE A N 1
ATOM 2660 C CA . PHE A 1 364 ? 140.783 134.864 156.116 1.00 25.06 409 PHE A CA 1
ATOM 2661 C C . PHE A 1 364 ? 141.105 134.140 154.814 1.00 25.06 409 PHE A C 1
ATOM 2662 O O . PHE A 1 364 ? 141.799 134.685 153.943 1.00 25.06 409 PHE A O 1
ATOM 2670 N N . MET A 1 365 ? 140.610 132.906 154.664 1.00 25.83 410 MET A N 1
ATOM 2671 C CA . MET A 1 365 ? 140.820 132.173 153.419 1.00 25.83 410 MET A CA 1
ATOM 2672 C C . MET A 1 365 ? 140.190 132.900 152.235 1.00 25.83 410 MET A C 1
ATOM 2673 O O . MET A 1 365 ? 140.812 133.026 151.170 1.00 25.83 410 MET A O 1
ATOM 2678 N N . LEU A 1 366 ? 138.957 133.393 152.405 1.00 24.14 411 LEU A N 1
ATOM 2679 C CA . LEU A 1 366 ? 138.326 134.158 151.327 1.00 24.14 411 LEU A CA 1
ATOM 2680 C C . LEU A 1 366 ? 139.129 135.407 150.972 1.00 24.14 411 LEU A C 1
ATOM 2681 O O . LEU A 1 366 ? 139.304 135.725 149.787 1.00 24.14 411 LEU A O 1
ATOM 2686 N N . ILE A 1 367 ? 139.617 136.132 151.983 1.00 24.00 412 ILE A N 1
ATOM 2687 C CA . ILE A 1 367 ? 140.377 137.353 151.718 1.00 24.00 412 ILE A CA 1
ATOM 2688 C C . ILE A 1 367 ? 141.643 137.039 150.929 1.00 24.00 412 ILE A C 1
ATOM 2689 O O . ILE A 1 367 ? 141.975 137.730 149.954 1.00 24.00 412 ILE A O 1
ATOM 2694 N N . LEU A 1 368 ? 142.371 135.995 151.337 1.00 26.80 413 LEU A N 1
ATOM 2695 C CA . LEU A 1 368 ? 143.597 135.625 150.633 1.00 26.80 413 LEU A CA 1
ATOM 2696 C C . LEU A 1 368 ? 143.306 135.244 149.185 1.00 26.80 413 LEU A C 1
ATOM 2697 O O . LEU A 1 368 ? 144.002 135.687 148.256 1.00 26.80 413 LEU A O 1
ATOM 2702 N N . LEU A 1 369 ? 142.263 134.433 148.974 1.00 24.19 414 LEU A N 1
ATOM 2703 C CA . LEU A 1 369 ? 141.924 134.001 147.622 1.00 24.19 414 LEU A CA 1
ATOM 2704 C C . LEU A 1 369 ? 141.559 135.183 146.732 1.00 24.19 414 LEU A C 1
ATOM 2705 O O . LEU A 1 369 ? 141.949 135.228 145.560 1.00 24.19 414 LEU A O 1
ATOM 2710 N N . GLY A 1 370 ? 140.802 136.144 147.265 1.00 23.21 415 GLY A N 1
ATOM 2711 C CA . GLY A 1 370 ? 140.453 137.316 146.474 1.00 23.21 415 GLY A CA 1
ATOM 2712 C C . GLY A 1 370 ? 141.651 138.186 146.133 1.00 23.21 415 GLY A C 1
ATOM 2713 O O . GLY A 1 370 ? 141.836 138.589 144.975 1.00 23.21 415 GLY A O 1
ATOM 2714 N N . LEU A 1 371 ? 142.488 138.479 147.135 1.00 24.16 416 LEU A N 1
ATOM 2715 C CA . LEU A 1 371 ? 143.609 139.390 146.920 1.00 24.16 416 LEU A CA 1
ATOM 2716 C C . LEU A 1 371 ? 144.611 138.812 145.928 1.00 24.16 416 LEU A C 1
ATOM 2717 O O . LEU A 1 371 ? 145.192 139.552 145.117 1.00 24.16 416 LEU A O 1
ATOM 2722 N N . GLY A 1 372 ? 144.825 137.493 145.975 1.00 24.82 417 GLY A N 1
ATOM 2723 C CA . GLY A 1 372 ? 145.733 136.869 145.023 1.00 24.82 417 GLY A CA 1
ATOM 2724 C C . GLY A 1 372 ? 145.339 137.123 143.579 1.00 24.82 417 GLY A C 1
ATOM 2725 O O . GLY A 1 372 ? 146.180 137.459 142.743 1.00 24.82 417 GLY A O 1
ATOM 2726 N N . THR A 1 373 ? 144.047 136.984 143.272 1.00 24.29 418 THR A N 1
ATOM 2727 C CA . THR A 1 373 ? 143.571 137.222 141.911 1.00 24.29 418 THR A CA 1
ATOM 2728 C C . THR A 1 373 ? 143.603 138.706 141.556 1.00 24.29 418 THR A C 1
ATOM 2729 O O . THR A 1 373 ? 143.974 139.073 140.430 1.00 24.29 418 THR A O 1
ATOM 2733 N N . GLN A 1 374 ? 143.207 139.570 142.498 1.00 24.69 419 GLN A N 1
ATOM 2734 C CA . GLN A 1 374 ? 143.149 141.004 142.214 1.00 24.69 419 GLN A CA 1
ATOM 2735 C C . GLN A 1 374 ? 144.526 141.559 141.858 1.00 24.69 419 GLN A C 1
ATOM 2736 O O . GLN A 1 374 ? 144.660 142.369 140.925 1.00 24.69 419 GLN A O 1
ATOM 2742 N N . PHE A 1 375 ? 145.560 141.128 142.590 1.00 27.55 420 PHE A N 1
ATOM 2743 C CA . PHE A 1 375 ? 146.918 141.595 142.319 1.00 27.55 420 PHE A CA 1
ATOM 2744 C C . PHE A 1 375 ? 147.328 141.308 140.878 1.00 27.55 420 PHE A C 1
ATOM 2745 O O . PHE A 1 375 ? 147.788 142.203 140.156 1.00 27.55 420 PHE A O 1
ATOM 2753 N N . CYS A 1 376 ? 147.160 140.057 140.443 1.00 25.91 421 CYS A N 1
ATOM 2754 C CA . CYS A 1 376 ? 147.588 139.667 139.104 1.00 25.91 421 CYS A CA 1
ATOM 2755 C C . CYS A 1 376 ? 146.750 140.348 138.031 1.00 25.91 421 CYS A C 1
ATOM 2756 O O . CYS A 1 376 ? 147.278 140.740 136.981 1.00 25.91 421 CYS A O 1
ATOM 2759 N N . LEU A 1 377 ? 145.443 140.497 138.271 1.00 25.15 422 LEU A N 1
ATOM 2760 C CA . LEU A 1 377 ? 144.597 141.193 137.305 1.00 25.15 422 LEU A CA 1
ATOM 2761 C C . LEU A 1 377 ? 145.100 142.611 137.065 1.00 25.15 422 LEU A C 1
ATOM 2762 O O . LEU A 1 377 ? 145.292 143.032 135.914 1.00 25.15 422 LEU A O 1
ATOM 2767 N N . LEU A 1 378 ? 145.334 143.361 138.147 1.00 26.06 423 LEU A N 1
ATOM 2768 C CA . LEU A 1 378 ? 145.786 144.740 137.987 1.00 26.06 423 LEU A CA 1
ATOM 2769 C C . LEU A 1 378 ? 147.169 144.805 137.347 1.00 26.06 423 LEU A C 1
ATOM 2770 O O . LEU A 1 378 ? 147.426 145.672 136.497 1.00 26.06 423 LEU A O 1
ATOM 2775 N N . GLU A 1 379 ? 148.069 143.894 137.733 1.00 28.42 424 GLU A N 1
ATOM 2776 C CA . GLU A 1 379 ? 149.407 143.879 137.148 1.00 28.42 424 GLU A CA 1
ATOM 2777 C C . GLU A 1 379 ? 149.350 143.681 135.637 1.00 28.42 424 GLU A C 1
ATOM 2778 O O . GLU A 1 379 ? 149.978 144.430 134.876 1.00 28.42 424 GLU A O 1
ATOM 2784 N N . THR A 1 380 ? 148.589 142.680 135.181 1.00 27.41 425 THR A N 1
ATOM 2785 C CA . THR A 1 380 ? 148.524 142.409 133.748 1.00 27.41 425 THR A CA 1
ATOM 2786 C C . THR A 1 380 ? 147.833 143.539 132.993 1.00 27.41 425 THR A C 1
ATOM 2787 O O . THR A 1 380 ? 148.226 143.866 131.867 1.00 27.41 425 THR A O 1
ATOM 2791 N N . LEU A 1 381 ? 146.803 144.151 133.588 1.00 27.90 426 LEU A N 1
ATOM 2792 C CA . LEU A 1 381 ? 146.132 145.264 132.920 1.00 27.90 426 LEU A CA 1
ATOM 2793 C C . LEU A 1 381 ? 147.080 146.445 132.721 1.00 27.90 426 LEU A C 1
ATOM 2794 O O . LEU A 1 381 ? 147.144 147.035 131.631 1.00 27.90 426 LEU A O 1
ATOM 2799 N N . VAL A 1 382 ? 147.837 146.798 133.765 1.00 29.86 427 VAL A N 1
ATOM 2800 C CA . VAL A 1 382 ? 148.775 147.910 133.644 1.00 29.86 427 VAL A CA 1
ATOM 2801 C C . VAL A 1 382 ? 149.871 147.578 132.637 1.00 29.86 427 VAL A C 1
ATOM 2802 O O . VAL A 1 382 ? 150.288 148.436 131.847 1.00 29.86 427 VAL A O 1
ATOM 2806 N N . THR A 1 383 ? 150.351 146.329 132.643 1.00 31.47 428 THR A N 1
ATOM 2807 C CA . THR A 1 383 ? 151.367 145.925 131.676 1.00 31.47 428 THR A CA 1
ATOM 2808 C C . THR A 1 383 ? 150.853 146.062 130.248 1.00 31.47 428 THR A C 1
ATOM 2809 O O . THR A 1 383 ? 151.564 146.556 129.365 1.00 31.47 428 THR A O 1
ATOM 2813 N N . ALA A 1 384 ? 149.615 145.626 130.002 1.00 31.56 429 ALA A N 1
ATOM 2814 C CA . ALA A 1 384 ? 149.049 145.729 128.661 1.00 31.56 429 ALA A CA 1
ATOM 2815 C C . ALA A 1 384 ? 148.918 147.183 128.224 1.00 31.56 429 ALA A C 1
ATOM 2816 O O . ALA A 1 384 ? 149.247 147.525 127.081 1.00 31.56 429 ALA A O 1
ATOM 2818 N N . ILE A 1 385 ? 148.449 148.055 129.121 1.00 33.19 430 ILE A N 1
ATOM 2819 C CA . ILE A 1 385 ? 148.312 149.470 128.770 1.00 33.19 430 ILE A CA 1
ATOM 2820 C C . ILE A 1 385 ? 149.673 150.070 128.429 1.00 33.19 430 ILE A C 1
ATOM 2821 O O . ILE A 1 385 ? 149.836 150.758 127.410 1.00 33.19 430 ILE A O 1
ATOM 2826 N N . VAL A 1 386 ? 150.676 149.808 129.273 1.00 36.88 431 VAL A N 1
ATOM 2827 C CA . VAL A 1 386 ? 152.001 150.383 129.055 1.00 36.88 431 VAL A CA 1
ATOM 2828 C C . VAL A 1 386 ? 152.603 149.873 127.751 1.00 36.88 431 VAL A C 1
ATOM 2829 O O . VAL A 1 386 ? 153.193 150.642 126.982 1.00 36.88 431 VAL A O 1
ATOM 2833 N N . ASP A 1 387 ? 152.461 148.573 127.475 1.00 37.52 432 ASP A N 1
ATOM 2834 C CA . ASP A 1 387 ? 152.966 148.022 126.222 1.00 37.52 432 ASP A CA 1
ATOM 2835 C 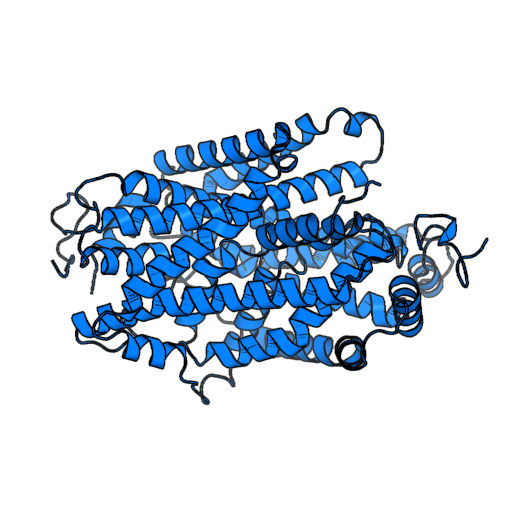C . ASP A 1 387 ? 152.265 148.632 125.016 1.00 37.52 432 ASP A C 1
ATOM 2836 O O . ASP A 1 387 ? 152.906 148.887 123.991 1.00 37.52 432 ASP A O 1
ATOM 2841 N N . GLU A 1 388 ? 150.952 148.861 125.111 1.00 38.37 433 GLU A N 1
ATOM 2842 C CA . GLU A 1 388 ? 150.226 149.447 123.989 1.00 38.37 433 GLU A CA 1
ATOM 2843 C C . GLU A 1 388 ? 150.672 150.879 123.719 1.00 38.37 433 GLU A C 1
ATOM 2844 O O . GLU A 1 388 ? 150.846 151.270 122.559 1.00 38.37 433 GLU A O 1
ATOM 2850 N N . VAL A 1 389 ? 150.857 151.680 124.772 1.00 43.38 434 VAL A N 1
ATOM 2851 C CA . VAL A 1 389 ? 151.258 153.071 124.559 1.00 43.38 434 VAL A CA 1
ATOM 2852 C C . VAL A 1 389 ? 152.643 153.143 123.922 1.00 43.38 434 VAL A C 1
ATOM 2853 O O . VAL A 1 389 ? 152.866 153.911 122.979 1.00 43.38 434 VAL A O 1
ATOM 2857 N N . GLY A 1 390 ? 153.585 152.358 124.414 1.00 48.44 435 GLY A N 1
ATOM 2858 C CA . GLY A 1 390 ? 154.869 152.191 123.735 1.00 48.44 435 GLY A CA 1
ATOM 2859 C C . GLY A 1 390 ? 156.063 153.055 124.104 1.00 48.44 435 GLY A C 1
ATOM 2860 O O . GLY A 1 390 ? 157.131 152.531 124.415 1.00 48.44 435 GLY A O 1
ATOM 2861 N N . ASN A 1 391 ? 155.895 154.376 124.082 1.00 54.17 436 ASN A N 1
ATOM 2862 C CA . ASN A 1 391 ? 157.029 155.280 124.215 1.00 54.17 436 ASN A CA 1
ATOM 2863 C C . ASN A 1 391 ? 157.654 155.188 125.606 1.00 54.17 436 ASN A C 1
ATOM 2864 O O . ASN A 1 391 ? 157.052 154.693 126.563 1.00 54.17 436 ASN A O 1
ATOM 2869 N N . GLU A 1 392 ? 158.893 155.679 125.703 1.00 59.01 437 GLU A N 1
ATOM 2870 C CA . GLU A 1 392 ? 159.670 155.560 126.932 1.00 59.01 437 GLU A CA 1
ATOM 2871 C C . GLU A 1 392 ? 159.142 156.445 128.055 1.00 59.01 437 GLU A C 1
ATOM 2872 O O . GLU A 1 392 ? 159.397 156.152 129.228 1.00 59.01 437 GLU A O 1
ATOM 2878 N N . TRP A 1 393 ? 158.414 157.515 127.727 1.00 56.27 438 TRP A N 1
ATOM 2879 C CA . TRP A 1 393 ? 157.914 158.413 128.764 1.00 56.27 438 TRP A CA 1
ATOM 2880 C C . TRP A 1 393 ? 156.958 157.693 129.708 1.00 56.27 438 TRP A C 1
ATOM 2881 O O . TRP A 1 393 ? 156.989 157.918 130.924 1.00 56.27 438 TRP A O 1
ATOM 2892 N N . ILE A 1 394 ? 156.099 156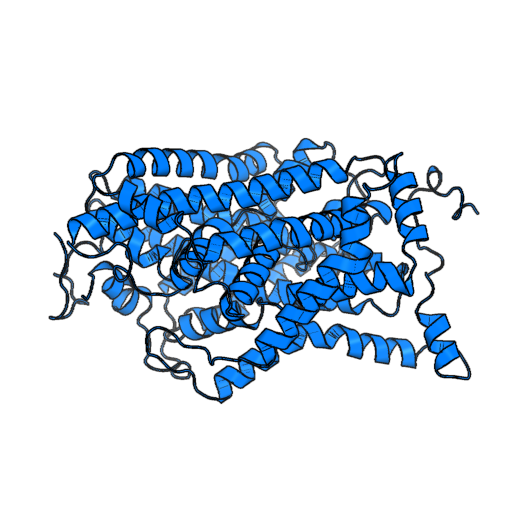.825 129.171 1.00 52.46 439 ILE A N 1
ATOM 2893 C CA . ILE A 1 394 ? 155.187 156.070 130.024 1.00 52.46 439 ILE A CA 1
ATOM 2894 C C . ILE A 1 394 ? 155.890 154.919 130.733 1.00 52.46 439 ILE A C 1
ATOM 2895 O O . ILE A 1 394 ? 155.369 154.405 131.730 1.00 52.46 439 ILE A O 1
ATOM 2900 N N . LEU A 1 395 ? 157.062 154.498 130.250 1.00 55.49 440 LEU A N 1
ATOM 2901 C CA . LEU A 1 395 ? 157.817 153.458 130.941 1.00 55.49 440 LEU A CA 1
ATOM 2902 C C . LEU A 1 395 ? 158.316 153.946 132.296 1.00 55.49 440 LEU A C 1
ATOM 2903 O O . LEU A 1 395 ? 158.316 153.189 133.273 1.00 55.49 440 LEU A O 1
ATOM 2908 N N . GLN A 1 396 ? 158.746 155.203 132.372 1.00 55.97 441 GLN A N 1
ATOM 2909 C CA . GLN A 1 396 ? 159.253 155.773 133.613 1.00 55.97 441 GLN A CA 1
ATOM 2910 C C . GLN A 1 396 ? 158.149 156.299 134.520 1.00 55.97 441 GLN A C 1
ATOM 2911 O O . GLN A 1 396 ? 158.449 156.772 135.621 1.00 55.97 441 GLN A O 1
ATOM 2917 N N . LYS A 1 397 ? 156.892 156.231 134.092 1.00 47.52 442 LYS A N 1
ATOM 2918 C CA . LYS A 1 397 ? 155.748 156.676 134.881 1.00 47.52 442 LYS A CA 1
ATOM 2919 C C . LYS A 1 397 ? 154.723 155.558 135.004 1.00 47.52 442 LYS A C 1
ATOM 2920 O O . LYS A 1 397 ? 153.514 155.765 134.883 1.00 47.52 442 LYS A O 1
ATOM 2926 N N . LYS A 1 398 ? 155.211 154.340 135.250 1.00 40.37 443 LYS A N 1
ATOM 2927 C CA . LYS A 1 398 ? 154.321 153.198 135.436 1.00 40.37 443 LYS A CA 1
ATOM 2928 C C . LYS A 1 398 ? 153.584 153.272 136.768 1.00 40.37 443 LYS A C 1
ATOM 2929 O O . LYS A 1 398 ? 152.423 152.851 136.862 1.00 40.37 443 LYS A O 1
ATOM 2935 N N . THR A 1 399 ? 154.239 153.807 137.803 1.00 38.99 444 THR A N 1
ATOM 2936 C CA . THR A 1 399 ? 153.593 153.959 139.103 1.00 38.99 444 THR A CA 1
ATOM 2937 C C . THR A 1 399 ? 152.410 154.915 139.026 1.00 38.99 444 THR A C 1
ATOM 2938 O O . THR A 1 399 ? 151.378 154.691 139.668 1.00 38.99 444 THR A O 1
ATOM 2942 N N . TYR A 1 400 ? 152.546 155.996 138.254 1.00 38.73 445 TYR A N 1
ATOM 2943 C CA . TYR A 1 400 ? 151.443 156.939 138.098 1.00 38.73 445 TYR A CA 1
ATOM 2944 C C . TYR A 1 400 ? 150.259 156.297 137.385 1.00 38.73 445 TYR A C 1
ATOM 2945 O O . TYR A 1 400 ? 149.102 156.545 137.745 1.00 38.73 445 TYR A O 1
ATOM 2954 N N . VAL A 1 401 ? 150.526 155.467 136.375 1.00 34.55 446 VAL A N 1
ATOM 2955 C CA . VAL A 1 401 ? 149.449 154.753 135.694 1.00 34.55 446 VAL A CA 1
ATOM 2956 C C . VAL A 1 401 ? 148.758 153.792 136.654 1.00 34.55 446 VAL A C 1
ATOM 2957 O O . VAL A 1 401 ? 147.524 153.692 136.677 1.00 34.55 446 VAL A O 1
ATOM 2961 N N . THR A 1 402 ? 149.542 153.074 137.463 1.00 30.36 447 THR A N 1
ATOM 2962 C CA . THR A 1 402 ? 148.956 152.164 138.443 1.00 30.36 447 THR A CA 1
ATOM 2963 C C . THR A 1 402 ? 148.083 152.915 139.444 1.00 30.36 447 THR A C 1
ATOM 2964 O O . THR A 1 402 ? 146.976 152.470 139.776 1.00 30.36 447 THR A O 1
ATOM 2968 N N . LEU A 1 403 ? 148.566 154.062 139.931 1.00 28.05 448 LEU A N 1
ATOM 2969 C CA . LEU A 1 403 ? 147.794 154.860 140.878 1.00 28.05 448 LEU A CA 1
ATOM 2970 C C . LEU A 1 403 ? 146.505 155.375 140.250 1.00 28.05 448 LEU A C 1
ATOM 2971 O O . LEU A 1 403 ? 145.447 155.364 140.891 1.00 28.05 448 LEU A O 1
ATOM 2976 N N . GLY A 1 404 ? 146.574 155.841 139.001 1.00 26.19 449 GLY A N 1
ATOM 2977 C CA . GLY A 1 404 ? 145.371 156.292 138.322 1.00 26.19 449 GLY A CA 1
ATOM 2978 C C . GLY A 1 404 ? 144.345 155.189 138.156 1.00 26.19 449 GLY A C 1
ATOM 2979 O O . GLY A 1 404 ? 143.151 155.396 138.395 1.00 26.19 449 GLY A O 1
ATOM 2980 N N . VAL A 1 405 ? 144.799 153.994 137.769 1.00 25.43 450 VAL A N 1
ATOM 2981 C CA . VAL A 1 405 ? 143.886 152.863 137.616 1.00 25.43 450 VAL A CA 1
ATOM 2982 C C . VAL A 1 405 ? 143.247 152.502 138.953 1.00 25.43 450 VAL A C 1
ATOM 2983 O O . VAL A 1 405 ? 142.040 152.234 139.029 1.00 25.43 450 VAL A O 1
ATOM 2987 N N . ALA A 1 406 ? 144.041 152.488 140.029 1.00 23.39 451 ALA A N 1
ATOM 2988 C CA . ALA A 1 406 ? 143.497 152.160 141.345 1.00 23.39 451 ALA A CA 1
ATOM 2989 C C . ALA A 1 406 ? 142.471 153.194 141.802 1.00 23.39 451 ALA A C 1
ATOM 2990 O O . ALA A 1 406 ? 141.420 152.838 142.354 1.00 23.39 451 ALA A O 1
ATOM 2992 N N . VAL A 1 407 ? 142.762 154.480 141.587 1.00 22.38 452 VAL A N 1
ATOM 2993 C CA . VAL A 1 407 ? 141.827 155.533 141.974 1.00 22.38 452 VAL A CA 1
ATOM 2994 C C . VAL A 1 407 ? 140.529 155.408 141.187 1.00 22.38 452 VAL A C 1
ATOM 2995 O O . VAL A 1 407 ? 139.431 155.550 141.743 1.00 22.38 452 VAL A O 1
ATOM 2999 N N . ALA A 1 408 ? 140.631 155.140 139.882 1.00 22.66 453 ALA A N 1
ATOM 3000 C CA . ALA A 1 408 ? 139.433 154.965 139.068 1.00 22.66 453 ALA A CA 1
ATOM 3001 C C . ALA A 1 408 ? 138.611 153.773 139.542 1.00 22.66 453 ALA A C 1
ATOM 3002 O O . ALA A 1 408 ? 137.379 153.849 139.613 1.00 22.66 453 ALA A O 1
ATOM 3004 N N . GLY A 1 409 ? 139.276 152.664 139.876 1.00 22.01 454 GLY A N 1
ATOM 3005 C CA . GLY A 1 409 ? 138.560 151.506 140.390 1.00 22.01 454 GLY A CA 1
ATOM 3006 C C . GLY A 1 409 ? 137.830 151.792 141.689 1.00 22.01 454 GLY A C 1
ATOM 3007 O O . GLY A 1 409 ? 136.666 151.419 141.854 1.00 22.01 454 GLY A O 1
ATOM 3008 N N . PHE A 1 410 ? 138.498 152.477 142.621 1.00 21.80 455 PHE A N 1
ATOM 3009 C CA . PHE A 1 410 ? 137.861 152.828 143.888 1.00 21.80 455 PHE A CA 1
ATOM 3010 C C . PHE A 1 410 ? 136.657 153.744 143.670 1.00 21.80 455 PHE A C 1
ATOM 3011 O O . PHE A 1 410 ? 135.580 153.532 144.250 1.00 21.80 455 PHE A O 1
ATOM 3019 N N . LEU A 1 411 ? 136.817 154.763 142.820 1.00 22.22 456 LEU A N 1
ATOM 3020 C CA . LEU A 1 411 ? 135.727 155.705 142.584 1.00 22.22 456 LEU A CA 1
ATOM 3021 C C . LEU A 1 411 ? 134.551 155.033 141.886 1.00 22.22 456 LEU A C 1
ATOM 3022 O O . LEU A 1 411 ? 133.391 155.367 142.155 1.00 22.22 456 LEU A O 1
ATOM 3027 N N . LEU A 1 412 ? 134.825 154.091 140.981 1.00 22.41 457 LEU A N 1
ATOM 3028 C CA . LEU A 1 412 ? 133.745 153.392 140.298 1.00 22.41 457 LEU A CA 1
ATOM 3029 C C . LEU A 1 412 ? 133.059 152.376 141.199 1.00 22.41 457 LEU A C 1
ATOM 3030 O O . LEU A 1 412 ? 131.869 152.099 141.017 1.00 22.41 457 LEU A O 1
ATOM 3035 N N . GLY A 1 413 ? 133.781 151.809 142.166 1.00 23.33 458 GLY A N 1
ATOM 3036 C CA . GLY A 1 413 ? 133.151 150.896 143.101 1.00 23.33 458 GLY A CA 1
ATOM 3037 C C . GLY A 1 413 ? 132.460 151.550 144.276 1.00 23.33 458 GLY A C 1
ATOM 3038 O O . GLY A 1 413 ? 131.758 150.859 145.021 1.00 23.33 458 GLY A O 1
ATOM 3039 N N . ILE A 1 414 ? 132.667 152.855 144.478 1.00 23.62 459 ILE A N 1
ATOM 3040 C CA . ILE A 1 414 ? 131.960 153.563 145.551 1.00 23.62 459 ILE A CA 1
ATOM 3041 C C . ILE A 1 414 ? 130.443 153.369 145.498 1.00 23.62 459 ILE A C 1
ATOM 3042 O O . ILE A 1 414 ? 129.849 153.059 146.540 1.00 23.62 459 ILE A O 1
ATOM 3047 N N . PRO A 1 415 ? 129.760 153.533 144.354 1.00 24.64 460 PRO A N 1
ATOM 3048 C CA . PRO A 1 415 ? 128.291 153.402 144.360 1.00 24.64 460 PRO A CA 1
ATOM 3049 C C . PRO A 1 415 ? 127.777 151.998 144.653 1.00 24.64 460 PRO A C 1
ATOM 3050 O O . PRO A 1 415 ? 126.565 151.836 144.840 1.00 24.64 460 PRO A O 1
ATOM 3054 N N . LEU A 1 416 ? 128.639 150.987 144.696 1.00 24.11 461 LEU A N 1
ATOM 3055 C CA . LEU A 1 416 ? 128.224 149.632 145.035 1.00 24.11 461 LEU A CA 1
ATOM 3056 C C . LEU A 1 416 ? 128.156 149.396 146.538 1.00 24.11 461 LEU A C 1
ATOM 3057 O O . LEU A 1 416 ? 127.796 148.293 146.961 1.00 24.11 461 LEU A O 1
ATOM 3062 N N . THR A 1 417 ? 128.491 150.400 147.349 1.00 25.71 462 THR A N 1
ATOM 3063 C CA . THR A 1 417 ? 128.431 150.302 148.801 1.00 25.71 462 THR A CA 1
ATOM 3064 C C . THR A 1 417 ? 127.237 151.053 149.381 1.00 25.71 462 THR A C 1
ATOM 3065 O O . THR A 1 417 ? 127.238 151.389 150.569 1.00 25.71 462 THR A O 1
ATOM 3069 N N . SER A 1 418 ? 126.223 151.327 148.567 1.00 25.34 463 SER A N 1
ATOM 3070 C CA . SER A 1 418 ? 125.023 152.007 149.025 1.00 25.34 463 SER A CA 1
ATOM 3071 C C . SER A 1 418 ? 123.975 150.970 149.432 1.00 25.34 463 SER A C 1
ATOM 3072 O O . SER A 1 418 ? 124.245 149.767 149.479 1.00 25.34 463 SER A O 1
ATOM 3075 N N . GLN A 1 419 ? 122.759 151.430 149.734 1.00 25.47 464 GLN A N 1
ATOM 3076 C CA . GLN A 1 419 ? 121.696 150.518 150.138 1.00 25.47 464 GLN A CA 1
ATOM 3077 C C . GLN A 1 419 ? 121.158 149.699 148.971 1.00 25.47 464 GLN A C 1
ATOM 3078 O O . GLN A 1 419 ? 120.534 148.658 149.198 1.00 25.47 464 GLN A O 1
ATOM 3084 N N . ALA A 1 420 ? 121.390 150.140 147.734 1.00 24.63 465 ALA A N 1
ATOM 3085 C CA . ALA A 1 420 ? 121.010 149.399 146.540 1.00 24.63 465 ALA A CA 1
ATOM 3086 C C . ALA A 1 420 ? 122.202 148.718 145.878 1.00 24.63 465 ALA A C 1
ATOM 3087 O O . ALA A 1 420 ? 122.111 148.317 144.714 1.00 24.63 465 ALA A O 1
ATOM 3089 N N . GLY A 1 421 ? 123.314 148.576 146.602 1.00 23.32 466 GLY A N 1
ATOM 3090 C CA . GLY A 1 421 ? 124.542 148.101 145.985 1.00 23.32 466 GLY A CA 1
ATOM 3091 C C . GLY A 1 421 ? 124.482 146.658 145.521 1.00 23.32 466 GLY A C 1
ATOM 3092 O O . GLY A 1 421 ? 125.021 146.317 144.464 1.00 23.32 466 GLY A O 1
ATOM 3093 N N . ILE A 1 422 ? 123.833 145.788 146.301 1.00 25.05 467 ILE A N 1
ATOM 3094 C CA . ILE A 1 422 ? 123.845 144.363 145.981 1.00 25.05 467 ILE A CA 1
ATOM 3095 C C . ILE A 1 422 ? 123.090 144.085 144.686 1.00 25.05 467 ILE A C 1
ATOM 3096 O O . ILE A 1 422 ? 123.442 143.158 143.947 1.00 25.05 467 ILE A O 1
ATOM 3101 N N . TYR A 1 423 ? 122.063 144.881 144.374 1.00 26.17 468 TYR A N 1
ATOM 3102 C CA . TYR A 1 423 ? 121.362 144.723 143.103 1.00 26.17 468 TYR A CA 1
ATOM 3103 C C . TYR A 1 423 ? 122.307 144.954 141.930 1.00 26.17 468 TYR A C 1
ATOM 3104 O O . TYR A 1 423 ? 122.377 144.143 140.998 1.00 26.17 468 TYR A O 1
ATOM 3113 N N . TRP A 1 424 ? 123.052 146.061 141.969 1.00 23.94 469 TRP A N 1
ATOM 3114 C CA . TRP A 1 424 ? 123.996 146.370 140.902 1.00 23.94 469 TRP A CA 1
ATOM 3115 C C . TRP A 1 424 ? 125.114 145.339 140.835 1.00 23.94 469 TRP A C 1
ATOM 3116 O O . TRP A 1 424 ? 125.553 144.963 139.743 1.00 23.94 469 TRP A O 1
ATOM 3127 N N . LEU A 1 425 ? 125.593 144.875 141.992 1.00 24.39 470 LEU A N 1
ATOM 3128 C CA . LEU A 1 425 ? 126.644 143.862 142.008 1.00 24.39 470 LEU A CA 1
ATOM 3129 C C . LEU A 1 425 ? 126.168 142.566 141.362 1.00 24.39 470 LEU A C 1
ATOM 3130 O O . LEU A 1 425 ? 126.884 141.959 140.556 1.00 24.39 470 LEU A O 1
ATOM 3135 N N . LEU A 1 426 ? 124.951 142.130 141.700 1.00 25.88 471 LEU A N 1
ATOM 3136 C CA . LEU A 1 426 ? 124.401 140.913 141.113 1.00 25.88 471 LEU A CA 1
ATOM 3137 C C . LEU A 1 426 ? 124.197 141.075 139.611 1.00 25.88 471 LEU A C 1
ATOM 3138 O O . LEU A 1 426 ? 124.477 140.153 138.832 1.00 25.88 471 LEU A O 1
ATOM 3143 N N . LEU A 1 427 ? 123.717 142.248 139.187 1.00 24.68 472 LEU A N 1
ATOM 3144 C CA . LEU A 1 427 ? 123.527 142.509 137.763 1.00 24.68 472 LEU A CA 1
ATOM 3145 C C . LEU A 1 427 ? 124.851 142.454 137.009 1.00 24.68 472 LEU A C 1
ATOM 3146 O O . LEU A 1 427 ? 124.940 141.860 135.929 1.00 24.68 472 LEU A O 1
ATOM 3151 N N . MET A 1 428 ? 125.896 143.071 137.567 1.00 24.79 473 MET A N 1
ATOM 3152 C CA . MET A 1 428 ? 127.208 143.043 136.928 1.00 24.79 473 MET A CA 1
ATOM 3153 C C . MET A 1 428 ? 127.762 141.624 136.872 1.00 24.79 473 MET A C 1
ATOM 3154 O O . MET A 1 428 ? 128.350 141.214 135.865 1.00 24.79 473 MET A O 1
ATOM 3159 N N . ASP A 1 429 ? 127.586 140.860 137.952 1.00 25.76 474 ASP A N 1
ATOM 3160 C CA . ASP A 1 429 ? 128.103 139.496 137.987 1.00 25.76 474 ASP A CA 1
ATOM 3161 C C . ASP A 1 429 ? 127.413 138.609 136.956 1.00 25.76 474 ASP A C 1
ATOM 3162 O O . ASP A 1 429 ? 128.067 137.797 136.291 1.00 25.76 474 ASP A O 1
ATOM 3167 N N . ASN A 1 430 ? 126.096 138.746 136.805 1.00 27.77 475 ASN A N 1
ATOM 3168 C CA . ASN A 1 430 ? 125.357 137.865 135.909 1.00 27.77 475 ASN A CA 1
ATOM 3169 C C . ASN A 1 430 ? 125.234 138.383 134.481 1.00 27.77 475 ASN A C 1
ATOM 3170 O O . ASN A 1 430 ? 124.760 137.638 133.617 1.00 27.77 475 ASN A O 1
ATOM 3175 N N . TYR A 1 431 ? 125.631 139.619 134.197 1.00 28.12 476 TYR A N 1
ATOM 3176 C CA . TYR A 1 431 ? 125.468 140.130 132.840 1.00 28.12 476 TYR A CA 1
ATOM 3177 C C . TYR A 1 431 ? 126.761 140.596 132.193 1.00 28.12 476 TYR A C 1
ATOM 3178 O O . TYR A 1 431 ? 126.999 140.290 131.023 1.00 28.12 476 TYR A O 1
ATOM 3187 N N . ALA A 1 432 ? 127.605 141.331 132.915 1.00 26.31 477 ALA A N 1
ATOM 3188 C CA . ALA A 1 432 ? 128.815 141.882 132.321 1.00 26.31 477 ALA A CA 1
ATOM 3189 C C . ALA A 1 432 ? 129.966 140.886 132.264 1.00 26.31 477 ALA A C 1
ATOM 3190 O O . ALA A 1 432 ? 130.917 141.110 131.508 1.00 26.31 477 ALA A O 1
ATOM 3192 N N . ALA A 1 433 ? 129.902 139.796 133.023 1.00 27.37 478 ALA A N 1
ATOM 3193 C CA . ALA A 1 433 ? 130.964 138.799 133.066 1.00 27.37 478 ALA A CA 1
ATOM 3194 C C . ALA A 1 433 ? 130.394 137.400 132.891 1.00 27.37 478 ALA A C 1
ATOM 3195 O O . ALA A 1 433 ? 130.900 136.427 133.456 1.00 27.37 478 ALA A O 1
ATOM 3197 N N . SER A 1 434 ? 129.333 137.277 132.098 1.00 29.02 479 SER A N 1
ATOM 3198 C CA . SER A 1 434 ? 128.643 136.006 131.906 1.00 29.02 479 SER A CA 1
ATOM 3199 C C . SER A 1 434 ? 128.449 135.762 130.417 1.00 29.02 479 SER A C 1
ATOM 3200 O O . SER A 1 434 ? 127.731 136.514 129.749 1.00 29.02 479 SER A O 1
ATOM 3203 N N . PHE A 1 435 ? 129.117 134.728 129.902 1.00 26.24 480 PHE A N 1
ATOM 3204 C CA . PHE A 1 435 ? 128.910 134.178 128.566 1.00 26.24 480 PHE A CA 1
ATOM 3205 C C . PHE A 1 435 ? 129.458 135.073 127.457 1.00 26.24 480 PHE A C 1
ATOM 3206 O O . PHE A 1 435 ? 129.472 134.673 126.289 1.00 26.24 480 PHE A O 1
ATOM 3214 N N . SER A 1 436 ? 129.925 136.274 127.800 1.00 25.33 481 SER A N 1
ATOM 3215 C CA . SER A 1 436 ? 130.691 137.056 126.834 1.00 25.33 481 SER A CA 1
ATOM 3216 C C . SER A 1 436 ? 132.083 136.465 126.650 1.00 25.33 481 SER A C 1
ATOM 3217 O O . SER A 1 436 ? 132.647 136.507 125.549 1.00 25.33 481 SER A O 1
ATOM 3220 N N . LEU A 1 437 ? 132.639 135.896 127.722 1.00 23.43 482 LEU A N 1
ATOM 3221 C CA . LEU A 1 437 ? 133.932 135.227 127.641 1.00 23.43 482 LEU A CA 1
ATOM 3222 C C . LEU A 1 437 ? 133.882 134.049 126.677 1.00 23.43 482 LEU A C 1
ATOM 3223 O O . LEU A 1 437 ? 134.819 133.831 125.900 1.00 23.43 482 LEU A O 1
ATOM 3228 N N . VAL A 1 438 ? 132.792 133.280 126.716 1.00 23.78 483 VAL A N 1
ATOM 3229 C CA . VAL A 1 438 ? 132.650 132.125 125.833 1.00 23.78 483 VAL A CA 1
ATOM 3230 C C . VAL A 1 438 ? 132.636 132.572 124.376 1.00 23.78 483 VAL A C 1
ATOM 3231 O O . VAL A 1 438 ? 133.298 131.976 123.516 1.00 23.78 483 VAL A O 1
ATOM 3235 N N . VAL A 1 439 ? 131.886 133.636 124.080 1.00 22.66 484 VAL A N 1
ATOM 3236 C CA . VAL A 1 439 ? 131.796 134.138 122.711 1.00 22.66 484 VAL A CA 1
ATOM 3237 C C . VAL A 1 439 ? 133.153 134.646 122.237 1.00 22.66 484 VAL A C 1
ATOM 3238 O O . VAL A 1 439 ? 133.581 134.365 121.111 1.00 22.66 484 VAL A O 1
ATOM 3242 N N . ILE A 1 440 ? 133.851 135.401 123.091 1.00 22.74 485 ILE A N 1
ATOM 3243 C CA . ILE A 1 440 ? 135.152 135.945 122.704 1.00 22.74 485 ILE A CA 1
ATOM 3244 C C . ILE A 1 440 ? 136.152 134.821 122.448 1.00 22.74 485 ILE A C 1
ATOM 3245 O O . ILE A 1 440 ? 136.914 134.856 121.471 1.00 22.74 485 ILE A O 1
ATOM 3250 N N . SER A 1 441 ? 136.162 133.804 123.315 1.00 22.92 486 SER A N 1
ATOM 3251 C CA . SER A 1 441 ? 137.073 132.677 123.132 1.00 22.92 486 SER A CA 1
ATOM 3252 C C . SER A 1 441 ? 136.754 131.903 121.859 1.00 22.92 486 SER A C 1
ATOM 3253 O O . SER A 1 441 ? 137.664 131.476 121.136 1.00 22.92 486 SER A O 1
ATOM 3256 N N . CYS A 1 442 ? 135.465 131.703 121.571 1.00 23.07 487 CYS A N 1
ATOM 3257 C CA . CYS A 1 442 ? 135.081 131.018 120.342 1.00 23.07 487 CYS A CA 1
ATOM 3258 C C . CYS A 1 442 ? 135.523 131.803 119.114 1.00 23.07 487 CYS A C 1
ATOM 3259 O O . CYS A 1 442 ? 136.000 131.220 118.132 1.00 23.07 487 CYS A O 1
ATOM 3262 N N . ILE A 1 443 ? 135.370 133.130 119.149 1.00 22.22 488 ILE A N 1
ATOM 3263 C CA . ILE A 1 443 ? 135.799 133.954 118.022 1.00 22.22 488 ILE A CA 1
ATOM 3264 C C . ILE A 1 443 ? 137.307 133.854 117.831 1.00 22.22 488 ILE A C 1
ATOM 3265 O O . ILE A 1 443 ? 137.795 133.742 116.700 1.00 22.22 488 ILE A O 1
ATOM 3270 N N . MET A 1 444 ? 138.068 133.892 118.928 1.00 21.48 489 MET A N 1
ATOM 3271 C CA . MET A 1 444 ? 139.521 133.765 118.824 1.00 21.48 489 MET A CA 1
ATOM 3272 C C . MET A 1 444 ? 139.916 132.418 118.224 1.00 21.48 489 MET A C 1
ATOM 3273 O O . MET A 1 444 ? 140.784 132.343 117.342 1.00 21.48 489 MET A O 1
ATOM 3278 N N . CYS A 1 445 ? 139.279 131.339 118.688 1.00 21.00 490 CYS A N 1
ATOM 3279 C CA . CYS A 1 445 ? 139.591 130.009 118.173 1.00 21.00 490 CYS A CA 1
ATOM 3280 C C . CYS A 1 445 ? 139.273 129.902 116.686 1.00 21.00 490 CYS A C 1
ATOM 3281 O O . CYS A 1 445 ? 140.066 129.361 115.906 1.00 21.00 490 CYS A O 1
ATOM 3284 N N . VAL A 1 446 ? 138.111 130.417 116.273 1.00 20.73 491 VAL A N 1
ATOM 3285 C CA . VAL A 1 446 ? 137.724 130.350 114.866 1.00 20.73 491 VAL A CA 1
ATOM 3286 C C . VAL A 1 446 ? 138.674 131.180 114.010 1.00 20.73 491 VAL A C 1
ATOM 3287 O O . VAL A 1 446 ? 139.072 130.762 112.915 1.00 20.73 491 VAL A O 1
ATOM 3291 N N . ALA A 1 447 ? 139.059 132.363 114.496 1.00 21.26 492 ALA A N 1
ATOM 3292 C CA . ALA A 1 447 ? 139.975 133.214 113.744 1.00 21.26 492 ALA A CA 1
ATOM 3293 C C . ALA A 1 447 ? 141.326 132.538 113.558 1.00 21.26 492 ALA A C 1
ATOM 3294 O O . ALA A 1 447 ? 141.920 132.600 112.475 1.00 21.26 492 ALA A O 1
ATOM 3296 N N . ILE A 1 448 ? 141.833 131.886 114.607 1.00 20.38 493 ILE A N 1
ATOM 3297 C CA . ILE A 1 448 ? 143.113 131.194 114.483 1.00 20.38 493 ILE A CA 1
ATOM 3298 C C . ILE A 1 448 ? 142.995 130.004 113.535 1.00 20.38 493 ILE A C 1
ATOM 3299 O O . ILE A 1 448 ? 143.869 129.779 112.689 1.00 20.38 493 ILE A O 1
ATOM 3304 N N . MET A 1 449 ? 141.913 129.230 113.648 1.00 19.90 494 MET A N 1
ATOM 3305 C CA . MET A 1 449 ? 141.831 127.970 112.918 1.00 19.90 494 MET A CA 1
ATOM 3306 C C . MET A 1 449 ? 141.464 128.141 111.447 1.00 19.90 494 MET A C 1
ATOM 3307 O O . MET A 1 449 ? 141.876 127.321 110.620 1.00 19.90 494 MET A O 1
ATOM 3312 N N . TYR A 1 450 ? 140.695 129.173 111.088 1.00 20.60 495 TYR A N 1
ATOM 3313 C CA . TYR A 1 450 ? 140.133 129.250 109.746 1.00 20.60 495 TYR A CA 1
ATOM 3314 C C . TYR A 1 450 ? 140.618 130.424 108.907 1.00 20.60 495 TYR A C 1
ATOM 3315 O O . TYR A 1 450 ? 140.613 130.312 107.677 1.00 20.60 495 TYR A O 1
ATOM 3324 N N . ILE A 1 451 ? 141.029 131.533 109.513 1.00 21.83 496 ILE A N 1
ATOM 3325 C CA . ILE A 1 451 ? 141.629 132.618 108.740 1.00 21.83 496 ILE A CA 1
ATOM 3326 C C . ILE A 1 451 ? 143.139 132.446 108.628 1.00 21.83 496 ILE A C 1
ATOM 3327 O O . ILE A 1 451 ? 143.705 132.600 107.544 1.00 21.83 496 ILE A O 1
ATOM 3332 N N . TYR A 1 452 ? 143.811 132.117 109.732 1.00 21.17 497 TYR A N 1
ATOM 3333 C CA . TYR A 1 452 ? 145.250 131.886 109.686 1.00 21.17 497 TYR A CA 1
ATOM 3334 C C . TYR A 1 452 ? 145.578 130.522 109.085 1.00 21.17 497 TYR A C 1
ATOM 3335 O O . TYR A 1 452 ? 146.460 130.411 108.226 1.00 21.17 497 TYR A O 1
ATOM 3344 N N . GLY A 1 453 ? 144.878 129.476 109.520 1.00 20.05 498 GLY A N 1
ATOM 3345 C CA . GLY A 1 453 ? 145.144 128.135 109.036 1.00 20.05 498 GLY A CA 1
ATOM 3346 C C . GLY A 1 453 ? 145.563 127.182 110.136 1.00 20.05 498 GLY A C 1
ATOM 3347 O O . GLY A 1 453 ? 146.508 127.467 110.876 1.00 20.05 498 GLY A O 1
ATOM 3348 N N . HIS A 1 454 ? 144.883 126.037 110.245 1.00 19.56 499 HIS A N 1
ATOM 3349 C CA . HIS A 1 454 ? 145.171 125.109 111.336 1.00 19.56 499 HIS A CA 1
ATOM 3350 C C . HIS A 1 454 ? 146.498 124.387 111.127 1.00 19.56 499 HIS A C 1
ATOM 3351 O O . HIS A 1 454 ? 147.203 124.088 112.096 1.00 19.56 499 HIS A O 1
ATOM 3358 N N . ARG A 1 455 ? 146.860 124.100 109.875 1.00 22.42 500 ARG A N 1
ATOM 3359 C CA . ARG A 1 455 ? 148.139 123.448 109.607 1.00 22.42 500 ARG A CA 1
ATOM 3360 C C . ARG A 1 455 ? 149.311 124.346 109.984 1.00 22.42 500 ARG A C 1
ATOM 3361 O O . ARG A 1 455 ? 150.316 123.875 110.530 1.00 22.42 500 ARG A O 1
ATOM 3369 N N . ASN A 1 456 ? 149.197 125.647 109.704 1.00 21.07 501 ASN A N 1
ATOM 3370 C CA . ASN A 1 456 ? 150.236 126.596 110.091 1.00 21.07 501 ASN A CA 1
ATOM 3371 C C . ASN A 1 456 ? 150.421 126.621 111.604 1.00 21.07 501 ASN A C 1
ATOM 3372 O O . ASN A 1 456 ? 151.550 126.610 112.107 1.00 21.07 501 ASN A O 1
ATOM 3377 N N . TYR A 1 457 ? 149.313 126.644 112.348 1.00 20.27 502 TYR A N 1
ATOM 3378 C CA . TYR A 1 457 ? 149.397 126.676 113.804 1.00 20.27 502 TYR A CA 1
ATOM 3379 C C . TYR A 1 457 ? 149.941 125.367 114.363 1.00 20.27 502 TYR A C 1
ATOM 3380 O O . TYR A 1 457 ? 150.688 125.370 115.348 1.00 20.27 502 TYR A O 1
ATOM 3389 N N . PHE A 1 458 ? 149.568 124.236 113.760 1.00 20.18 503 PHE A N 1
ATOM 3390 C CA . PHE A 1 458 ? 150.116 122.956 114.197 1.00 20.18 503 PHE A CA 1
ATOM 3391 C C . PHE A 1 458 ? 151.621 122.907 113.969 1.00 20.18 503 PHE A C 1
ATOM 3392 O O . PHE A 1 458 ? 152.371 122.400 114.813 1.00 20.18 503 PHE A O 1
ATOM 3400 N N . GLN A 1 459 ? 152.080 123.436 112.832 1.00 23.37 504 GLN A N 1
ATOM 3401 C CA . GLN A 1 459 ? 153.514 123.513 112.576 1.00 23.37 504 GLN A CA 1
ATOM 3402 C C . GLN A 1 459 ? 154.208 124.426 113.581 1.00 23.37 504 GLN A C 1
ATOM 3403 O O . GLN A 1 459 ? 155.319 124.128 114.031 1.00 23.37 504 GLN A O 1
ATOM 3409 N N . ASP A 1 460 ? 153.572 125.544 113.940 1.00 22.53 505 ASP A N 1
ATOM 3410 C CA . ASP A 1 460 ? 154.135 126.429 114.960 1.00 22.53 505 ASP A CA 1
ATOM 3411 C C . ASP A 1 460 ? 154.270 125.711 116.299 1.00 22.53 505 ASP A C 1
ATOM 3412 O O . ASP A 1 460 ? 155.294 125.827 116.987 1.00 22.53 505 ASP A O 1
ATOM 3417 N N . ILE A 1 461 ? 153.236 124.961 116.686 1.00 22.14 506 ILE A N 1
ATOM 3418 C CA . ILE A 1 461 ? 153.264 124.251 117.961 1.00 22.14 506 ILE A CA 1
ATOM 3419 C C . ILE A 1 461 ? 154.349 123.182 117.957 1.00 22.14 506 ILE A C 1
ATOM 3420 O O . ILE A 1 461 ? 155.059 122.999 118.950 1.00 22.14 506 ILE A O 1
ATOM 3425 N N . GLN A 1 462 ? 154.488 122.450 116.848 1.00 23.59 507 GLN A N 1
ATOM 3426 C CA . GLN A 1 462 ? 155.544 121.444 116.769 1.00 23.59 507 GLN A CA 1
ATOM 3427 C C . GLN A 1 462 ? 156.925 122.089 116.783 1.00 23.59 507 GLN A C 1
ATOM 3428 O O . GLN A 1 462 ? 157.870 121.539 117.359 1.00 23.59 507 GLN A O 1
ATOM 3434 N N . MET A 1 463 ? 157.059 123.251 116.144 1.00 24.05 508 MET A N 1
ATOM 3435 C CA . MET A 1 463 ? 158.296 124.018 116.211 1.00 24.05 508 MET A CA 1
ATOM 3436 C C . MET A 1 463 ? 158.643 124.364 117.651 1.00 24.05 508 MET A C 1
ATOM 3437 O O . MET A 1 463 ? 159.807 124.281 118.062 1.00 24.05 508 MET A O 1
ATOM 3442 N N . MET A 1 464 ? 157.638 124.751 118.433 1.00 22.10 509 MET A N 1
ATOM 3443 C CA . MET A 1 464 ? 157.861 125.171 119.811 1.00 22.10 509 MET A CA 1
ATOM 3444 C C . MET A 1 464 ? 158.100 123.998 120.762 1.00 22.10 509 MET A C 1
ATOM 3445 O O . MET A 1 464 ? 158.911 124.117 121.687 1.00 22.10 509 MET A O 1
ATOM 3450 N N . LEU A 1 465 ? 157.419 122.866 120.555 1.00 22.65 510 LEU A N 1
ATOM 3451 C CA . LEU A 1 465 ? 157.410 121.771 121.519 1.00 22.65 510 LEU A CA 1
ATOM 3452 C C . LEU A 1 465 ? 158.132 120.514 121.059 1.00 22.65 510 LEU A C 1
ATOM 3453 O O . LEU A 1 465 ? 158.415 119.650 121.893 1.00 22.65 510 LEU A O 1
ATOM 3458 N N . GLY A 1 466 ? 158.427 120.381 119.769 1.00 22.87 511 GLY A N 1
ATOM 3459 C CA . GLY A 1 466 ? 159.113 119.215 119.259 1.00 22.87 511 GLY A CA 1
ATOM 3460 C C . GLY A 1 466 ? 158.220 118.050 118.891 1.00 22.87 511 GLY A C 1
ATOM 3461 O O . GLY A 1 466 ? 158.723 117.049 118.366 1.00 22.87 511 GLY A O 1
ATOM 3462 N N . PHE A 1 467 ? 156.924 118.135 119.165 1.00 21.89 512 PHE A N 1
ATOM 3463 C CA . PHE A 1 467 ? 155.960 117.144 118.714 1.00 21.89 512 PHE A CA 1
ATOM 3464 C C . PHE A 1 467 ? 154.660 117.862 118.394 1.00 21.89 512 PHE A C 1
ATOM 3465 O O . PHE A 1 467 ? 154.399 118.947 118.927 1.00 21.89 512 PHE A O 1
ATOM 3473 N N . PRO A 1 468 ? 153.834 117.299 117.515 1.00 23.08 513 PRO A N 1
ATOM 3474 C CA . PRO A 1 468 ? 152.558 117.937 117.178 1.00 23.08 513 PRO A CA 1
ATOM 3475 C C . PRO A 1 468 ? 151.594 117.880 118.348 1.00 23.08 513 PRO A C 1
ATOM 3476 O O . PRO A 1 468 ? 151.732 117.026 119.237 1.00 23.08 513 PRO A O 1
ATOM 3480 N N . PRO A 1 469 ? 150.614 118.781 118.395 1.00 23.30 514 PRO A N 1
ATOM 3481 C CA . PRO A 1 469 ? 149.588 118.680 119.426 1.00 23.30 514 PRO A CA 1
ATOM 3482 C C . PRO A 1 469 ? 148.803 117.394 119.268 1.00 23.30 514 PRO A C 1
ATOM 3483 O O . PRO A 1 469 ? 148.620 116.890 118.144 1.00 23.30 514 PRO A O 1
ATOM 3487 N N . PRO A 1 470 ? 148.334 116.814 120.373 1.00 22.45 515 PRO A N 1
ATOM 3488 C CA . PRO A 1 470 ? 147.581 115.557 120.281 1.00 22.45 515 PRO A CA 1
ATOM 3489 C C . PRO A 1 470 ? 146.290 115.727 119.493 1.00 22.45 515 PRO A C 1
ATOM 3490 O O . PRO A 1 470 ? 145.689 116.802 119.459 1.00 22.45 515 PRO A O 1
ATOM 3494 N N . LEU A 1 471 ? 145.871 114.632 118.850 1.00 22.84 516 LEU A N 1
ATOM 3495 C CA . LEU A 1 471 ? 144.739 114.678 117.929 1.00 22.84 516 LEU A CA 1
ATOM 3496 C C . LEU A 1 471 ? 143.443 115.073 118.628 1.00 22.84 516 LEU A C 1
ATOM 3497 O O . LEU A 1 471 ? 142.544 115.636 117.993 1.00 22.84 516 LEU A O 1
ATOM 3502 N N . PHE A 1 472 ? 143.327 114.786 119.926 1.00 22.05 517 PHE A N 1
ATOM 3503 C CA . PHE A 1 472 ? 142.144 115.189 120.682 1.00 22.05 517 PHE A CA 1
ATOM 3504 C C . PHE A 1 472 ? 141.968 116.703 120.653 1.00 22.05 517 PHE A C 1
ATOM 3505 O O . PHE A 1 472 ? 140.874 117.210 120.372 1.00 22.05 517 PHE A O 1
ATOM 3513 N N . PHE A 1 473 ? 143.049 117.443 120.915 1.00 21.95 518 PHE A N 1
ATOM 3514 C CA . PHE A 1 473 ? 142.980 118.901 120.902 1.00 21.95 518 PHE A CA 1
ATOM 3515 C C . PHE A 1 473 ? 142.726 119.433 119.497 1.00 21.95 518 PHE A C 1
ATOM 3516 O O . PHE A 1 473 ? 141.999 120.417 119.324 1.00 21.95 518 PHE A O 1
ATOM 3524 N N . GLN A 1 474 ? 143.320 118.799 118.484 1.00 21.45 519 GLN A N 1
ATOM 3525 C CA . GLN A 1 474 ? 143.091 119.216 117.105 1.00 21.45 519 GLN A CA 1
ATOM 3526 C C . GLN A 1 474 ? 141.619 119.091 116.733 1.00 21.45 519 GLN A C 1
ATOM 3527 O O . GLN A 1 474 ? 141.019 120.028 116.189 1.00 21.45 519 GLN A O 1
ATOM 3533 N N . ILE A 1 475 ? 141.019 117.935 117.031 1.00 21.34 520 ILE A N 1
ATOM 3534 C CA . ILE A 1 475 ? 139.606 117.727 116.728 1.00 21.34 520 ILE A CA 1
ATOM 3535 C C . ILE A 1 475 ? 138.742 118.698 117.521 1.00 21.34 520 ILE A C 1
ATOM 3536 O O . ILE A 1 475 ? 137.784 119.273 116.988 1.00 21.34 520 ILE A O 1
ATOM 3541 N N . CYS A 1 476 ? 139.063 118.901 118.803 1.00 21.93 521 CYS A N 1
ATOM 3542 C CA . CYS A 1 476 ? 138.295 119.846 119.607 1.00 21.93 521 CYS A CA 1
ATOM 3543 C C . CYS A 1 476 ? 138.310 121.234 118.981 1.00 21.93 521 CYS A C 1
ATOM 3544 O O . CYS A 1 476 ? 137.251 121.773 118.644 1.00 21.93 521 CYS A O 1
ATOM 3547 N N . TRP A 1 477 ? 139.509 121.763 118.706 1.00 20.88 522 TRP A N 1
ATOM 3548 C CA . TRP A 1 477 ? 139.646 123.110 118.160 1.00 20.88 522 TRP A CA 1
ATOM 3549 C C . TRP A 1 477 ? 138.955 123.246 116.811 1.00 20.88 522 TRP A C 1
ATOM 3550 O O . TRP A 1 477 ? 138.332 124.276 116.528 1.00 20.88 522 TRP A O 1
ATOM 3561 N N . ARG A 1 478 ? 139.070 122.233 115.951 1.00 20.10 523 ARG A N 1
ATOM 3562 C CA . ARG A 1 478 ? 138.510 122.367 114.611 1.00 20.10 523 ARG A CA 1
ATOM 3563 C C . ARG A 1 478 ? 136.989 122.240 114.612 1.00 20.10 523 ARG A C 1
ATOM 3564 O O . ARG A 1 478 ? 136.309 122.966 113.878 1.00 20.10 523 ARG A O 1
ATOM 3572 N N . PHE A 1 479 ? 136.429 121.334 115.418 1.00 21.93 524 PHE A N 1
ATOM 3573 C CA . PHE A 1 479 ? 135.004 121.071 115.231 1.00 21.93 524 PHE A CA 1
ATOM 3574 C C . PHE A 1 479 ? 134.167 121.156 116.500 1.00 21.93 524 PHE A C 1
ATOM 3575 O O . PHE A 1 479 ? 133.021 121.603 116.434 1.00 21.93 524 PHE A O 1
ATOM 3583 N N . VAL A 1 480 ? 134.699 120.739 117.648 1.00 23.10 525 VAL A N 1
ATOM 3584 C CA . VAL A 1 480 ? 133.831 120.343 118.755 1.00 23.10 525 VAL A CA 1
ATOM 3585 C C . VAL A 1 480 ? 133.412 121.547 119.589 1.00 23.10 525 VAL A C 1
ATOM 3586 O O . VAL A 1 480 ? 132.219 121.771 119.818 1.00 23.10 525 VAL A O 1
ATOM 3590 N N . SER A 1 481 ? 134.379 122.325 120.072 1.00 24.28 526 SER A N 1
ATOM 3591 C CA . SER A 1 481 ? 134.050 123.478 120.909 1.00 24.28 526 SER A CA 1
ATOM 3592 C C . SER A 1 481 ? 133.184 124.511 120.195 1.00 24.28 526 SER A C 1
ATOM 3593 O O . SER A 1 481 ? 132.190 124.963 120.792 1.00 24.28 526 SER A O 1
ATOM 3596 N N . PRO A 1 482 ? 133.488 124.939 118.959 1.00 24.99 527 PRO A N 1
ATOM 3597 C CA . PRO A 1 482 ? 132.604 125.923 118.307 1.00 24.99 527 PRO A CA 1
ATOM 3598 C C . PRO A 1 482 ? 131.171 125.446 118.145 1.00 24.99 527 PRO A C 1
ATOM 3599 O O . PRO A 1 482 ? 130.241 126.238 118.331 1.00 24.99 527 PRO A O 1
ATOM 3603 N N . ALA A 1 483 ? 130.964 124.168 117.814 1.00 25.23 528 ALA A N 1
ATOM 3604 C CA . ALA A 1 483 ? 129.606 123.664 117.623 1.00 25.23 528 ALA A CA 1
ATOM 3605 C C . ALA A 1 483 ? 128.824 123.658 118.931 1.00 25.23 528 ALA A C 1
ATOM 3606 O O . ALA A 1 483 ? 127.652 124.058 118.966 1.00 25.23 528 ALA A O 1
ATOM 3608 N N . ILE A 1 484 ? 129.459 123.213 120.018 1.00 25.61 529 ILE A N 1
ATOM 3609 C CA . ILE A 1 484 ? 128.798 123.202 121.319 1.00 25.61 529 ILE A CA 1
ATOM 3610 C C . ILE A 1 484 ? 128.459 124.621 121.753 1.00 25.61 529 ILE A C 1
ATOM 3611 O O . ILE A 1 484 ? 127.355 124.890 122.246 1.00 25.61 529 ILE A O 1
ATOM 3616 N N . ILE A 1 485 ? 129.398 125.553 121.567 1.00 25.16 530 ILE A N 1
ATOM 3617 C CA . ILE A 1 485 ? 129.154 126.939 121.958 1.00 25.16 530 ILE A CA 1
ATOM 3618 C C . ILE A 1 485 ? 128.020 127.536 121.132 1.00 25.16 530 ILE A C 1
ATOM 3619 O O . ILE A 1 485 ? 127.164 128.257 121.658 1.00 25.16 530 ILE A O 1
ATOM 3624 N N . PHE A 1 486 ? 127.988 127.239 119.831 1.00 27.53 531 PHE A N 1
ATOM 3625 C CA . PHE A 1 486 ? 126.926 127.747 118.969 1.00 27.53 531 PHE A CA 1
ATOM 3626 C C . PHE A 1 486 ? 125.562 127.223 119.402 1.00 27.53 531 PHE A C 1
ATOM 3627 O O . PHE A 1 486 ? 124.588 127.983 119.486 1.00 27.53 531 PHE A O 1
ATOM 3635 N N . PHE A 1 487 ? 125.472 125.920 119.686 1.00 28.95 532 PHE A N 1
ATOM 3636 C CA . PHE A 1 487 ? 124.197 125.347 120.110 1.00 28.95 532 PHE A CA 1
ATOM 3637 C C . PHE A 1 487 ? 123.743 125.928 121.444 1.00 28.95 532 PHE A C 1
ATOM 3638 O O . PHE A 1 487 ? 122.558 126.244 121.623 1.00 28.95 532 PHE A O 1
ATOM 3646 N N . ILE A 1 488 ? 124.673 126.079 122.392 1.00 29.00 533 ILE A N 1
ATOM 3647 C CA . ILE A 1 488 ? 124.319 126.651 123.688 1.00 29.00 533 ILE A CA 1
ATOM 3648 C C . ILE A 1 488 ? 123.831 128.083 123.523 1.00 29.00 533 ILE A C 1
ATOM 3649 O O . ILE A 1 488 ? 122.824 128.479 124.119 1.00 29.00 533 ILE A O 1
ATOM 3654 N N . LEU A 1 489 ? 124.526 128.878 122.704 1.00 30.41 534 LEU A N 1
ATOM 3655 C CA . LEU A 1 489 ? 124.099 130.252 122.456 1.00 30.41 534 LEU A CA 1
ATOM 3656 C C . LEU A 1 489 ? 122.698 130.298 121.861 1.00 30.41 534 LEU A C 1
ATOM 3657 O O . LEU A 1 489 ? 121.843 131.067 122.317 1.00 30.41 534 LEU A O 1
ATOM 3662 N N . VAL A 1 490 ? 122.440 129.471 120.845 1.00 31.73 535 VAL A N 1
ATOM 3663 C CA . VAL A 1 490 ? 121.143 129.506 120.174 1.00 31.73 535 VAL A CA 1
ATOM 3664 C C . VAL A 1 490 ? 120.028 129.148 121.150 1.00 31.73 535 VAL A C 1
ATOM 3665 O O . VAL A 1 490 ? 119.034 129.876 121.284 1.00 31.73 535 VAL A O 1
ATOM 3669 N N . PHE A 1 491 ? 120.189 128.036 121.870 1.00 34.35 536 PHE A N 1
ATOM 3670 C CA . PHE A 1 491 ? 119.113 127.578 122.739 1.00 34.35 536 PHE A CA 1
ATOM 3671 C C . PHE A 1 491 ? 118.983 128.403 124.013 1.00 34.35 536 PHE A C 1
ATOM 3672 O O . PHE A 1 491 ? 117.919 128.377 124.641 1.00 34.35 536 PHE A O 1
ATOM 3680 N N . THR A 1 492 ? 120.026 129.135 124.409 1.00 35.91 537 THR A N 1
ATOM 3681 C CA . THR A 1 492 ? 119.888 130.079 125.511 1.00 35.91 537 THR A CA 1
ATOM 3682 C C . THR A 1 492 ? 119.178 131.351 125.064 1.00 35.91 537 THR A C 1
ATOM 3683 O O . THR A 1 492 ? 118.369 131.908 125.813 1.00 35.91 537 THR A O 1
ATOM 3687 N N . VAL A 1 493 ? 119.462 131.821 123.847 1.00 36.78 538 VAL A N 1
ATOM 3688 C CA . VAL A 1 493 ? 118.787 133.013 123.343 1.00 36.78 538 VAL A CA 1
ATOM 3689 C C . VAL A 1 493 ? 117.304 132.739 123.126 1.00 36.78 538 VAL A C 1
ATOM 3690 O O . VAL A 1 493 ? 116.455 133.586 123.427 1.00 36.78 538 VAL A O 1
ATOM 3694 N N . ILE A 1 494 ? 116.964 131.553 122.610 1.00 39.11 539 ILE A N 1
ATOM 3695 C CA . ILE A 1 494 ? 115.555 131.233 122.379 1.00 39.11 539 ILE A CA 1
ATOM 3696 C C . ILE A 1 494 ? 114.772 131.244 123.689 1.00 39.11 539 ILE A C 1
ATOM 3697 O O . ILE A 1 494 ? 113.636 131.731 123.744 1.00 39.11 539 ILE A O 1
ATOM 3702 N N . GLN A 1 495 ? 115.362 130.723 124.760 1.00 40.90 540 GLN A N 1
ATOM 3703 C CA . GLN A 1 495 ? 114.698 130.605 126.059 1.00 40.90 540 GLN A CA 1
ATOM 3704 C C . GLN A 1 495 ? 115.390 131.548 127.042 1.00 40.90 540 GLN A C 1
ATOM 3705 O O . GLN A 1 495 ? 116.365 131.178 127.698 1.00 40.90 540 GLN A O 1
ATOM 3711 N N . TYR A 1 496 ? 114.874 132.771 127.151 1.00 40.31 541 TYR A N 1
ATOM 3712 C CA . TYR A 1 496 ? 115.492 133.783 128.001 1.00 40.31 541 TYR A CA 1
ATOM 3713 C C . TYR A 1 496 ? 114.617 134.095 129.207 1.00 40.31 541 TYR A C 1
ATOM 3714 O O . TYR A 1 496 ? 113.504 134.617 129.038 1.00 40.31 541 TYR A O 1
ATOM 3723 N N . PRO A 1 497 ? 115.062 133.800 130.426 1.00 42.18 542 PRO A N 1
ATOM 3724 C CA . PRO A 1 497 ? 114.364 134.286 131.618 1.00 42.18 542 PRO A CA 1
ATOM 3725 C C . PRO A 1 497 ? 114.966 135.580 132.142 1.00 42.18 542 PRO A C 1
ATOM 3726 O O . PRO A 1 497 ? 116.161 135.848 132.010 1.00 42.18 542 PRO A O 1
ATOM 3730 N N . ILE A 1 498 ? 114.113 136.386 132.758 1.00 41.46 543 ILE A N 1
ATOM 3731 C CA . ILE A 1 498 ? 114.507 137.694 133.271 1.00 41.46 543 ILE A CA 1
ATOM 3732 C C . ILE A 1 498 ? 115.098 137.519 134.664 1.00 41.46 543 ILE A C 1
ATOM 3733 O O . ILE A 1 498 ? 114.636 136.684 135.450 1.00 41.46 543 ILE A O 1
ATOM 3738 N N . THR A 1 499 ? 116.132 138.303 134.967 1.00 36.89 544 THR A N 1
ATOM 3739 C CA . THR A 1 499 ? 116.844 138.176 136.231 1.00 36.89 544 THR A CA 1
ATOM 3740 C C . THR A 1 499 ? 115.953 138.543 137.415 1.00 36.89 544 THR A C 1
ATOM 3741 O O . THR A 1 499 ? 115.029 139.354 137.304 1.00 36.89 544 THR A O 1
ATOM 3745 N N . ALA A 1 500 ? 116.244 137.927 138.560 1.00 37.09 545 ALA A N 1
ATOM 3746 C CA . ALA A 1 500 ? 115.483 138.142 139.782 1.00 37.09 545 ALA A CA 1
ATOM 3747 C C . ALA A 1 500 ? 116.388 137.884 140.978 1.00 37.09 545 ALA A C 1
ATOM 3748 O O . ALA A 1 500 ? 117.451 137.270 140.854 1.00 37.09 545 ALA A O 1
ATOM 3750 N N . TYR A 1 501 ? 115.958 138.369 142.146 1.00 37.27 546 TYR A N 1
ATOM 3751 C CA . TYR A 1 501 ? 116.720 138.200 143.388 1.00 37.27 546 TYR A CA 1
ATOM 3752 C C . TYR A 1 501 ? 115.738 137.979 144.538 1.00 37.27 546 TYR A C 1
ATOM 3753 O O . TYR A 1 501 ? 115.272 138.937 145.161 1.00 37.27 546 TYR A O 1
ATOM 3762 N N . ASN A 1 502 ? 115.439 136.710 144.817 1.00 41.90 547 ASN A N 1
ATOM 3763 C CA . ASN A 1 502 ? 114.636 136.301 145.970 1.00 41.90 547 ASN A CA 1
ATOM 3764 C C . ASN A 1 502 ? 113.280 137.015 145.987 1.00 41.90 547 ASN A C 1
ATOM 3765 O O . ASN A 1 502 ? 112.979 137.830 146.860 1.00 41.90 547 ASN A O 1
ATOM 3770 N N . HIS A 1 503 ? 112.479 136.692 144.971 1.00 42.08 548 HIS A N 1
ATOM 3771 C CA . HIS A 1 503 ? 111.125 137.193 144.743 1.00 42.08 548 HIS A CA 1
ATOM 3772 C C . HIS A 1 503 ? 111.101 138.644 144.284 1.00 42.08 548 HIS A C 1
ATOM 3773 O O . HIS A 1 503 ? 110.012 139.188 144.064 1.00 42.08 548 HIS A O 1
ATOM 3780 N N . TYR A 1 504 ? 112.252 139.292 144.133 1.00 32.80 549 TYR A N 1
ATOM 3781 C CA . TYR A 1 504 ? 112.315 140.648 143.610 1.00 32.80 549 TYR A CA 1
ATOM 3782 C C . TYR A 1 504 ? 112.484 140.598 142.098 1.00 32.80 549 TYR A C 1
ATOM 3783 O O . TYR A 1 504 ? 113.345 139.877 141.586 1.00 32.80 549 TYR A O 1
ATOM 3792 N N . GLN A 1 505 ? 111.661 141.364 141.390 1.00 33.51 550 GLN A N 1
ATOM 3793 C CA . GLN A 1 505 ? 111.646 141.387 139.934 1.00 33.51 550 GLN A CA 1
ATOM 3794 C C . GLN A 1 505 ? 112.281 142.687 139.457 1.00 33.51 550 GLN A C 1
ATOM 3795 O O . GLN A 1 505 ? 111.805 143.775 139.800 1.00 33.51 550 GLN A O 1
ATOM 3801 N N . TYR A 1 506 ? 113.351 142.571 138.674 1.00 29.49 551 TYR A N 1
ATOM 3802 C CA . TYR A 1 506 ? 114.023 143.746 138.145 1.00 29.49 551 TYR A CA 1
ATOM 3803 C C . TYR A 1 506 ? 113.126 144.466 137.138 1.00 29.49 551 TYR A C 1
ATOM 3804 O O . TYR A 1 506 ? 112.366 143.830 136.404 1.00 29.49 551 TYR A O 1
ATOM 3813 N N . PRO A 1 507 ? 113.194 145.800 137.087 1.00 27.21 552 PRO A N 1
ATOM 3814 C CA . PRO A 1 507 ? 112.435 146.539 136.067 1.00 27.21 552 PRO A CA 1
ATOM 3815 C C . PRO A 1 507 ? 113.051 146.421 134.679 1.00 27.21 552 PRO A C 1
ATOM 3816 O O . PRO A 1 507 ? 114.125 145.835 134.516 1.00 27.21 552 PRO A O 1
ATOM 3820 N N . GLY A 1 508 ? 112.371 146.975 133.673 1.00 26.16 553 GLY A N 1
ATOM 3821 C CA . GLY A 1 508 ? 112.831 146.822 132.300 1.00 26.16 553 GLY A CA 1
ATOM 3822 C C . GLY A 1 508 ? 114.145 147.525 132.014 1.00 26.16 553 GLY A C 1
ATOM 3823 O O . GLY A 1 508 ? 115.026 146.966 131.352 1.00 26.16 553 GLY A O 1
ATOM 3824 N N . TRP A 1 509 ? 114.301 148.755 132.512 1.00 24.73 554 TRP A N 1
ATOM 3825 C CA . TRP A 1 509 ? 115.504 149.525 132.211 1.00 24.73 554 TRP A CA 1
ATOM 3826 C C . TRP A 1 509 ? 116.753 148.887 132.809 1.00 24.73 554 TRP A C 1
ATOM 3827 O O . TRP A 1 509 ? 117.835 148.984 132.222 1.00 24.73 554 TRP A O 1
ATOM 3838 N N . ALA A 1 510 ? 116.626 148.224 133.960 1.00 25.02 555 ALA A N 1
ATOM 3839 C CA . ALA A 1 510 ? 117.765 147.505 134.523 1.00 25.02 555 ALA A CA 1
ATOM 3840 C C . ALA A 1 510 ? 118.185 146.344 133.628 1.00 25.02 555 ALA A C 1
ATOM 3841 O O . ALA A 1 510 ? 119.383 146.094 133.441 1.00 25.02 555 ALA A O 1
ATOM 3843 N N . VAL A 1 511 ? 117.213 145.626 133.062 1.00 25.80 556 VAL A N 1
ATOM 3844 C CA . VAL A 1 511 ? 117.523 144.544 132.130 1.00 25.80 556 VAL A CA 1
ATOM 3845 C C . VAL A 1 511 ? 118.189 145.097 130.876 1.00 25.80 556 VAL A C 1
ATOM 3846 O O . VAL A 1 511 ? 119.128 144.497 130.334 1.00 25.80 556 VAL A O 1
ATOM 3850 N N . ALA A 1 512 ? 117.713 146.248 130.394 1.00 24.44 557 ALA A N 1
ATOM 3851 C CA . ALA A 1 512 ? 118.348 146.884 129.244 1.00 24.44 557 ALA A CA 1
ATOM 3852 C C . ALA A 1 512 ? 119.793 147.266 129.548 1.00 24.44 557 ALA A C 1
ATOM 3853 O O . ALA A 1 512 ? 120.682 147.085 128.707 1.00 24.44 557 ALA A O 1
ATOM 3855 N N . ILE A 1 513 ? 120.046 147.798 130.746 1.00 24.71 558 ILE A N 1
ATOM 3856 C CA . ILE A 1 513 ? 121.408 148.154 131.138 1.00 24.71 558 ILE A CA 1
ATOM 3857 C C . ILE A 1 513 ? 122.288 146.911 131.211 1.00 24.71 558 ILE A C 1
ATOM 3858 O O . ILE A 1 513 ? 123.459 146.936 130.811 1.00 24.71 558 ILE A O 1
ATOM 3863 N N . GLY A 1 514 ? 121.743 145.807 131.727 1.00 25.41 559 GLY A N 1
ATOM 3864 C CA . GLY A 1 514 ? 122.493 144.560 131.744 1.00 25.41 559 GLY A CA 1
ATOM 3865 C C . GLY A 1 514 ? 122.856 144.069 130.354 1.00 25.41 559 GLY A C 1
ATOM 3866 O O . GLY A 1 514 ? 123.992 143.650 130.106 1.00 25.41 559 GLY A O 1
ATOM 3867 N N . PHE A 1 515 ? 121.902 144.133 129.422 1.00 27.55 560 PHE A N 1
ATOM 3868 C CA . PHE A 1 515 ? 122.188 143.749 128.041 1.00 27.55 560 PHE A CA 1
ATOM 3869 C C . PHE A 1 515 ? 123.240 144.658 127.414 1.00 27.55 560 PHE A C 1
ATOM 3870 O O . PHE A 1 515 ? 124.104 144.192 126.662 1.00 27.55 560 PHE A O 1
ATOM 3878 N N . LEU A 1 516 ? 123.176 145.961 127.698 1.00 26.20 561 LEU A N 1
ATOM 3879 C CA . LEU A 1 516 ? 124.185 146.880 127.178 1.00 26.20 561 LEU A CA 1
ATOM 3880 C C . LEU A 1 516 ? 125.568 146.556 127.733 1.00 26.20 561 LEU A C 1
ATOM 3881 O O . LEU A 1 516 ? 126.568 146.608 127.005 1.00 26.20 561 LEU A O 1
ATOM 3886 N N . MET A 1 517 ? 125.644 146.227 129.024 1.00 25.95 562 MET A N 1
ATOM 3887 C CA . MET A 1 517 ? 126.917 145.832 129.618 1.00 25.95 562 MET A CA 1
ATOM 3888 C C . MET A 1 517 ? 127.457 144.566 128.967 1.00 25.95 562 MET A C 1
ATOM 3889 O O . MET A 1 517 ? 128.664 144.445 128.732 1.00 25.95 562 MET A O 1
ATOM 3894 N N . ALA A 1 518 ? 126.575 143.607 128.679 1.00 26.14 563 ALA A N 1
ATOM 3895 C CA . ALA A 1 518 ? 127.007 142.391 127.994 1.00 26.14 563 ALA A CA 1
ATOM 3896 C C . ALA A 1 518 ? 127.510 142.691 126.585 1.00 26.14 563 ALA A C 1
ATOM 3897 O O . ALA A 1 518 ? 128.503 142.108 126.135 1.00 26.14 563 ALA A O 1
ATOM 3899 N N . LEU A 1 519 ? 126.836 143.595 125.872 1.00 25.48 564 LEU A N 1
ATOM 3900 C CA . LEU A 1 519 ? 127.188 143.894 124.488 1.00 25.48 564 LEU A CA 1
ATOM 3901 C C . LEU A 1 519 ? 128.417 144.784 124.353 1.00 25.48 564 LEU A C 1
ATOM 3902 O O . LEU A 1 519 ? 129.027 144.811 123.276 1.00 25.48 564 LEU A O 1
ATOM 3907 N N . SER A 1 520 ? 128.780 145.524 125.404 1.00 24.60 565 SER A N 1
ATOM 3908 C CA . SER A 1 520 ? 129.873 146.488 125.292 1.00 24.60 565 SER A CA 1
ATOM 3909 C C . SER A 1 520 ? 131.194 145.815 124.930 1.00 24.60 565 SER A C 1
ATOM 3910 O O . SER A 1 520 ? 131.961 146.340 124.114 1.00 24.60 565 SER A O 1
ATOM 3913 N N . SER A 1 521 ? 131.486 144.662 125.532 1.00 24.62 566 SER A N 1
ATOM 3914 C CA . SER A 1 521 ? 132.736 143.972 125.233 1.00 24.62 566 SER A CA 1
ATOM 3915 C C . SER A 1 521 ? 132.693 143.247 123.894 1.00 24.62 566 SER A C 1
ATOM 3916 O O . SER A 1 521 ? 133.706 143.196 123.189 1.00 24.62 566 SER A O 1
ATOM 3919 N N . VAL A 1 522 ? 131.543 142.678 123.532 1.00 25.97 567 VAL A N 1
ATOM 3920 C CA . VAL A 1 522 ? 131.441 141.928 122.284 1.00 25.97 567 VAL A CA 1
ATOM 3921 C C . VAL A 1 522 ? 131.524 142.862 121.082 1.00 25.97 567 VAL A C 1
ATOM 3922 O O . VAL A 1 522 ? 132.113 142.516 120.051 1.00 25.97 567 VAL A O 1
ATOM 3926 N N . LEU A 1 523 ? 130.953 144.066 121.194 1.00 26.05 568 LEU A N 1
ATOM 3927 C CA . LEU A 1 523 ? 130.922 144.986 120.062 1.00 26.05 568 LEU A CA 1
ATOM 3928 C C . LEU A 1 523 ? 132.293 145.546 119.701 1.00 26.05 568 LEU A C 1
ATOM 3929 O O . LEU A 1 523 ? 132.415 146.200 118.660 1.00 26.05 568 LEU A O 1
ATOM 3934 N N . CYS A 1 524 ? 133.317 145.315 120.526 1.00 25.94 569 CYS A N 1
ATOM 3935 C CA . CYS A 1 524 ? 134.647 145.835 120.224 1.00 25.94 569 CYS A CA 1
ATOM 3936 C C . CYS A 1 524 ? 135.225 145.227 118.951 1.00 25.94 569 CYS A C 1
ATOM 3937 O O . CYS A 1 524 ? 136.034 145.868 118.272 1.00 25.94 569 CYS A O 1
ATOM 3940 N N . ILE A 1 525 ? 134.830 144.005 118.611 1.00 24.57 570 ILE A N 1
ATOM 3941 C CA . ILE A 1 525 ? 135.422 143.282 117.487 1.00 24.57 570 ILE A CA 1
ATOM 3942 C C . ILE A 1 525 ? 134.943 143.849 116.150 1.00 24.57 570 ILE A C 1
ATOM 3943 O O . ILE A 1 525 ? 135.787 144.265 115.341 1.00 24.57 570 ILE A O 1
ATOM 3948 N N . PRO A 1 526 ? 133.635 143.889 115.850 1.00 26.95 571 PRO A N 1
ATOM 3949 C CA . PRO A 1 526 ? 133.221 144.435 114.545 1.00 26.95 571 PRO A CA 1
ATOM 3950 C C . PRO A 1 526 ? 133.542 145.909 114.370 1.00 26.95 571 PRO A C 1
ATOM 3951 O O . PRO A 1 526 ? 133.855 146.339 113.252 1.00 26.95 571 PRO A O 1
ATOM 3955 N N . LEU A 1 527 ? 133.478 146.697 115.446 1.00 28.51 572 LEU A N 1
ATOM 3956 C CA . LEU A 1 527 ? 133.779 148.121 115.342 1.00 28.51 572 LEU A CA 1
ATOM 3957 C C . LEU A 1 527 ? 135.236 148.350 114.959 1.00 28.51 572 LEU A C 1
ATOM 3958 O O . LEU A 1 527 ? 135.531 149.126 114.040 1.00 28.51 572 LEU A O 1
ATOM 3963 N N . TYR A 1 528 ? 136.160 147.671 115.644 1.00 28.66 573 TYR A N 1
ATOM 3964 C CA . TYR A 1 528 ? 137.565 147.787 115.280 1.00 28.66 573 TYR A CA 1
ATOM 3965 C C . TYR A 1 528 ? 137.836 147.202 113.903 1.00 28.66 573 TYR A C 1
ATOM 3966 O O . TYR A 1 528 ? 138.695 147.712 113.179 1.00 28.66 573 TYR A O 1
ATOM 3975 N N . ALA A 1 529 ? 137.131 146.132 113.527 1.00 30.35 574 ALA A N 1
ATOM 3976 C CA . ALA A 1 529 ? 137.313 145.572 112.192 1.00 30.35 574 ALA A CA 1
ATOM 3977 C C . ALA A 1 529 ? 136.942 146.584 111.116 1.00 30.35 574 ALA A C 1
ATOM 3978 O O . ALA A 1 529 ? 137.678 146.757 110.137 1.00 30.35 574 ALA A O 1
ATOM 3980 N N . MET A 1 530 ? 135.811 147.273 111.285 1.00 35.34 575 MET A N 1
ATOM 3981 C CA . MET A 1 530 ? 135.418 148.294 110.317 1.00 35.34 575 MET A CA 1
ATOM 3982 C C . MET A 1 530 ? 136.389 149.469 110.319 1.00 35.34 575 MET A C 1
ATOM 3983 O O . MET A 1 530 ? 136.738 149.998 109.254 1.00 35.34 575 MET A O 1
ATOM 3988 N N . PHE A 1 531 ? 136.841 149.890 111.504 1.00 36.99 576 PHE A N 1
ATOM 3989 C CA . PHE A 1 531 ? 137.796 150.992 111.578 1.00 36.99 576 PHE A CA 1
ATOM 3990 C C . PHE A 1 531 ? 139.103 150.642 110.874 1.00 36.99 576 PHE A C 1
ATOM 3991 O O . PHE A 1 531 ? 139.681 151.481 110.174 1.00 36.99 576 PHE A O 1
ATOM 3999 N N . ARG A 1 532 ? 139.583 149.408 111.047 1.00 36.54 577 ARG A N 1
ATOM 4000 C CA . ARG A 1 532 ? 140.808 148.975 110.385 1.00 36.54 577 ARG A CA 1
ATOM 4001 C C . ARG A 1 532 ? 140.610 148.818 108.882 1.00 36.54 577 ARG A C 1
ATOM 4002 O O . ARG A 1 532 ? 141.519 149.130 108.105 1.00 36.54 577 ARG A O 1
ATOM 4010 N N . LEU A 1 533 ? 139.441 148.333 108.454 1.00 38.79 578 LEU A N 1
ATOM 4011 C CA . LEU A 1 533 ? 139.160 148.223 107.027 1.00 38.79 578 LEU A CA 1
ATOM 4012 C C . LEU A 1 533 ? 139.091 149.588 106.358 1.00 38.79 578 LEU A C 1
ATOM 4013 O O . LEU A 1 533 ? 139.428 149.713 105.175 1.00 38.79 578 LEU A O 1
ATOM 4018 N N . CYS A 1 534 ? 138.646 150.614 107.086 1.00 44.29 579 CYS A N 1
ATOM 4019 C CA . CYS A 1 534 ? 138.550 151.947 106.499 1.00 44.29 579 CYS A CA 1
ATOM 4020 C C . CYS A 1 534 ? 139.909 152.525 106.116 1.00 44.29 579 CYS A C 1
ATOM 4021 O O . CYS A 1 534 ? 139.963 153.440 105.288 1.00 44.29 579 CYS A O 1
ATOM 4024 N N . ARG A 1 535 ? 141.002 152.016 106.687 1.00 44.58 580 ARG A N 1
ATOM 4025 C CA . ARG A 1 535 ? 142.340 152.531 106.417 1.00 44.58 580 ARG A CA 1
ATOM 4026 C C . ARG A 1 535 ? 143.225 151.526 105.684 1.00 44.58 580 ARG A C 1
ATOM 4027 O O . ARG A 1 535 ? 144.453 151.598 105.792 1.00 44.58 580 ARG A O 1
ATOM 4035 N N . THR A 1 536 ? 142.635 150.592 104.945 1.00 44.30 581 THR A N 1
ATOM 4036 C CA . THR A 1 536 ? 143.389 149.597 104.197 1.00 44.30 581 THR A CA 1
ATOM 4037 C C . THR A 1 536 ? 143.398 149.958 102.717 1.00 44.30 581 THR A C 1
ATOM 4038 O O . THR A 1 536 ? 142.389 150.416 102.172 1.00 44.30 581 THR A O 1
ATOM 4042 N N . ASP A 1 537 ? 144.546 149.762 102.075 1.00 49.12 582 ASP A N 1
ATOM 4043 C CA . ASP A 1 537 ? 144.686 150.060 100.658 1.00 49.12 582 ASP A CA 1
ATOM 4044 C C . ASP A 1 537 ? 143.989 149.004 99.809 1.00 49.12 582 ASP A C 1
ATOM 4045 O O . ASP A 1 537 ? 143.836 147.849 100.214 1.00 49.12 582 ASP A O 1
ATOM 4050 N N . GLY A 1 538 ? 143.568 149.413 98.626 1.00 52.87 583 GLY A N 1
ATOM 4051 C CA . GLY A 1 538 ? 142.927 148.509 97.690 1.00 52.87 583 GLY A CA 1
ATOM 4052 C C . GLY A 1 538 ? 141.884 149.232 96.867 1.00 52.87 583 GLY A C 1
ATOM 4053 O O . GLY A 1 538 ? 141.581 150.404 97.080 1.00 52.87 583 GLY A O 1
ATOM 4054 N N . ALA A 1 539 ? 141.342 148.503 95.892 1.00 55.29 584 ALA A N 1
ATOM 4055 C CA . ALA A 1 539 ? 140.295 149.017 95.022 1.00 55.29 584 ALA A CA 1
ATOM 4056 C C . ALA A 1 539 ? 139.002 148.221 95.116 1.00 55.29 584 ALA A C 1
ATOM 4057 O O . ALA A 1 539 ? 138.061 148.503 94.366 1.00 55.29 584 ALA A O 1
ATOM 4059 N N . ASP A 1 540 ? 138.930 147.237 96.009 1.00 52.51 585 ASP A N 1
ATOM 4060 C CA . ASP A 1 540 ? 137.734 146.430 96.183 1.00 52.51 585 ASP A CA 1
ATOM 4061 C C . ASP A 1 540 ? 137.636 146.023 97.645 1.00 52.51 585 ASP A C 1
ATOM 4062 O O . ASP A 1 540 ? 138.628 146.034 98.378 1.00 52.51 585 ASP A O 1
ATOM 4067 N N . LEU A 1 541 ? 136.419 145.674 98.067 1.00 49.14 586 LEU A N 1
ATOM 4068 C CA . LEU A 1 541 ? 136.220 145.230 99.442 1.00 49.14 586 LEU A CA 1
ATOM 4069 C C . LEU A 1 541 ? 136.967 143.931 99.715 1.00 49.14 586 LEU A C 1
ATOM 4070 O O . LEU A 1 541 ? 137.571 143.764 100.781 1.00 49.14 586 LEU A O 1
ATOM 4075 N N . LEU A 1 542 ? 136.940 143.000 98.758 1.00 47.78 587 LEU A N 1
ATOM 4076 C CA . LEU A 1 542 ? 137.627 141.725 98.941 1.00 47.78 587 LEU A CA 1
ATOM 4077 C C . LEU A 1 542 ? 139.138 141.914 99.010 1.00 47.78 587 LEU A C 1
ATOM 4078 O O . LEU A 1 542 ? 139.819 141.231 99.784 1.00 47.78 587 LEU A O 1
ATOM 4083 N N . GLN A 1 543 ? 139.681 142.833 98.208 1.00 46.23 588 GLN A N 1
ATOM 4084 C CA . GLN A 1 543 ? 141.117 143.089 98.244 1.00 46.23 588 GLN A CA 1
ATOM 4085 C C . GLN A 1 543 ? 141.549 143.627 99.603 1.00 46.23 588 GLN A C 1
ATOM 4086 O O . GLN A 1 543 ? 142.571 143.200 100.152 1.00 46.23 588 GLN A O 1
ATOM 4092 N N . ARG A 1 544 ? 140.778 144.557 100.169 1.00 45.11 589 ARG A N 1
ATOM 4093 C CA . ARG A 1 544 ? 141.100 145.079 101.492 1.00 45.11 589 ARG A CA 1
ATOM 4094 C C . ARG A 1 544 ? 140.901 144.034 102.582 1.00 45.11 589 ARG A C 1
ATOM 4095 O O . ARG A 1 544 ? 141.668 144.005 103.551 1.00 45.11 589 ARG A O 1
ATOM 4103 N N . LEU A 1 545 ? 139.891 143.170 102.442 1.00 41.76 590 LEU A N 1
ATOM 4104 C CA . LEU A 1 545 ? 139.723 142.071 103.390 1.00 41.76 590 LEU A CA 1
ATOM 4105 C C . LEU A 1 545 ? 140.921 141.132 103.360 1.00 41.76 590 LEU A C 1
ATOM 4106 O O . LEU A 1 545 ? 141.381 140.669 104.410 1.00 41.76 590 LEU A O 1
ATOM 4111 N N . LYS A 1 546 ? 141.431 140.829 102.164 1.00 41.78 591 LYS A N 1
ATOM 4112 C CA . LYS A 1 546 ? 142.619 139.991 102.054 1.00 41.78 591 LYS A CA 1
ATOM 4113 C C . LYS A 1 546 ? 143.854 140.684 102.615 1.00 41.78 591 LYS A C 1
ATOM 4114 O O . LYS A 1 546 ? 144.689 140.035 103.254 1.00 41.78 591 LYS A O 1
ATOM 4120 N N . ASN A 1 547 ? 143.990 141.993 102.385 1.00 39.51 592 ASN A N 1
ATOM 4121 C CA . ASN A 1 547 ? 145.164 142.713 102.867 1.00 39.51 592 ASN A CA 1
ATOM 4122 C C . ASN A 1 547 ? 145.169 142.857 104.385 1.00 39.51 592 ASN A C 1
ATOM 4123 O O . ASN A 1 547 ? 146.237 142.802 105.003 1.00 39.51 592 ASN A O 1
ATOM 4128 N N . ALA A 1 548 ? 144.003 143.047 105.001 1.00 33.94 593 ALA A N 1
ATOM 4129 C CA . ALA A 1 548 ? 143.933 143.290 106.435 1.00 33.94 593 ALA A CA 1
ATOM 4130 C C . ALA A 1 548 ? 143.986 142.018 107.272 1.00 33.94 593 ALA A C 1
ATOM 4131 O O . ALA A 1 548 ? 144.161 142.109 108.491 1.00 33.94 593 ALA A O 1
ATOM 4133 N N . THR A 1 549 ? 143.846 140.843 106.659 1.00 33.11 594 THR A N 1
ATOM 4134 C CA . THR A 1 549 ? 143.805 139.593 107.406 1.00 33.11 594 THR A CA 1
ATOM 4135 C C . THR A 1 549 ? 145.114 138.817 107.373 1.00 33.11 594 THR A C 1
ATOM 4136 O O . THR A 1 549 ? 145.332 137.971 108.246 1.00 33.11 594 THR A O 1
ATOM 4140 N N . LYS A 1 550 ? 145.983 139.076 106.400 1.00 30.99 595 LYS A N 1
ATOM 4141 C CA . LYS A 1 550 ? 147.247 138.363 106.332 1.00 30.99 595 LYS A CA 1
ATOM 4142 C C . LYS A 1 550 ? 148.165 138.801 107.474 1.00 30.99 595 LYS A C 1
ATOM 4143 O O . LYS A 1 550 ? 148.057 139.926 107.969 1.00 30.99 595 LYS A O 1
ATOM 4149 N N . PRO A 1 551 ? 149.066 137.926 107.921 1.00 27.77 596 PRO A N 1
ATOM 4150 C CA . PRO A 1 551 ? 149.940 138.281 109.044 1.00 27.77 596 PRO A CA 1
ATOM 4151 C C . PRO A 1 551 ? 150.879 139.425 108.698 1.00 27.77 596 PRO A C 1
ATOM 4152 O O . PRO A 1 551 ? 151.279 139.611 107.547 1.00 27.77 596 PRO A O 1
ATOM 4156 N N . SER A 1 552 ? 151.233 140.195 109.723 1.00 28.16 597 SER A N 1
ATOM 4157 C CA . SER A 1 552 ? 152.148 141.308 109.543 1.00 28.16 597 SER A CA 1
ATOM 4158 C C . SER A 1 552 ? 153.578 140.798 109.367 1.00 28.16 597 SER A C 1
ATOM 4159 O O . SER A 1 552 ? 153.878 139.614 109.545 1.00 28.16 597 SER A O 1
ATOM 4162 N N . ARG A 1 553 ? 154.470 141.723 109.005 1.00 31.71 598 ARG A N 1
ATOM 4163 C CA . ARG A 1 553 ? 155.849 141.356 108.698 1.00 31.71 598 ARG A CA 1
ATOM 4164 C C . ARG A 1 553 ? 156.592 140.832 109.921 1.00 31.71 598 ARG A C 1
ATOM 4165 O O . ARG A 1 553 ? 157.508 140.013 109.781 1.00 31.71 598 ARG A O 1
ATOM 4173 N N . ASP A 1 554 ? 156.222 141.282 111.118 1.00 29.95 599 ASP A N 1
ATOM 4174 C CA . ASP A 1 554 ? 156.943 140.934 112.334 1.00 29.95 599 ASP A CA 1
ATOM 4175 C C . ASP A 1 554 ? 156.318 139.768 113.093 1.00 29.95 599 ASP A C 1
ATOM 4176 O O . ASP A 1 554 ? 156.770 139.454 114.198 1.00 29.95 599 ASP A O 1
ATOM 4181 N N . TRP A 1 555 ? 155.295 139.123 112.537 1.00 24.84 600 TRP A N 1
ATOM 4182 C CA . TRP A 1 555 ? 154.714 137.960 113.194 1.00 24.84 600 TRP A CA 1
ATOM 4183 C C . TRP A 1 555 ? 155.695 136.793 113.173 1.00 24.84 600 TRP A C 1
ATOM 4184 O O . TRP A 1 555 ? 156.388 136.558 112.180 1.00 24.84 600 TRP A O 1
ATOM 4195 N N . GLY A 1 556 ? 155.754 136.061 114.283 1.00 26.65 601 GLY A N 1
ATOM 4196 C CA . GLY A 1 556 ? 156.661 134.947 114.413 1.00 26.65 601 GLY A CA 1
ATOM 4197 C C . GLY A 1 556 ? 157.418 134.973 115.725 1.00 26.65 601 GLY A C 1
ATOM 4198 O O . GLY A 1 556 ? 157.131 135.776 116.618 1.00 26.65 601 GLY A O 1
ATOM 4199 N N . PRO A 1 557 ? 158.413 134.094 115.861 1.00 27.13 602 PRO A N 1
ATOM 4200 C CA . PRO A 1 557 ? 159.215 134.066 117.090 1.00 27.13 602 PRO A CA 1
ATOM 4201 C C . PRO A 1 557 ? 159.992 135.359 117.293 1.00 27.13 602 PRO A C 1
ATOM 4202 O O . PRO A 1 557 ? 160.401 136.023 116.340 1.00 27.13 602 PRO A O 1
ATOM 4206 N N . ALA A 1 558 ? 160.197 135.710 118.565 1.00 27.55 603 ALA A N 1
ATOM 4207 C CA . ALA A 1 558 ? 160.877 136.956 118.904 1.00 27.55 603 ALA A CA 1
ATOM 4208 C C . ALA A 1 558 ? 162.382 136.876 118.669 1.00 27.55 603 ALA A C 1
ATOM 4209 O O . ALA A 1 558 ? 162.984 137.833 118.170 1.00 27.55 603 ALA A O 1
ATOM 4211 N N . LEU A 1 559 ? 163.007 135.755 119.016 1.00 29.41 604 LEU A N 1
ATOM 4212 C CA . LEU A 1 559 ? 164.457 135.638 118.962 1.00 29.41 604 LEU A CA 1
ATOM 4213 C C . LEU A 1 559 ? 164.91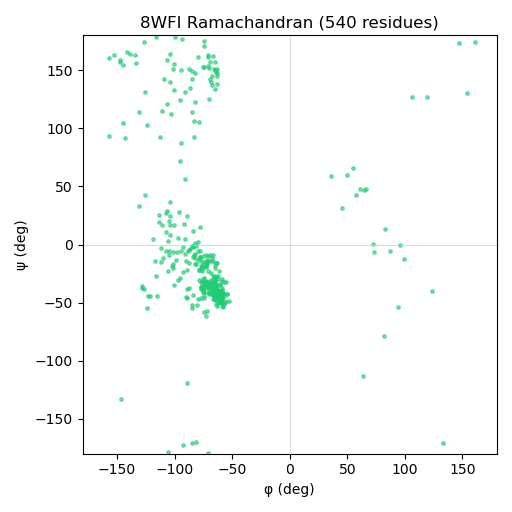9 135.188 117.581 1.00 29.41 604 LEU A C 1
ATOM 4214 O O . LEU A 1 559 ? 164.211 134.477 116.865 1.00 29.41 604 LEU A O 1
ATOM 4219 N N . LEU A 1 560 ? 166.133 135.612 117.218 1.00 33.20 605 LEU A N 1
ATOM 4220 C CA . LEU A 1 560 ? 166.605 135.458 115.845 1.00 33.20 605 LEU A CA 1
ATOM 4221 C C . LEU A 1 560 ? 167.014 134.020 115.542 1.00 33.20 605 LEU A C 1
ATOM 4222 O O . LEU A 1 560 ? 166.883 133.564 114.402 1.00 33.20 605 LEU A O 1
ATOM 4227 N N . GLU A 1 561 ? 167.530 133.294 116.536 1.00 34.00 606 GLU A N 1
ATOM 4228 C CA . GLU A 1 561 ? 167.925 131.912 116.287 1.00 34.00 606 GLU A CA 1
ATOM 4229 C C . GLU A 1 561 ? 166.724 130.981 116.175 1.00 34.00 606 GLU A C 1
ATOM 4230 O O . GLU A 1 561 ? 166.872 129.854 115.690 1.00 34.00 606 GLU A O 1
ATOM 4236 N N . HIS A 1 562 ? 165.547 131.422 116.611 1.00 30.81 607 HIS A N 1
ATOM 4237 C CA . HIS A 1 562 ? 164.307 130.683 116.421 1.00 30.81 607 HIS A CA 1
ATOM 4238 C C . HIS A 1 562 ? 163.600 131.069 115.128 1.00 30.81 607 HIS A C 1
ATOM 4239 O O . HIS A 1 562 ? 162.492 130.592 114.867 1.00 30.81 607 HIS A O 1
ATOM 4246 N N . ARG A 1 563 ? 164.229 131.920 114.323 1.00 33.33 608 ARG A N 1
ATOM 4247 C CA . ARG A 1 563 ? 163.643 132.515 113.124 1.00 33.33 608 ARG A CA 1
ATOM 4248 C C . ARG A 1 563 ? 164.069 131.647 111.940 1.00 33.33 608 ARG A C 1
ATOM 4249 O O . ARG A 1 563 ? 164.911 132.038 111.131 1.00 33.33 608 ARG A O 1
ATOM 4257 N N . THR A 1 564 ? 163.492 130.447 111.846 1.00 33.52 609 THR A N 1
ATOM 4258 C CA . THR A 1 564 ? 163.929 129.456 110.869 1.00 33.52 609 THR A CA 1
ATOM 4259 C C . THR A 1 564 ? 162.731 128.760 110.236 1.00 33.52 609 THR A C 1
ATOM 4260 O O . THR A 1 564 ? 161.606 128.824 110.737 1.00 33.52 609 THR A O 1
ATOM 4264 N N . GLY A 1 565 ? 163.000 128.091 109.120 1.00 33.68 610 GLY A N 1
ATOM 4265 C CA . GLY A 1 565 ? 162.044 127.234 108.409 1.00 33.68 610 GLY A CA 1
ATOM 4266 C C . GLY A 1 565 ? 161.065 127.912 107.481 1.00 33.68 610 GLY A C 1
ATOM 4267 O O . GLY A 1 565 ? 161.249 127.888 106.261 1.00 33.68 610 GLY A O 1
ATOM 4268 N N . ARG A 1 566 ? 160.006 128.503 108.029 1.00 30.26 611 ARG A N 1
ATOM 4269 C CA . ARG A 1 566 ? 159.102 129.329 107.241 1.00 30.26 611 ARG A CA 1
ATOM 4270 C C . ARG A 1 566 ? 159.246 130.806 107.554 1.00 30.26 611 ARG A C 1
ATOM 4271 O O . ARG A 1 566 ? 158.609 131.625 106.885 1.00 30.26 611 ARG A O 1
ATOM 4279 N N . TYR A 1 567 ? 160.055 131.173 108.545 1.00 30.17 612 TYR A N 1
ATOM 4280 C CA . TYR A 1 567 ? 160.256 132.555 108.947 1.00 30.17 612 TYR A CA 1
ATOM 4281 C C . TYR A 1 567 ? 161.656 133.058 108.635 1.00 30.17 612 TYR A C 1
ATOM 4282 O O . TYR A 1 567 ? 161.941 134.239 108.855 1.00 30.17 612 TYR A O 1
ATOM 4291 N N . ALA A 1 568 ? 162.520 132.195 108.112 1.00 36.37 613 ALA A N 1
ATOM 4292 C CA . ALA A 1 568 ? 163.923 132.532 107.940 1.00 36.37 613 ALA A CA 1
ATOM 4293 C C . ALA A 1 568 ? 164.077 133.698 106.966 1.00 36.37 613 ALA A C 1
ATOM 4294 O O . ALA A 1 568 ? 163.384 133.736 105.938 1.00 36.37 613 ALA A O 1
ATOM 4296 N N . PRO A 1 569 ? 164.965 134.664 107.248 1.00 38.99 614 PRO A N 1
ATOM 4297 C CA . PRO A 1 569 ? 165.219 135.840 106.410 1.00 38.99 614 PRO A CA 1
ATOM 4298 C C . PRO A 1 569 ? 165.675 135.475 105.001 1.00 38.99 614 PRO A C 1
ATOM 4299 O O . PRO A 1 569 ? 166.344 134.455 104.836 1.00 38.99 614 PRO A O 1
#

Organism: Homo sapiens (NCBI:txid9606)

InterPro domains:
  IPR000175 Sodium:neurotransmitter symporter [PF00209] (100-634)
  IPR000175 Sodium:neurotransmitter symporter [PR00176] (108-129)
  IPR000175 Sodium:neurotransmitter symporter [PR00176] (137-156)
  IPR000175 Sodium:neurotransmitter symporter [PR00176] (180-206)
  IPR000175 Sodium:neurotransmitter symporter [PR00176] (315-332)
  IPR000175 Sodium:neurotransmitter symporter [PR00176] (397-417)
  IPR000175 Sodium:neurotransmitter symporter [PR00176] (451-470)
  IPR000175 Sodium:neurotransmitter symporter [PR00176] (533-553)
  IPR000175 Sodium:neurotransmitter symporter [PR00176] (573-593)
  IPR000175 Sodium:neurotransmitter symporter [PS00610] (124-138)
  IPR000175 Sodium:neurotransmitter symporter [PS00754] (206-226)
  IPR000175 Sodium:neurotransmitter symporter [PS50267] (99-637)
  IPR000175 Sodium:neurotransmitter symporter [PTHR11616] (90-654)
  IPR003028 Sodium:neurotransmitter symporter, glycine, type 1 [PR01204] (84-97)
  IPR003028 Sodium:neurotransmitter symporter, glycine, type 1 [PR01204] (98-108)
  IPR003028 Sodium:neurotransmitter symporter, glycine, type 1 [PR01204] (232-244)
  IPR003028 Sodium:neurotransmitter symporter, glycine, type 1 [PR01204] (246-261)
  IPR037272 Sodium:neurotransmitter symporter superfamily [SSF161070] (100-634)

GO terms:
  GO:0009925 basal plasma membrane (C, IDA)
  GO:0016323 basolateral plasma membrane (C, IDA)
  GO:0016324 apical plasma membrane (C, IDA)
  GO:0016328 lateral plasma membrane (C, IDA)
  GO:1903804 glycine import across plasma membrane (P, TAS)
  GO:0015187 glycine transmembrane transporter activity (F, TAS)
  GO:0005886 plasma membrane (C, IDA)
  GO:0015375 glycine:sodium symporter activity (F, TAS)
  GO:0005886 plasma membrane (C, TAS)
  GO:0016020 membrane (C, TAS)
  GO:0006836 neurotransmitter transport (P, TAS)
  GO:0015375 glycine:sodium symporter activity (F, IDA)

B-factor: mean 29.46, std 7.64, range [19.56, 59.01]

Foldseek 3Di:
DAADPDDVLLLLLLLLQQFACLQQQVLQLLCQVLQAQQLVVLLVVCLVQPQLLLLLVLLLLLQWALDFLQVSCLQFQLQSLLSVLLLLLLLLCLLCLLLVLLVLVVLLVQLPDPARPQQDQPDPQHDPCEDADCVVGSLNSCVDCPQQNADQALPDFDDFDVSSLVSSVVSLVVLLCCQVVVVSVDPVVSVCLSPVLVVLLVVLLVVLQPAPQLVLLVCSNNPHDVVSNPALVSSQSSNLSSCSSRVRSNRLSSVSSSNHHLQDDSSVSSVVSSVVSVVSSVSSNSSVSSLLRNVCVVVVHHSRPPDDRDSCCCSRVVLSSLSPDPPSSVSSNSVSVSNSSSSSSNSNSSLVSSLVVVLVVVPDCVVVVVSSVVSVVSSVVSSVSSSSLRTSSNVVVSRLSVPFLSGLLSLVSSLVVLCLCPPLSHVVVVQVSVCLRHVDGDDVSSVCSSPPNSNVSSVVSVVSPVVDDDADADRPHGHDDVSSVVSNCSNVVSVVSSVVSSVVQLVPADDDDSVVSVVVSGHRDLSGGGDDQVSCDDVRHD

Sequence (542 aa):
RGNWGNQIEFVLTSVGYAVGLGNVWRFPYLCYRNAGGAFMFPYFIMLIFCGIPLFFMELSFGQFASQGCLGVWRISPMFKGVGYGMMVVSTYIGIYYNVVICIAFYYFFSSMTHVLPWAYCNNPWNTHDCAGVLRTSPSEEYWRLYVLKLSDDIGNFGEVRLPLLGCLGVSWLVVFLCLIRGVKSSGKVVYFTATFPYVVLTILFVRGVTLEGAFDGIMYYLTPQWDKILAAKVWGDAASQIFYSLGCAWGGLITMASYNKFHNNCYRDSVIISITNCATSVYAGFVIFSILGFMANHLGVDVSRVADHGPGLAFVAYPEALTLLPISPLWSLLFFFMLILLGLGTQFCLLETLVTAIVDEVGNEWILQKKTYVTLGVAVAGFLLGIPLTSQAGIYWLLLMDNYAASFSLVVISCIMCVAIMYIYGHRNYFQDIQMMLGFPPPLFFQICWRFVSPAIIFFILVFTVIQYPITAYNHYQYPGWAVAIGFLMALSSVLCIPLYAMFRLCRTDGADLLQRLKNATKPSRDWGPALLEHRTGRYAP

Secondary structure (DSSP, 8-state):
----S-HHHHHHHHHHHHSSHIIIIIHHHHHHHTTGGGTHHHHHHHIIIIIHHHHHHHHHHHHHHT--TTGGGGSSGGGTHHHHHHHHHHHHHHHHHHHHHHHHHHHHHHT-SSS-TTS-S-STT--TTB-----B-HHHHHIIIIIS---SSTT----B-HHHHHHHHHHHHHHHHHHHTTGGG-HHHHHHHTTHHHHHHHHHHHHHTTSTTHHHHHHHHH---TTSSSSHHHHHHHHHHHHHHHT-TTSHHHHHHTTS-TT--HHHHHHHHHHHHHHHHHHHHHHHHHHHHHHHHHHTS-SSSSS--STTHHHHHHHHHHTTSTTHHHHHHHHHHHHHHHHHHHHHHHHHHHHHHHHHHH-SHHHHTTHHHHHHHHHHHHHHHHGGGGBTTHHHHHHHIIIIITSSHHHHHHHHHHHIIIIIIIHHHHHHHHHHHHSSPPPHHHHHIIIIIHHHHHHHHHHHHHHS-PPPEETTEE--HHHHHHHHHHHHHHHTHHHHHHHHHHTT---SSHHHHHHHHHSPPTT-S-SSGGG--TTS--